Protein AF-C7Z3P5-F1 (afdb_monomer_lite)

Radius of gyration: 41.32 Å; chains: 1; bounding box: 102×136×123 Å

Structure (mmCIF, N/CA/C/O backbone):
data_AF-C7Z3P5-F1
#
_entry.id   AF-C7Z3P5-F1
#
loop_
_atom_site.group_PDB
_atom_site.id
_atom_site.type_symbol
_atom_site.label_atom_id
_atom_site.label_alt_id
_atom_site.label_comp_id
_atom_site.label_asym_id
_atom_site.label_entity_id
_atom_site.label_seq_id
_atom_site.pdbx_PDB_ins_code
_atom_site.Cartn_x
_atom_site.Cartn_y
_atom_site.Cartn_z
_atom_site.occupancy
_atom_site.B_iso_or_equiv
_atom_site.auth_seq_id
_atom_site.auth_comp_id
_atom_site.auth_asym_id
_atom_site.auth_atom_id
_atom_site.pdbx_PDB_model_num
ATOM 1 N N . MET A 1 1 ? 5.234 -66.278 -68.100 1.00 36.53 1 MET A N 1
ATOM 2 C CA . MET A 1 1 ? 6.095 -67.043 -69.025 1.00 36.53 1 MET A CA 1
ATOM 3 C C . MET A 1 1 ? 5.669 -68.500 -68.961 1.00 36.53 1 MET A C 1
ATOM 5 O O . MET A 1 1 ? 5.487 -69.002 -67.857 1.00 36.53 1 MET A O 1
ATOM 9 N N . PRO A 1 2 ? 5.518 -69.160 -70.110 1.00 49.56 2 PRO A N 1
ATOM 10 C CA . PRO A 1 2 ? 6.441 -70.234 -70.416 1.00 49.56 2 PRO A CA 1
ATOM 11 C C . PRO A 1 2 ? 7.263 -69.787 -71.618 1.00 49.56 2 PRO A C 1
ATOM 13 O O . PRO A 1 2 ? 6.689 -69.443 -72.639 1.00 49.56 2 PRO A O 1
ATOM 16 N N . ASP A 1 3 ? 8.581 -69.734 -71.473 1.00 37.62 3 ASP A N 1
ATOM 17 C CA . ASP A 1 3 ? 9.457 -70.272 -72.505 1.00 37.62 3 ASP A CA 1
ATOM 18 C C . ASP A 1 3 ? 10.919 -70.263 -72.057 1.00 37.62 3 ASP A C 1
ATOM 20 O O . ASP A 1 3 ? 11.417 -69.286 -71.504 1.00 37.62 3 ASP A O 1
ATOM 24 N N . GLN A 1 4 ? 11.553 -71.395 -72.357 1.00 40.31 4 GLN A N 1
ATOM 25 C CA . GLN A 1 4 ? 12.930 -71.539 -72.823 1.00 40.31 4 GLN A CA 1
ATOM 26 C C . GLN A 1 4 ? 14.051 -71.164 -71.847 1.00 40.31 4 GLN A C 1
ATOM 28 O O . GLN A 1 4 ? 14.392 -70.015 -71.600 1.00 40.31 4 GLN A O 1
ATOM 33 N N . THR A 1 5 ? 14.595 -72.172 -71.163 1.00 48.25 5 THR A N 1
ATOM 34 C CA . THR A 1 5 ? 15.767 -72.957 -71.613 1.00 48.25 5 THR A CA 1
ATOM 35 C C . THR A 1 5 ? 17.024 -72.116 -71.791 1.00 48.25 5 THR A C 1
ATOM 37 O O . THR A 1 5 ? 17.324 -71.638 -72.878 1.00 48.25 5 THR A O 1
ATOM 40 N N . ALA A 1 6 ? 17.831 -72.076 -70.736 1.00 41.91 6 ALA A N 1
ATOM 41 C CA . ALA A 1 6 ? 19.279 -72.108 -70.867 1.00 41.91 6 ALA A CA 1
ATOM 42 C C . ALA A 1 6 ? 19.846 -72.792 -69.619 1.00 41.91 6 ALA A C 1
ATOM 44 O O . ALA A 1 6 ? 19.859 -72.221 -68.531 1.00 41.91 6 ALA A O 1
ATOM 45 N N . GLN A 1 7 ? 20.273 -74.045 -69.782 1.00 51.00 7 GLN A N 1
ATOM 46 C CA . GLN A 1 7 ? 21.234 -74.671 -68.882 1.00 51.00 7 GLN A CA 1
ATOM 47 C C . GLN A 1 7 ? 22.533 -73.855 -68.934 1.00 51.00 7 GLN A C 1
ATOM 49 O O . GLN A 1 7 ? 23.102 -73.723 -70.020 1.00 51.00 7 GLN A O 1
ATOM 54 N N . PRO A 1 8 ? 23.060 -73.354 -67.807 1.00 46.94 8 PRO A N 1
ATOM 55 C CA . PRO A 1 8 ? 24.456 -72.991 -67.733 1.00 46.94 8 PRO A CA 1
ATOM 56 C C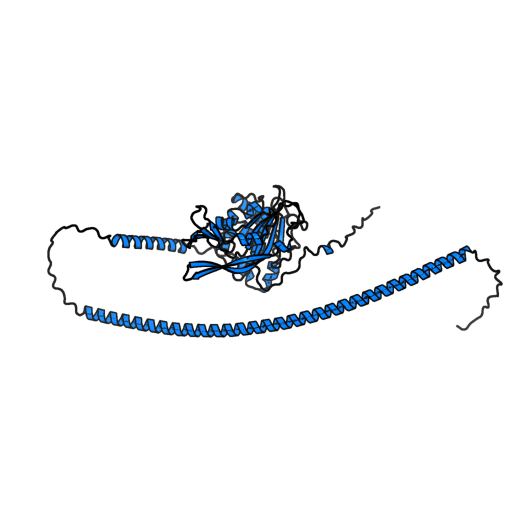 . PRO A 1 8 ? 25.268 -74.246 -67.426 1.00 46.94 8 PRO A C 1
ATOM 58 O O . PRO A 1 8 ? 24.990 -75.002 -66.493 1.00 46.94 8 PRO A O 1
ATOM 61 N N . HIS A 1 9 ? 26.282 -74.442 -68.255 1.00 44.12 9 HIS A N 1
ATOM 62 C CA . HIS A 1 9 ? 27.370 -75.377 -68.068 1.00 44.12 9 HIS A CA 1
ATOM 63 C C . HIS A 1 9 ? 27.876 -75.393 -66.622 1.00 44.12 9 HIS A C 1
ATOM 65 O O . HIS A 1 9 ? 28.111 -74.351 -66.010 1.00 44.12 9 HIS A O 1
ATOM 71 N N . ALA A 1 10 ? 28.102 -76.603 -66.115 1.00 49.47 10 ALA A N 1
ATOM 72 C CA . ALA A 1 10 ? 28.934 -76.849 -64.954 1.00 49.47 10 ALA A CA 1
ATOM 73 C C . ALA A 1 10 ? 30.364 -76.389 -65.268 1.00 49.47 10 ALA A C 1
ATOM 75 O O . ALA A 1 10 ? 31.196 -77.152 -65.757 1.00 49.47 10 ALA A O 1
ATOM 76 N N . THR A 1 11 ? 30.651 -75.117 -65.013 1.00 43.69 11 THR A N 1
ATOM 77 C CA . THR A 1 11 ? 32.021 -74.634 -64.915 1.00 43.69 11 THR A CA 1
ATOM 78 C C . THR A 1 11 ? 32.557 -75.157 -63.594 1.00 43.69 11 THR A C 1
ATOM 80 O O . THR A 1 11 ? 32.181 -74.683 -62.524 1.00 43.69 11 THR A O 1
ATOM 83 N N . THR A 1 12 ? 33.419 -76.167 -63.667 1.00 49.97 12 THR A N 1
ATOM 84 C CA . THR A 1 12 ? 34.322 -76.564 -62.589 1.00 49.97 12 THR A CA 1
ATOM 85 C C . THR A 1 12 ? 35.213 -75.366 -62.254 1.00 49.97 12 THR A C 1
ATOM 87 O O . THR A 1 12 ? 36.315 -75.209 -62.780 1.00 49.97 12 THR A O 1
ATOM 90 N N . THR A 1 13 ? 34.711 -74.464 -61.414 1.00 43.91 13 THR A N 1
ATOM 91 C CA . THR A 1 13 ? 35.501 -73.415 -60.788 1.00 43.91 13 THR A CA 1
ATOM 92 C C . THR A 1 13 ? 36.448 -74.096 -59.816 1.00 43.91 13 THR A C 1
ATOM 94 O O . THR A 1 13 ? 36.053 -74.667 -58.801 1.00 43.91 13 THR A O 1
ATOM 97 N N . ARG A 1 14 ? 37.736 -74.060 -60.168 1.00 42.91 14 ARG A N 1
ATOM 98 C CA . ARG A 1 14 ? 38.835 -74.249 -59.220 1.00 42.91 14 ARG A CA 1
ATOM 99 C C . ARG A 1 14 ? 38.496 -73.506 -57.921 1.00 42.91 14 ARG A C 1
ATOM 101 O O . ARG A 1 14 ? 38.030 -72.369 -58.022 1.00 42.91 14 ARG A O 1
ATOM 108 N N . PRO A 1 15 ? 38.758 -74.089 -56.738 1.00 44.47 15 PRO A N 1
ATOM 109 C CA . PRO A 1 15 ? 38.641 -73.357 -55.490 1.00 44.47 15 PRO A CA 1
ATOM 110 C C . PRO A 1 15 ? 39.587 -72.161 -55.584 1.00 44.47 15 PRO A C 1
ATOM 112 O O . PRO A 1 15 ? 40.807 -72.305 -55.508 1.00 44.47 15 PRO A O 1
ATOM 115 N N . VAL A 1 16 ? 39.025 -70.976 -55.829 1.00 50.12 16 VAL A N 1
ATOM 116 C CA . VAL A 1 16 ? 39.719 -69.730 -55.543 1.00 50.12 16 VAL A CA 1
ATOM 117 C C . VAL A 1 16 ? 39.979 -69.827 -54.055 1.00 50.12 16 VAL A C 1
ATOM 119 O O . VAL A 1 16 ? 39.038 -69.870 -53.265 1.00 50.12 16 VAL A O 1
ATOM 122 N N . VAL A 1 17 ? 41.250 -69.985 -53.698 1.00 51.94 17 VAL A N 1
ATOM 123 C CA . VAL A 1 17 ? 41.718 -69.876 -52.323 1.00 51.94 17 VAL A CA 1
ATOM 124 C C . VAL A 1 17 ? 41.289 -68.483 -51.881 1.00 51.94 17 VAL A C 1
ATOM 126 O O . VAL A 1 17 ? 41.920 -67.487 -52.232 1.00 51.94 17 VAL A O 1
ATOM 129 N N . LEU A 1 18 ? 40.121 -68.421 -51.238 1.00 53.81 18 LEU A N 1
ATOM 130 C CA . LEU A 1 18 ? 39.545 -67.207 -50.693 1.00 53.81 18 LEU A CA 1
ATOM 131 C C . LEU A 1 18 ? 40.601 -66.633 -49.770 1.00 53.81 18 LEU A C 1
ATOM 133 O O . LEU A 1 18 ? 41.026 -67.270 -48.805 1.00 53.81 18 LEU A O 1
ATOM 137 N N . ASN A 1 19 ? 41.078 -65.458 -50.158 1.00 60.53 19 ASN A N 1
ATOM 138 C CA . ASN A 1 19 ? 42.123 -64.738 -49.470 1.00 60.53 19 ASN A CA 1
ATOM 139 C C . ASN A 1 19 ? 41.681 -64.621 -47.996 1.00 60.53 19 ASN A C 1
ATOM 141 O O . ASN A 1 19 ? 40.600 -64.071 -47.767 1.00 60.53 19 ASN A O 1
ATOM 145 N N . PRO A 1 20 ? 42.430 -65.142 -47.007 1.00 74.19 20 PRO A N 1
ATOM 146 C CA . PRO A 1 20 ? 42.006 -65.202 -45.600 1.00 74.19 20 PRO A CA 1
ATOM 147 C C . PRO A 1 20 ? 41.480 -63.863 -45.061 1.00 74.19 20 PRO A C 1
ATOM 149 O O . PRO A 1 20 ? 40.580 -63.819 -44.225 1.00 74.19 20 PRO A O 1
ATOM 152 N N . LEU A 1 21 ? 41.989 -62.765 -45.625 1.00 74.62 21 LEU A N 1
ATOM 153 C CA . LEU A 1 21 ? 41.562 -61.396 -45.367 1.00 74.62 21 LEU A CA 1
ATOM 154 C C . LEU A 1 21 ? 40.075 -61.129 -45.682 1.00 74.62 21 LEU A C 1
ATOM 156 O O . LEU A 1 21 ? 39.407 -60.425 -44.933 1.00 74.62 21 LEU A O 1
ATOM 160 N N . THR A 1 22 ? 39.543 -61.685 -46.776 1.00 77.75 22 THR A N 1
ATOM 161 C CA . THR A 1 22 ? 38.141 -61.479 -47.200 1.00 77.75 22 THR A CA 1
ATOM 162 C C . THR A 1 22 ? 37.147 -62.179 -46.279 1.00 77.75 22 THR A C 1
ATOM 164 O O . THR A 1 22 ? 36.088 -61.621 -45.979 1.00 77.75 22 THR A O 1
ATOM 167 N N . ASN A 1 23 ? 37.515 -63.352 -45.759 1.00 79.19 23 ASN A N 1
ATOM 168 C CA . ASN A 1 23 ? 36.716 -64.053 -44.760 1.00 79.19 23 ASN A CA 1
ATOM 169 C C . ASN A 1 23 ? 36.724 -63.277 -43.438 1.00 79.19 23 ASN A C 1
ATOM 171 O O . ASN A 1 23 ? 35.653 -62.951 -42.940 1.00 79.19 23 ASN A O 1
ATOM 175 N N . ALA A 1 24 ? 37.901 -62.875 -42.940 1.00 82.00 24 ALA A N 1
ATOM 176 C CA . ALA A 1 24 ? 38.015 -62.087 -41.709 1.00 82.00 24 ALA A CA 1
ATOM 177 C C . ALA A 1 24 ? 37.232 -60.761 -41.779 1.00 82.00 24 ALA A C 1
ATOM 179 O O . ALA A 1 24 ? 36.505 -60.415 -40.849 1.00 82.00 24 ALA A O 1
ATOM 180 N N . PHE A 1 25 ? 37.309 -60.043 -42.905 1.00 83.88 25 PHE A N 1
ATOM 181 C CA . PHE A 1 25 ? 36.533 -58.818 -43.110 1.00 83.88 25 PHE A CA 1
ATOM 182 C C . PHE A 1 25 ? 35.019 -59.081 -43.104 1.00 83.88 25 PHE A C 1
ATOM 184 O O . PHE A 1 25 ? 34.266 -58.340 -42.477 1.00 83.88 25 PHE A O 1
ATOM 191 N N . SER A 1 26 ? 34.569 -60.168 -43.738 1.00 86.06 26 SER A N 1
ATOM 192 C CA . SER A 1 26 ? 33.151 -60.554 -43.750 1.00 86.06 26 SER A CA 1
ATOM 193 C C . SER A 1 26 ? 32.631 -60.918 -42.355 1.00 86.06 26 SER A C 1
ATOM 195 O O . SER A 1 26 ? 31.483 -60.612 -42.029 1.00 86.06 26 SER A O 1
ATOM 197 N N . GLU A 1 27 ? 33.458 -61.538 -41.507 1.00 90.69 27 GLU A N 1
ATOM 198 C CA . GLU A 1 27 ? 33.097 -61.815 -40.112 1.00 90.69 27 GLU A CA 1
ATOM 199 C C . GLU A 1 27 ? 32.975 -60.538 -39.278 1.00 90.69 27 GLU A C 1
ATOM 201 O O . GLU A 1 27 ? 32.011 -60.405 -38.526 1.00 90.69 27 GLU A O 1
ATOM 206 N N . ILE A 1 28 ? 33.885 -59.575 -39.463 1.00 91.75 28 ILE A N 1
ATOM 207 C CA . ILE A 1 28 ? 33.820 -58.270 -38.788 1.00 91.75 28 ILE A CA 1
ATOM 208 C C . ILE A 1 28 ? 32.561 -57.509 -39.213 1.00 91.75 28 ILE A C 1
ATOM 210 O O . ILE A 1 28 ? 31.812 -57.044 -38.356 1.00 91.75 28 ILE A O 1
ATOM 214 N N . VAL A 1 29 ? 32.284 -57.415 -40.519 1.00 92.12 29 VAL A N 1
ATOM 215 C CA . VAL A 1 29 ? 31.091 -56.720 -41.035 1.00 92.12 29 VAL A CA 1
ATOM 216 C C . VAL A 1 29 ? 29.809 -57.360 -40.502 1.00 92.12 29 VAL A C 1
ATOM 218 O O . VAL A 1 29 ? 28.890 -56.648 -40.099 1.00 92.12 29 VAL A O 1
ATOM 221 N N . ARG A 1 30 ? 29.750 -58.694 -40.448 1.00 92.69 30 ARG A N 1
ATOM 222 C CA . ARG A 1 30 ? 28.616 -59.424 -39.871 1.00 92.69 30 ARG A CA 1
ATOM 223 C C . ARG A 1 30 ? 28.465 -59.146 -38.376 1.00 92.69 30 ARG A C 1
ATOM 225 O O . ARG A 1 30 ? 27.361 -58.828 -37.953 1.00 92.69 30 ARG A O 1
ATOM 232 N N . GLY A 1 31 ? 29.558 -59.182 -37.612 1.00 94.25 31 GLY A N 1
ATOM 233 C CA . GLY A 1 31 ? 29.548 -58.858 -36.184 1.00 94.25 31 GLY A CA 1
ATOM 234 C C . GLY A 1 31 ? 29.048 -57.438 -35.911 1.00 94.25 31 GLY A C 1
ATOM 235 O O . GLY A 1 31 ? 28.160 -57.249 -35.086 1.00 94.25 31 GLY A O 1
ATOM 236 N N . VAL A 1 32 ? 29.535 -56.453 -36.672 1.00 91.62 32 VAL A N 1
ATOM 237 C CA . VAL A 1 32 ? 29.075 -55.057 -36.583 1.00 91.62 32 VAL A CA 1
ATOM 238 C C . VAL A 1 32 ? 27.592 -54.939 -36.946 1.00 91.62 32 VAL A C 1
ATOM 240 O O . VAL A 1 32 ? 26.834 -54.286 -36.231 1.00 91.62 32 VAL A O 1
ATOM 243 N N . ALA A 1 33 ? 27.144 -55.596 -38.020 1.00 92.94 33 ALA A N 1
ATOM 244 C CA . ALA A 1 33 ? 25.739 -55.587 -38.422 1.00 92.94 33 ALA A CA 1
ATOM 245 C C . ALA A 1 33 ? 24.820 -56.234 -37.371 1.00 92.94 33 ALA A C 1
ATOM 247 O O . ALA A 1 33 ? 23.714 -55.740 -37.144 1.00 92.94 33 ALA A O 1
ATOM 248 N N . ASP A 1 34 ? 25.267 -57.311 -36.725 1.00 94.25 34 ASP A N 1
ATOM 249 C CA . ASP A 1 34 ? 24.535 -57.966 -35.642 1.00 94.25 34 ASP A CA 1
ATOM 250 C C . ASP A 1 34 ? 24.478 -57.058 -34.400 1.00 94.25 34 ASP A C 1
ATOM 252 O O . ASP A 1 34 ? 23.397 -56.871 -33.844 1.00 94.25 34 ASP A O 1
ATOM 256 N N . SER A 1 35 ? 25.579 -56.383 -34.034 1.00 92.50 35 SER A N 1
ATOM 257 C CA . SER A 1 35 ? 25.585 -55.379 -32.956 1.00 92.50 35 SER A CA 1
ATOM 258 C C . SER A 1 35 ? 24.625 -54.216 -33.224 1.00 92.50 35 SER A C 1
ATOM 260 O O . SER A 1 35 ? 23.888 -53.817 -32.324 1.00 92.50 35 SER A O 1
ATOM 262 N N . PHE A 1 36 ? 24.572 -53.696 -34.456 1.00 92.94 36 PHE A N 1
ATOM 263 C CA . PHE A 1 36 ? 23.612 -52.649 -34.822 1.00 92.94 36 PHE A CA 1
ATOM 264 C C . PHE A 1 36 ? 22.160 -53.138 -34.779 1.00 92.94 36 PHE A C 1
ATOM 266 O O . PHE A 1 36 ? 21.277 -52.368 -34.400 1.00 92.94 36 PHE A O 1
ATOM 273 N N . ARG A 1 37 ? 21.890 -54.401 -35.142 1.00 93.31 37 ARG A N 1
ATOM 274 C CA . ARG A 1 37 ? 20.542 -54.979 -35.016 1.00 93.31 37 ARG A CA 1
ATOM 275 C C . ARG A 1 37 ? 20.116 -55.099 -33.555 1.00 93.31 37 ARG A C 1
ATOM 277 O O . ARG A 1 37 ? 18.993 -54.707 -33.249 1.00 93.31 37 ARG A O 1
ATOM 284 N N . THR A 1 38 ? 21.002 -55.560 -32.672 1.00 93.25 38 THR A N 1
ATOM 285 C CA . THR A 1 38 ? 20.730 -55.618 -31.227 1.00 93.25 38 THR A CA 1
ATOM 286 C C . THR A 1 38 ? 20.493 -54.223 -30.658 1.00 93.25 38 THR A C 1
ATOM 288 O O . THR A 1 38 ? 19.448 -53.986 -30.066 1.00 93.25 38 THR A O 1
ATOM 291 N N . LEU A 1 39 ? 21.382 -53.262 -30.938 1.00 92.50 39 LEU A N 1
ATOM 292 C CA . LEU A 1 39 ? 21.227 -51.884 -30.462 1.00 92.50 39 LEU A CA 1
ATOM 293 C C . LEU A 1 39 ? 19.912 -51.253 -30.940 1.00 92.50 39 LEU A C 1
ATOM 295 O O . LEU A 1 39 ? 19.228 -50.584 -30.170 1.00 92.50 39 LEU A O 1
ATOM 299 N N . ARG A 1 40 ? 19.531 -51.478 -32.203 1.00 94.25 40 ARG A N 1
ATOM 300 C CA . ARG A 1 40 ? 18.248 -51.003 -32.732 1.00 94.25 40 ARG A CA 1
ATOM 301 C C . ARG A 1 40 ? 17.065 -51.638 -31.999 1.00 94.25 40 ARG A C 1
ATOM 303 O O . ARG A 1 40 ? 16.106 -50.927 -31.723 1.00 94.25 40 ARG A O 1
ATOM 310 N N . SER A 1 41 ? 17.128 -52.936 -31.698 1.00 94.50 41 SER A N 1
ATOM 311 C CA . SER A 1 41 ? 16.090 -53.640 -30.934 1.00 94.50 41 SER A CA 1
ATOM 312 C C . SER A 1 41 ? 15.948 -53.064 -29.524 1.00 94.50 41 SER A C 1
ATOM 314 O O . SER A 1 41 ? 14.839 -52.721 -29.125 1.00 94.50 41 SER A O 1
ATOM 316 N N . ASP A 1 42 ? 17.064 -52.869 -28.819 1.00 92.88 42 ASP A N 1
ATOM 317 C CA . ASP A 1 42 ? 17.080 -52.324 -27.455 1.00 92.88 42 ASP A CA 1
ATOM 318 C C . ASP A 1 42 ? 16.542 -50.886 -27.412 1.00 92.88 42 ASP A C 1
ATOM 320 O O . ASP A 1 42 ? 15.794 -50.511 -26.507 1.00 92.88 42 ASP A O 1
ATOM 324 N N . ILE A 1 43 ? 16.900 -50.063 -28.406 1.00 91.62 43 ILE A N 1
ATOM 325 C CA . ILE A 1 43 ? 16.374 -48.699 -28.542 1.00 91.62 43 ILE A CA 1
ATOM 326 C C . ILE A 1 43 ? 14.862 -48.739 -28.789 1.00 91.62 43 ILE A C 1
ATOM 328 O O . ILE A 1 43 ? 14.125 -48.006 -28.132 1.00 91.62 43 ILE A O 1
ATOM 332 N N . GLN A 1 44 ? 14.391 -49.598 -29.697 1.00 93.56 44 GLN A N 1
ATOM 333 C CA . GLN A 1 44 ? 12.967 -49.737 -30.008 1.00 93.56 44 GLN A CA 1
ATOM 334 C C . GLN A 1 44 ? 12.159 -50.158 -28.768 1.00 93.56 44 GLN A C 1
ATOM 336 O O . GLN A 1 44 ? 11.111 -49.577 -28.499 1.00 93.56 44 GLN A O 1
ATOM 341 N N . GLU A 1 45 ? 12.669 -51.111 -27.983 1.00 95.75 45 GLU A N 1
ATOM 342 C CA . GLU A 1 45 ? 12.038 -51.571 -26.740 1.00 95.75 45 GLU A CA 1
ATOM 343 C C . GLU A 1 45 ? 11.961 -50.453 -25.690 1.00 95.75 45 GLU A C 1
ATOM 345 O O . GLU A 1 45 ? 10.905 -50.231 -25.093 1.00 95.75 45 GLU A O 1
ATOM 350 N N . ARG A 1 46 ? 13.045 -49.683 -25.512 1.00 93.56 46 ARG A N 1
ATOM 351 C CA . ARG A 1 46 ? 13.055 -48.524 -24.604 1.00 93.56 46 ARG A CA 1
ATOM 352 C C . ARG A 1 46 ? 12.070 -47.441 -25.033 1.00 93.56 46 ARG A C 1
ATOM 354 O O . ARG A 1 46 ? 11.411 -46.867 -24.170 1.00 93.56 46 ARG A O 1
ATOM 361 N N . PHE A 1 47 ? 11.947 -47.172 -26.334 1.00 92.38 47 PHE A N 1
ATOM 362 C CA . PHE A 1 47 ? 10.949 -46.230 -26.843 1.00 92.38 47 PHE A CA 1
ATOM 363 C C . PHE A 1 47 ? 9.525 -46.708 -26.547 1.00 92.38 47 PHE A C 1
ATOM 365 O O . PHE A 1 47 ? 8.747 -45.939 -25.991 1.00 92.38 47 PHE A O 1
ATOM 372 N N . SER A 1 48 ? 9.205 -47.979 -26.808 1.00 93.12 48 SER A N 1
ATOM 373 C CA . SER A 1 48 ? 7.881 -48.532 -26.487 1.00 93.12 48 SER A CA 1
ATOM 374 C C . SER A 1 48 ? 7.573 -48.512 -24.984 1.00 93.12 48 SER A C 1
ATOM 376 O O . SER A 1 48 ? 6.435 -48.253 -24.592 1.00 93.12 48 SER A O 1
ATOM 378 N N . HIS A 1 49 ? 8.575 -48.734 -24.127 1.00 94.12 49 HIS A N 1
ATOM 379 C CA . HIS A 1 49 ? 8.417 -48.602 -22.677 1.00 94.12 49 HIS A CA 1
ATOM 380 C C . HIS A 1 49 ? 8.111 -47.154 -22.262 1.00 94.12 49 HIS A C 1
ATOM 382 O O . HIS A 1 49 ? 7.176 -46.919 -21.498 1.00 94.12 49 HIS A O 1
ATOM 388 N N . LEU A 1 50 ? 8.860 -46.177 -22.786 1.00 90.31 50 LEU A N 1
ATOM 389 C CA . LEU A 1 50 ? 8.646 -44.755 -22.491 1.00 90.31 50 LEU A CA 1
ATOM 390 C C . LEU A 1 50 ? 7.287 -44.248 -22.995 1.00 90.31 50 LEU A C 1
ATOM 392 O O . LEU A 1 50 ? 6.632 -43.486 -22.287 1.00 90.31 50 LEU A O 1
ATOM 396 N N . GLU A 1 51 ? 6.837 -44.689 -24.173 1.00 93.44 51 GLU A N 1
ATOM 397 C CA . GLU A 1 51 ? 5.491 -44.387 -24.682 1.00 93.44 51 GLU A CA 1
ATOM 398 C C . GLU A 1 51 ? 4.407 -44.937 -23.742 1.00 93.44 51 GLU A C 1
ATOM 400 O O . GLU A 1 51 ? 3.487 -44.208 -23.368 1.00 93.44 51 GLU A O 1
ATOM 405 N N . SER A 1 52 ? 4.558 -46.179 -23.266 1.00 95.12 52 SER A N 1
ATOM 406 C CA . SER A 1 52 ? 3.625 -46.772 -22.299 1.00 95.12 52 SER A CA 1
ATOM 407 C C . SER A 1 52 ? 3.611 -46.037 -20.952 1.00 95.12 52 SER A C 1
ATOM 409 O O . SER A 1 52 ? 2.545 -45.892 -20.348 1.00 95.12 52 SER A O 1
ATOM 411 N N . GLU A 1 53 ? 4.764 -45.585 -20.449 1.00 93.69 53 GLU A N 1
ATOM 412 C CA . GLU A 1 53 ? 4.835 -44.794 -19.212 1.00 93.69 53 GLU A CA 1
ATOM 413 C C . GLU A 1 53 ? 4.193 -43.411 -19.372 1.00 93.69 53 GLU A C 1
ATOM 415 O O . GLU A 1 53 ? 3.520 -42.928 -18.455 1.00 93.69 53 GLU A O 1
ATOM 420 N N . LEU A 1 54 ? 4.391 -42.769 -20.526 1.00 89.38 54 LEU A N 1
ATOM 421 C CA . LEU A 1 54 ? 3.791 -41.474 -20.834 1.00 89.38 54 LEU A CA 1
ATOM 422 C C . LEU A 1 54 ? 2.263 -41.579 -20.915 1.00 89.38 54 LEU A C 1
ATOM 424 O O . LEU A 1 54 ? 1.563 -40.753 -20.324 1.00 89.38 54 LEU A O 1
ATOM 428 N N . ASP A 1 55 ? 1.747 -42.617 -21.572 1.00 93.19 55 ASP A N 1
ATOM 429 C CA . ASP A 1 55 ? 0.311 -42.891 -21.651 1.00 93.19 55 ASP A CA 1
ATOM 430 C C . ASP A 1 55 ? -0.308 -43.127 -20.270 1.00 93.19 55 ASP A C 1
ATOM 432 O O . ASP A 1 55 ? -1.374 -42.583 -19.961 1.00 93.19 55 ASP A O 1
ATOM 436 N N . GLU A 1 56 ? 0.362 -43.886 -19.401 1.00 94.50 56 GLU A N 1
ATOM 437 C CA . GLU A 1 56 ? -0.133 -44.117 -18.044 1.00 94.50 56 GLU A CA 1
ATOM 438 C C . GLU A 1 56 ? -0.105 -42.831 -17.202 1.00 94.50 56 GLU A C 1
ATOM 440 O O . GLU A 1 56 ? -1.089 -42.516 -16.525 1.00 94.50 56 GLU A O 1
ATOM 445 N N . LYS A 1 57 ? 0.953 -42.015 -17.305 1.00 84.81 57 LYS A N 1
ATOM 446 C CA . LYS A 1 57 ? 0.997 -40.688 -16.662 1.00 84.81 57 LYS A CA 1
ATOM 447 C C . LYS A 1 57 ? -0.125 -39.773 -17.157 1.00 84.81 57 LYS A C 1
ATOM 449 O O . LYS A 1 57 ? -0.753 -39.093 -16.341 1.00 84.81 57 LYS A O 1
ATOM 454 N N . ASN A 1 58 ? -0.424 -39.782 -18.455 1.00 85.69 58 ASN A N 1
ATOM 455 C CA . ASN A 1 58 ? -1.526 -39.005 -19.029 1.00 85.69 58 ASN A CA 1
ATOM 456 C C . ASN A 1 58 ? -2.888 -39.466 -18.485 1.00 85.69 58 ASN A C 1
ATOM 458 O O . ASN A 1 58 ? -3.699 -38.628 -18.082 1.00 85.69 58 ASN A O 1
ATOM 462 N N . ARG A 1 59 ? -3.115 -40.780 -18.359 1.00 93.31 59 ARG A N 1
ATOM 463 C CA . ARG A 1 59 ? -4.330 -41.332 -17.729 1.00 93.31 59 ARG A CA 1
ATOM 464 C C . ARG A 1 59 ? -4.449 -40.948 -16.257 1.00 93.31 59 ARG A C 1
ATOM 466 O O . ARG A 1 59 ? -5.543 -40.610 -15.802 1.00 93.31 59 ARG A O 1
ATOM 473 N N . MET A 1 60 ? -3.350 -40.979 -15.499 1.00 86.81 60 MET A N 1
ATOM 474 C CA . MET A 1 60 ? -3.350 -40.530 -14.101 1.00 86.81 60 MET A CA 1
ATOM 475 C C . MET A 1 60 ? -3.684 -39.039 -13.991 1.00 86.81 60 MET A C 1
ATOM 477 O O . MET A 1 60 ? -4.495 -38.661 -13.143 1.00 86.81 60 MET A O 1
ATOM 481 N N . ARG A 1 61 ? -3.128 -38.204 -14.878 1.00 78.62 61 ARG A N 1
ATOM 482 C CA . ARG A 1 61 ? -3.421 -36.765 -14.939 1.00 78.62 61 ARG A CA 1
ATOM 483 C C . ARG A 1 61 ? -4.893 -36.498 -15.248 1.00 78.62 61 ARG A C 1
ATOM 485 O O . ARG A 1 61 ? -5.505 -35.661 -14.591 1.00 78.62 61 ARG A O 1
ATOM 492 N N . GLU A 1 62 ? -5.480 -37.245 -16.181 1.00 87.94 62 GLU A N 1
ATOM 493 C CA . GLU A 1 62 ? -6.904 -37.137 -16.515 1.00 87.94 62 GLU A CA 1
ATOM 494 C C . GLU A 1 62 ? -7.802 -37.539 -15.331 1.00 87.94 62 GLU A C 1
ATOM 496 O O . GLU A 1 62 ? -8.770 -36.845 -15.017 1.00 87.94 62 GLU A O 1
ATOM 501 N N . ARG A 1 63 ? -7.464 -38.627 -14.620 1.00 90.38 63 ARG A N 1
ATOM 502 C CA . ARG A 1 63 ? -8.190 -39.046 -13.406 1.00 90.38 63 ARG A CA 1
ATOM 503 C C . ARG A 1 63 ? -8.088 -38.002 -12.295 1.00 90.38 63 ARG A C 1
ATOM 505 O O . ARG A 1 63 ? -9.106 -37.673 -11.692 1.00 90.38 63 ARG A O 1
ATOM 512 N N . ALA A 1 64 ? -6.894 -37.463 -12.049 1.00 79.00 64 ALA A N 1
ATOM 513 C CA . ALA A 1 64 ? -6.683 -36.407 -11.061 1.00 79.00 64 ALA A CA 1
ATOM 514 C C . ALA A 1 64 ? -7.475 -35.137 -11.417 1.00 79.00 64 ALA A C 1
ATOM 516 O O . ALA A 1 64 ? -8.128 -34.561 -10.548 1.00 79.00 64 ALA A O 1
ATOM 517 N N . GLY A 1 65 ? -7.494 -34.758 -12.700 1.00 77.00 65 GLY A N 1
ATOM 518 C CA . GLY A 1 65 ? -8.304 -33.651 -13.208 1.00 77.00 65 GLY A CA 1
ATOM 519 C C . GLY A 1 65 ? -9.801 -33.852 -12.957 1.00 77.00 65 GLY A C 1
ATOM 520 O O . GLY A 1 65 ? -10.456 -32.947 -12.447 1.00 77.00 65 GLY A O 1
ATOM 521 N N . LYS A 1 66 ? -10.335 -35.053 -13.222 1.00 86.12 66 LYS A N 1
ATOM 522 C CA . LYS A 1 66 ? -11.747 -35.389 -12.945 1.00 86.12 66 LYS A CA 1
ATOM 523 C C . LYS A 1 66 ? -12.085 -35.334 -11.453 1.00 86.12 66 LYS A C 1
ATOM 525 O O . LYS A 1 66 ? -13.130 -34.805 -11.092 1.00 86.12 66 LYS A O 1
ATOM 530 N N . ILE A 1 67 ? -11.205 -35.837 -10.584 1.00 86.44 67 ILE A N 1
ATOM 531 C CA . ILE A 1 67 ? -11.404 -35.775 -9.125 1.00 86.44 67 ILE A CA 1
ATOM 532 C C . ILE A 1 67 ? -11.427 -34.318 -8.647 1.00 86.44 67 ILE A C 1
ATOM 534 O O . ILE A 1 67 ? -12.315 -33.936 -7.888 1.00 86.44 67 ILE A O 1
ATOM 538 N N . HIS A 1 68 ? -10.483 -33.497 -9.114 1.00 72.44 68 HIS A N 1
ATOM 539 C CA . HIS A 1 68 ? -10.418 -32.086 -8.741 1.00 72.44 68 HIS A CA 1
ATOM 540 C C . HIS A 1 68 ? -11.635 -31.299 -9.252 1.00 72.44 68 HIS A C 1
ATOM 542 O O . HIS A 1 68 ? -12.150 -30.441 -8.537 1.00 72.44 68 HIS A O 1
ATOM 548 N N . LEU A 1 69 ? -12.115 -31.597 -10.465 1.00 80.12 69 LEU A N 1
ATOM 549 C CA . LEU A 1 69 ? -13.316 -30.974 -11.023 1.00 80.12 69 LEU A CA 1
ATOM 550 C C . LEU A 1 69 ? -14.562 -31.317 -10.194 1.00 80.12 69 LEU A C 1
ATOM 552 O O . LEU A 1 69 ? -15.281 -30.408 -9.793 1.00 80.12 69 LEU A O 1
ATOM 556 N N . ASN A 1 70 ? -14.765 -32.592 -9.849 1.00 84.00 70 ASN A N 1
ATOM 557 C CA . ASN A 1 70 ? -15.895 -33.012 -9.014 1.00 84.00 70 ASN A CA 1
ATOM 558 C C . ASN A 1 70 ? -15.869 -32.343 -7.628 1.00 84.00 70 ASN A C 1
ATOM 560 O O . ASN A 1 70 ? -16.901 -31.893 -7.137 1.00 84.00 70 ASN A O 1
ATOM 564 N N . LEU A 1 71 ? -14.686 -32.226 -7.010 1.00 84.00 71 LEU A N 1
ATOM 565 C CA . LEU A 1 71 ? -14.533 -31.551 -5.718 1.00 84.00 71 LEU A CA 1
ATOM 566 C C . LEU A 1 71 ? -14.851 -30.049 -5.813 1.00 84.00 71 LEU A C 1
ATOM 568 O O . LEU A 1 71 ? -15.446 -29.481 -4.897 1.00 84.00 71 LEU A O 1
ATOM 572 N N . LEU A 1 72 ? -14.460 -29.395 -6.912 1.00 72.56 72 LEU A N 1
ATOM 573 C CA . LEU A 1 72 ? -14.825 -28.001 -7.170 1.00 72.56 72 LEU A CA 1
ATOM 574 C C . LEU A 1 72 ? -16.340 -27.845 -7.341 1.00 72.56 72 LEU A C 1
ATOM 576 O O . LEU A 1 72 ? -16.912 -26.939 -6.740 1.00 72.56 72 LEU A O 1
ATOM 580 N N . GLU A 1 73 ? -16.996 -28.732 -8.092 1.00 83.69 73 GLU A N 1
ATOM 581 C CA . GLU A 1 73 ? -18.454 -28.711 -8.268 1.00 83.69 73 GLU A CA 1
ATOM 582 C C . GLU A 1 73 ? -19.207 -28.884 -6.939 1.00 83.69 73 GLU A C 1
ATOM 584 O O . GLU A 1 73 ? -20.186 -28.178 -6.689 1.00 83.69 73 GLU A O 1
ATOM 589 N N . GLU A 1 74 ? -18.750 -29.779 -6.057 1.00 90.69 74 GLU A N 1
ATOM 590 C CA . GLU A 1 74 ? -19.334 -29.939 -4.717 1.00 90.69 74 GLU A CA 1
ATOM 591 C C . GLU A 1 74 ? -19.161 -28.681 -3.858 1.00 90.69 74 GLU A C 1
ATOM 593 O O . GLU A 1 74 ? -20.117 -28.234 -3.220 1.00 90.69 74 GLU A O 1
ATOM 598 N N . ARG A 1 75 ? -17.977 -28.056 -3.887 1.00 79.75 75 ARG A N 1
ATOM 599 C CA . ARG A 1 75 ? -17.724 -26.808 -3.149 1.00 79.75 75 ARG A CA 1
ATOM 600 C C . ARG A 1 75 ? -18.553 -25.638 -3.671 1.00 79.75 75 ARG A C 1
ATOM 602 O O . ARG A 1 75 ? -19.015 -24.835 -2.865 1.00 79.75 75 ARG A O 1
ATOM 609 N N . VAL A 1 76 ? -18.756 -25.533 -4.985 1.00 77.94 76 VAL A N 1
ATOM 610 C CA . VAL A 1 76 ? -19.629 -24.504 -5.574 1.00 77.94 76 VAL A CA 1
ATOM 611 C C . VAL A 1 76 ? -21.063 -24.684 -5.074 1.00 77.94 76 VAL A C 1
ATOM 613 O O . VAL A 1 76 ? -21.636 -23.725 -4.563 1.00 77.94 76 VAL A O 1
ATOM 616 N N . LYS A 1 77 ? -21.600 -25.912 -5.093 1.00 87.75 77 LYS A N 1
ATOM 617 C CA . LYS A 1 77 ? -22.941 -26.211 -4.552 1.00 87.75 77 LYS A CA 1
ATOM 618 C C . LYS A 1 77 ? -23.068 -25.872 -3.064 1.00 87.75 77 LYS A C 1
ATOM 620 O O . LYS A 1 77 ? -24.100 -25.357 -2.636 1.00 87.75 77 LYS A O 1
ATOM 625 N N . GLU A 1 78 ? -22.033 -26.141 -2.266 1.00 89.69 78 GLU A N 1
ATOM 626 C CA . GLU A 1 78 ? -22.011 -25.770 -0.845 1.00 89.69 78 GLU A CA 1
ATOM 627 C C . GLU A 1 78 ? -22.056 -24.244 -0.660 1.00 89.69 78 GLU A C 1
ATOM 629 O O . GLU A 1 78 ? -22.837 -23.737 0.148 1.00 89.69 78 GLU A O 1
ATOM 634 N N . VAL A 1 79 ? -21.245 -23.500 -1.419 1.00 77.94 79 VAL A N 1
ATOM 635 C CA . VAL A 1 79 ? -21.207 -22.031 -1.358 1.00 77.94 79 VAL A CA 1
ATOM 636 C C . VAL A 1 79 ? -22.539 -21.425 -1.802 1.00 77.94 79 VAL A C 1
ATOM 638 O O . VAL A 1 79 ? -23.042 -20.535 -1.118 1.00 77.94 79 VAL A O 1
ATOM 641 N N . GLU A 1 80 ? -23.148 -21.933 -2.875 1.00 83.81 80 GLU A N 1
ATOM 642 C CA . GLU A 1 80 ? -24.483 -21.516 -3.328 1.00 83.81 80 GLU A CA 1
ATOM 643 C C . GLU A 1 80 ? -25.546 -21.740 -2.244 1.00 83.81 80 GLU A C 1
ATOM 645 O O . GLU A 1 80 ? -26.334 -20.838 -1.950 1.00 83.81 80 GLU A O 1
ATOM 650 N N . ALA A 1 81 ? -25.542 -22.905 -1.586 1.00 89.50 81 ALA A N 1
ATOM 651 C CA . ALA A 1 81 ? -26.465 -23.192 -0.489 1.00 89.50 81 ALA A CA 1
ATOM 652 C C . ALA A 1 81 ? -26.268 -22.236 0.702 1.00 89.50 81 ALA A C 1
ATOM 654 O O . ALA A 1 81 ? -27.242 -21.747 1.278 1.00 89.50 81 ALA A O 1
ATOM 655 N N . ARG A 1 82 ? -25.014 -21.922 1.059 1.00 84.00 82 ARG A N 1
ATOM 656 C CA . ARG A 1 82 ? -24.701 -20.961 2.133 1.00 84.00 82 ARG A CA 1
ATOM 657 C C . ARG A 1 82 ? -25.138 -19.543 1.772 1.00 84.00 82 ARG A C 1
ATOM 659 O O . ARG A 1 82 ? -25.691 -18.859 2.632 1.00 84.00 82 ARG A O 1
ATOM 666 N N . LEU A 1 83 ? -24.937 -19.121 0.524 1.00 77.75 83 LEU A N 1
ATOM 667 C CA . LEU A 1 83 ? -25.365 -17.808 0.041 1.00 77.75 83 LEU A CA 1
ATOM 668 C C . LEU A 1 83 ? -26.893 -17.671 0.078 1.00 77.75 83 LEU A C 1
ATOM 670 O O . LEU A 1 83 ? -27.397 -16.661 0.564 1.00 77.75 83 LEU A O 1
ATOM 674 N N . ASN A 1 84 ? -27.626 -18.701 -0.352 1.00 87.62 84 ASN A N 1
ATOM 675 C CA . ASN A 1 84 ? -29.089 -18.714 -0.284 1.00 87.62 84 ASN A CA 1
ATOM 676 C C . ASN A 1 84 ? -29.596 -18.581 1.159 1.00 87.62 84 ASN A C 1
ATOM 678 O O . ASN A 1 84 ? -30.448 -17.735 1.424 1.00 87.62 84 ASN A O 1
ATOM 682 N N . ASN A 1 85 ? -29.011 -19.322 2.106 1.00 89.56 85 ASN A N 1
ATOM 683 C CA . ASN A 1 85 ? -29.361 -19.197 3.526 1.00 89.56 85 ASN A CA 1
ATOM 684 C C . ASN A 1 85 ? -29.089 -17.781 4.068 1.00 89.56 85 ASN A C 1
ATOM 686 O O . ASN A 1 85 ? -29.915 -17.226 4.787 1.00 89.56 85 ASN A O 1
ATOM 690 N N . MET A 1 86 ? -27.960 -17.164 3.694 1.00 80.19 86 MET A N 1
ATOM 691 C CA . MET A 1 86 ? -27.644 -15.788 4.095 1.00 80.19 86 MET A CA 1
ATOM 692 C C . MET A 1 86 ? -28.640 -14.766 3.533 1.00 80.19 86 MET A C 1
ATOM 694 O O . MET A 1 86 ? -29.011 -13.834 4.244 1.00 80.19 86 MET A O 1
ATOM 698 N N . MET A 1 87 ? -29.080 -14.931 2.282 1.00 84.62 87 MET A N 1
ATOM 699 C CA . MET A 1 87 ? -30.092 -14.053 1.684 1.00 84.62 87 MET A CA 1
ATOM 700 C C . MET A 1 87 ? -31.451 -14.195 2.378 1.00 84.62 87 MET A C 1
ATOM 702 O O . MET A 1 87 ? -32.123 -13.189 2.608 1.00 84.62 87 MET A O 1
ATOM 706 N N . GLU A 1 88 ? -31.851 -15.414 2.750 1.00 93.00 88 GLU A N 1
ATOM 707 C CA . GLU A 1 88 ? -33.079 -15.639 3.520 1.00 93.00 88 GLU A CA 1
ATOM 708 C C . GLU A 1 88 ? -33.016 -14.982 4.906 1.00 93.00 88 GLU A C 1
ATOM 710 O O . GLU A 1 88 ? -33.962 -14.296 5.307 1.00 93.00 88 GLU A O 1
ATOM 715 N N . ASP A 1 89 ? -31.898 -15.136 5.620 1.00 90.00 89 ASP A N 1
ATOM 716 C CA . ASP A 1 89 ? -31.687 -14.510 6.929 1.00 90.00 89 ASP A CA 1
ATOM 717 C C . ASP A 1 89 ? -31.653 -12.978 6.831 1.00 90.00 89 ASP A C 1
ATOM 719 O O . ASP A 1 89 ? -32.248 -12.286 7.664 1.00 90.00 89 ASP A O 1
ATOM 723 N N . GLN A 1 90 ? -31.022 -12.430 5.787 1.00 88.94 90 GLN A N 1
ATOM 724 C CA . GLN A 1 90 ? -31.052 -10.994 5.513 1.00 88.94 90 GLN A CA 1
ATOM 725 C C . GLN A 1 90 ? -32.484 -10.511 5.257 1.00 88.94 90 GLN A C 1
ATOM 727 O O . GLN A 1 90 ? -32.898 -9.514 5.848 1.00 88.94 90 GLN A O 1
ATOM 732 N N . GLY A 1 91 ? -33.265 -11.237 4.452 1.00 91.06 91 GLY A N 1
ATOM 733 C CA . GLY A 1 91 ? -34.667 -10.908 4.190 1.00 91.06 91 GLY A CA 1
ATOM 734 C C . GLY A 1 91 ? -35.527 -10.905 5.460 1.00 91.06 91 GLY A C 1
ATOM 735 O O . GLY A 1 91 ? -36.355 -10.009 5.644 1.00 91.06 91 GLY A O 1
ATOM 736 N N . ARG A 1 92 ? -35.299 -11.852 6.382 1.00 93.94 92 ARG A N 1
ATOM 737 C CA . ARG A 1 92 ? -35.969 -11.869 7.698 1.00 93.94 92 ARG A CA 1
ATOM 738 C C . ARG A 1 92 ? -35.587 -10.655 8.542 1.00 93.94 92 ARG A C 1
ATOM 740 O O . ARG A 1 92 ? -36.473 -9.978 9.060 1.00 93.94 92 ARG A O 1
ATOM 747 N N . ARG A 1 93 ? -34.293 -10.334 8.622 1.00 90.12 93 ARG A N 1
ATOM 748 C CA . ARG A 1 93 ? -33.796 -9.180 9.386 1.00 90.12 93 ARG A CA 1
ATOM 749 C C . ARG A 1 93 ? -34.301 -7.851 8.824 1.00 90.12 93 ARG A C 1
ATOM 751 O O . ARG A 1 93 ? -34.649 -6.949 9.584 1.00 90.12 93 ARG A O 1
ATOM 758 N N . GLU A 1 94 ? -34.378 -7.723 7.502 1.00 88.88 94 GLU A N 1
ATOM 759 C CA . GLU A 1 94 ? -34.975 -6.555 6.854 1.00 88.88 94 GLU A CA 1
ATOM 760 C C . GLU A 1 94 ? -36.464 -6.429 7.195 1.00 88.88 94 GLU A C 1
ATOM 762 O O . GLU A 1 94 ? -36.918 -5.325 7.503 1.00 88.88 94 GLU A O 1
ATOM 767 N N . ALA A 1 95 ? -37.220 -7.530 7.206 1.00 93.19 95 ALA A N 1
ATOM 768 C CA . ALA A 1 95 ? -38.629 -7.519 7.599 1.00 93.19 95 ALA A CA 1
ATOM 769 C C . ALA A 1 95 ? -38.829 -7.112 9.074 1.00 93.19 95 ALA A C 1
ATOM 771 O O . ALA A 1 95 ? -39.729 -6.320 9.372 1.00 93.19 95 ALA A O 1
ATOM 772 N N . GLU A 1 96 ? -37.972 -7.590 9.981 1.00 93.12 96 GLU A N 1
ATOM 773 C CA . GLU A 1 96 ? -37.968 -7.198 11.399 1.00 93.12 96 GLU A CA 1
ATOM 774 C C . GLU A 1 96 ? -37.706 -5.695 11.571 1.00 93.12 96 GLU A C 1
ATOM 776 O O . GLU A 1 96 ? -38.505 -5.002 12.206 1.00 93.12 96 GLU A O 1
ATOM 781 N N . LEU A 1 97 ? -36.663 -5.161 10.923 1.00 88.88 97 LEU A N 1
ATOM 782 C CA . LEU A 1 97 ? -36.341 -3.728 10.958 1.00 88.88 97 LEU A CA 1
ATOM 783 C C . LEU A 1 97 ? -37.471 -2.867 10.377 1.00 88.88 97 LEU A C 1
ATOM 785 O O . LEU A 1 97 ? -37.785 -1.803 10.913 1.00 88.88 97 LEU A O 1
ATOM 789 N N . HIS A 1 98 ? -38.127 -3.316 9.303 1.00 87.62 98 HIS A N 1
ATOM 790 C CA . HIS A 1 98 ? -39.290 -2.613 8.754 1.00 87.62 98 HIS A CA 1
ATOM 791 C C . HIS A 1 98 ? -40.467 -2.585 9.739 1.00 87.62 98 HIS A C 1
ATOM 793 O O . HIS A 1 98 ? -41.167 -1.568 9.822 1.00 87.62 98 HIS A O 1
ATOM 799 N N . SER A 1 99 ? -40.687 -3.669 10.490 1.00 93.88 99 SER A N 1
ATOM 800 C CA . SER A 1 99 ? -41.698 -3.707 11.552 1.00 93.88 99 SER A CA 1
ATOM 801 C C . SER A 1 99 ? -41.351 -2.736 12.682 1.00 93.88 99 SER A C 1
ATOM 803 O O . SER A 1 99 ? -42.199 -1.936 13.078 1.00 93.88 99 SER A O 1
ATOM 805 N N . GLU A 1 100 ? -40.097 -2.727 13.135 1.00 92.94 100 GLU A N 1
ATOM 806 C CA . GLU A 1 100 ? -39.617 -1.832 14.194 1.00 92.94 100 GLU A CA 1
ATOM 807 C C . GLU A 1 100 ? -39.735 -0.352 13.792 1.00 92.94 100 GLU A C 1
ATOM 809 O O . GLU A 1 100 ? -40.293 0.460 14.534 1.00 92.94 100 GLU A O 1
ATOM 814 N N . ILE A 1 101 ? -39.324 0.005 12.569 1.00 89.81 101 ILE A N 1
ATOM 815 C CA . ILE A 1 101 ? -39.482 1.365 12.025 1.00 89.81 101 ILE A CA 1
ATOM 816 C C . ILE A 1 101 ? -40.959 1.780 12.001 1.00 89.81 101 ILE A C 1
ATOM 818 O O . ILE A 1 101 ? -41.291 2.938 12.278 1.00 89.81 101 ILE A O 1
ATOM 822 N N . LYS A 1 102 ? -41.866 0.861 11.653 1.00 95.56 102 LYS A N 1
ATOM 823 C CA . LYS A 1 102 ? -43.309 1.134 11.622 1.00 95.56 102 LYS A CA 1
ATOM 824 C C . LYS A 1 102 ? -43.858 1.407 13.022 1.00 95.56 102 LYS A C 1
ATOM 826 O O . LYS A 1 102 ? -44.675 2.319 13.173 1.00 95.56 102 LYS A O 1
ATOM 831 N N . ASP A 1 103 ? -43.403 0.670 14.027 1.00 94.00 103 ASP A N 1
ATOM 832 C CA . ASP A 1 103 ? -43.825 0.866 15.414 1.00 94.00 103 ASP A CA 1
ATOM 833 C C . ASP A 1 103 ? -43.241 2.150 16.019 1.00 94.00 103 ASP A C 1
ATOM 835 O O . ASP A 1 103 ? -43.988 2.932 16.613 1.00 94.00 103 ASP A O 1
ATOM 839 N N . LEU A 1 104 ? -41.970 2.465 15.750 1.00 91.19 104 LEU A N 1
ATOM 840 C CA . LEU A 1 104 ? -41.361 3.745 16.135 1.00 91.19 104 LEU A CA 1
ATOM 841 C C . LEU A 1 104 ? -42.080 4.945 15.500 1.00 91.19 104 LEU A C 1
ATOM 843 O O . LEU A 1 104 ? -42.301 5.961 16.161 1.00 91.19 104 LEU A O 1
ATOM 847 N N . LYS A 1 105 ? -42.517 4.839 14.237 1.00 90.00 105 LYS A N 1
ATOM 848 C CA . LYS A 1 105 ? -43.336 5.882 13.589 1.00 90.00 105 LYS A CA 1
ATOM 849 C C . LYS A 1 105 ? -44.676 6.091 14.295 1.00 90.00 105 LYS A C 1
ATOM 851 O O . LYS A 1 105 ? -45.090 7.236 14.465 1.00 90.00 105 LYS A O 1
ATOM 856 N N . ARG A 1 106 ? -45.341 5.016 14.733 1.00 96.00 106 ARG A N 1
ATOM 857 C CA . ARG A 1 106 ? -46.597 5.105 15.502 1.00 96.00 106 ARG A CA 1
ATOM 858 C C . ARG A 1 106 ? -46.379 5.765 16.863 1.00 96.00 106 ARG A C 1
ATOM 860 O O . ARG A 1 106 ? -47.170 6.622 17.246 1.00 96.00 106 ARG A O 1
ATOM 867 N N . GLN A 1 107 ? -45.303 5.406 17.564 1.00 94.00 107 GLN A N 1
ATOM 868 C CA . GLN A 1 107 ? -44.947 6.024 18.845 1.00 94.00 107 GLN A CA 1
ATOM 869 C C . GLN A 1 107 ? -44.655 7.519 18.691 1.00 94.00 107 GLN A C 1
ATOM 871 O O . GLN A 1 107 ? -45.219 8.327 19.426 1.00 94.00 107 GLN A O 1
ATOM 876 N N . ASN A 1 108 ? -43.851 7.904 17.695 1.00 87.88 108 ASN A N 1
ATOM 877 C CA . ASN A 1 108 ? -43.568 9.312 17.410 1.00 87.88 108 ASN A CA 1
ATOM 878 C C . ASN A 1 108 ? -44.837 10.108 17.085 1.00 87.88 108 ASN A C 1
ATOM 880 O O . ASN A 1 108 ? -44.992 11.223 17.578 1.00 87.88 108 ASN A O 1
ATOM 884 N N . GLN A 1 109 ? -45.766 9.534 16.313 1.00 94.56 109 GLN A N 1
ATOM 885 C CA . GLN A 1 109 ? -47.053 10.179 16.050 1.00 94.56 109 GLN A CA 1
ATOM 886 C C . GLN A 1 109 ? -47.852 10.384 17.346 1.00 94.56 109 GLN A C 1
ATOM 888 O O . GLN A 1 109 ? -48.319 11.489 17.602 1.00 94.56 109 GLN A O 1
ATOM 893 N N . SER A 1 110 ? -47.930 9.364 18.207 1.00 95.56 110 SER A N 1
ATOM 894 C CA . SER A 1 110 ? -48.611 9.468 19.504 1.00 95.56 110 SER A CA 1
ATOM 895 C C . SER A 1 110 ? -48.004 10.551 20.401 1.00 95.56 110 SER A C 1
ATOM 897 O O . SER A 1 110 ? -48.742 11.269 21.075 1.00 95.56 110 SER A O 1
ATOM 899 N N . ILE A 1 111 ? -46.674 10.677 20.431 1.00 94.19 111 ILE A N 1
ATOM 900 C CA . ILE A 1 111 ? -45.983 11.735 21.184 1.00 94.19 111 ILE A CA 1
ATOM 901 C C . ILE A 1 111 ? -46.325 13.107 20.594 1.00 94.19 111 ILE A C 1
ATOM 903 O O . ILE A 1 111 ? -46.586 14.056 21.335 1.00 94.19 111 ILE A O 1
ATOM 907 N N . HIS A 1 112 ? -46.359 13.222 19.264 1.00 89.25 112 HIS A N 1
ATOM 908 C CA . HIS A 1 112 ? -46.692 14.475 18.597 1.00 89.25 112 HIS A CA 1
ATOM 909 C C . HIS A 1 112 ? -48.135 14.922 18.888 1.00 89.25 112 HIS A C 1
ATOM 911 O O . HIS A 1 112 ? -48.370 16.115 19.120 1.00 89.25 112 HIS A O 1
ATOM 917 N N . ASP A 1 113 ? -49.077 13.979 18.938 1.00 95.25 113 ASP A N 1
ATOM 918 C CA . ASP A 1 113 ? -50.479 14.231 19.280 1.00 95.25 113 ASP A CA 1
ATOM 919 C C . ASP A 1 113 ? -50.615 14.698 20.743 1.00 95.25 113 ASP A C 1
ATOM 921 O O . ASP A 1 113 ? -51.284 15.697 21.020 1.00 95.25 113 ASP A O 1
ATOM 925 N N . GLN A 1 114 ? -49.909 14.047 21.677 1.00 94.81 114 GLN A N 1
ATOM 926 C CA . GLN A 1 114 ? -49.861 14.453 23.091 1.00 94.81 114 GLN A CA 1
ATOM 927 C C . GLN A 1 114 ? -49.269 15.854 23.274 1.00 94.81 114 GLN A C 1
ATOM 929 O O . GLN A 1 114 ? -49.820 16.673 24.012 1.00 94.81 114 GLN A O 1
ATOM 934 N N . LEU A 1 115 ? -48.169 16.158 22.581 1.00 91.50 115 LEU A N 1
ATOM 935 C CA . LEU A 1 115 ? -47.542 17.476 22.636 1.00 91.50 115 LEU A CA 1
ATOM 936 C C . LEU A 1 115 ? -48.488 18.558 22.103 1.00 91.50 115 LEU A C 1
ATOM 938 O O . LEU A 1 115 ? -48.609 19.626 22.701 1.00 91.50 115 LEU A O 1
ATOM 942 N N . SER A 1 116 ? -49.190 18.267 21.007 1.00 93.50 116 SER A N 1
ATOM 943 C CA . SER A 1 116 ? -50.168 19.182 20.414 1.00 93.50 116 SER A CA 1
ATOM 944 C C . SER A 1 116 ? -51.334 19.459 21.367 1.00 93.50 116 SER A C 1
ATOM 946 O O . SER A 1 116 ? -51.741 20.613 21.511 1.00 93.50 116 SER A O 1
ATOM 948 N N . HIS A 1 117 ? -51.816 18.435 22.080 1.00 96.19 117 HIS A N 1
ATOM 949 C CA . HIS A 1 117 ? -52.827 18.591 23.128 1.00 96.19 117 HIS A CA 1
ATOM 950 C C . HIS A 1 117 ? -52.339 19.494 24.272 1.00 96.19 117 HIS A C 1
ATOM 952 O O . HIS A 1 117 ? -53.038 20.433 24.649 1.00 96.19 117 HIS A O 1
ATOM 958 N N . LEU A 1 118 ? -51.128 19.266 24.794 1.00 94.62 118 LEU A N 1
ATOM 959 C CA . LEU A 1 118 ? -50.549 20.084 25.871 1.00 94.62 118 LEU A CA 1
ATOM 960 C C . LEU A 1 118 ? -50.341 21.545 25.453 1.00 94.62 118 LEU A C 1
ATOM 962 O O . LEU A 1 118 ? -50.561 22.460 26.248 1.00 94.62 118 LEU A O 1
ATOM 966 N N . ILE A 1 119 ? -49.939 21.784 24.202 1.00 92.44 119 ILE A N 1
ATOM 967 C CA . ILE A 1 119 ? -49.826 23.140 23.651 1.00 92.44 119 ILE A CA 1
ATOM 968 C C . ILE A 1 119 ? -51.204 23.811 23.614 1.00 92.44 119 ILE A C 1
ATOM 970 O O . ILE A 1 119 ? -51.326 24.957 24.045 1.00 92.44 119 ILE A O 1
ATOM 974 N N . ALA A 1 120 ? -52.240 23.110 23.145 1.00 95.00 120 ALA A N 1
ATOM 975 C CA . ALA A 1 120 ? -53.603 23.636 23.112 1.00 95.00 120 ALA A CA 1
ATOM 976 C C . ALA A 1 120 ? -54.142 23.945 24.522 1.00 95.00 120 ALA A C 1
ATOM 978 O O . ALA A 1 120 ? -54.716 25.013 24.743 1.00 95.00 120 ALA A O 1
ATOM 979 N N . GLU A 1 121 ? -53.899 23.059 25.489 1.00 97.06 121 GLU A N 1
ATOM 980 C CA . GLU A 1 121 ? -54.272 23.249 26.895 1.00 97.06 121 GLU A CA 1
ATOM 981 C C . GLU A 1 121 ? -53.575 24.474 27.501 1.00 97.06 121 GLU A C 1
ATOM 983 O O . GLU A 1 121 ? -54.227 25.339 28.093 1.00 97.06 121 GLU A O 1
ATOM 988 N N . ARG A 1 122 ? -52.262 24.618 27.275 1.00 96.06 122 ARG A N 1
ATOM 989 C CA . ARG A 1 122 ? -51.505 25.800 27.702 1.00 96.06 122 ARG A CA 1
ATOM 990 C C . ARG A 1 122 ? -52.080 27.086 27.105 1.00 96.06 122 ARG A C 1
ATOM 992 O O . ARG A 1 122 ? -52.261 28.059 27.834 1.00 96.06 122 ARG A O 1
ATOM 999 N N . MET A 1 123 ? -52.381 27.098 25.806 1.00 95.19 123 MET A N 1
ATOM 1000 C CA . MET A 1 123 ? -52.974 28.262 25.134 1.00 95.19 123 MET A CA 1
ATOM 1001 C C . MET A 1 123 ? -54.347 28.622 25.728 1.00 95.19 123 MET A C 1
ATOM 1003 O O . MET A 1 123 ? -54.649 29.803 25.914 1.00 95.19 123 MET A O 1
ATOM 1007 N N . ALA A 1 124 ? -55.168 27.629 26.087 1.00 94.44 124 ALA A N 1
ATOM 1008 C CA . ALA A 1 124 ? -56.452 27.858 26.750 1.00 94.44 124 ALA A CA 1
ATOM 1009 C C . ALA A 1 124 ? -56.279 28.484 28.147 1.00 94.44 124 ALA A C 1
ATOM 1011 O O . ALA A 1 124 ? -56.966 29.456 28.479 1.00 94.44 124 ALA A O 1
ATOM 1012 N N . ILE A 1 125 ? -55.315 27.991 28.936 1.00 93.19 125 ILE A N 1
ATOM 1013 C CA . ILE A 1 125 ? -54.968 28.554 30.250 1.00 93.19 125 ILE A CA 1
ATOM 1014 C C . ILE A 1 125 ? -54.500 30.005 30.102 1.00 93.19 125 ILE A C 1
ATOM 1016 O O . ILE A 1 125 ? -55.022 30.885 30.791 1.00 93.19 125 ILE A O 1
ATOM 1020 N N . GLU A 1 126 ? -53.579 30.289 29.180 1.00 91.69 126 GLU A N 1
ATOM 1021 C CA . GLU A 1 126 ? -53.079 31.650 28.932 1.00 91.69 126 GLU A CA 1
ATOM 1022 C C . GLU A 1 126 ? -54.211 32.608 28.529 1.00 91.69 126 GLU A C 1
ATOM 1024 O O . GLU A 1 126 ? -54.299 33.721 29.054 1.00 91.69 126 GLU A O 1
ATOM 1029 N N . THR A 1 127 ? -55.139 32.147 27.685 1.00 91.88 127 THR A N 1
ATOM 1030 C CA . THR A 1 127 ? -56.303 32.938 27.255 1.00 91.88 127 THR A CA 1
ATOM 1031 C C . THR A 1 127 ? -57.264 33.224 28.415 1.00 91.88 127 THR A C 1
ATOM 1033 O O . THR A 1 127 ? -57.724 34.357 28.567 1.00 91.88 127 THR A O 1
ATOM 1036 N N . SER A 1 128 ? -57.535 32.236 29.276 1.00 88.12 128 SER A N 1
ATOM 1037 C CA . SER A 1 128 ? -58.390 32.420 30.462 1.00 88.12 128 SER A CA 1
ATOM 1038 C C . SER A 1 128 ? -57.756 33.343 31.510 1.00 88.12 128 SER A C 1
ATOM 1040 O O . SER A 1 128 ? -58.435 34.184 32.099 1.00 88.12 128 SER A O 1
ATOM 1042 N N . THR A 1 129 ? -56.434 33.262 31.684 1.00 87.62 129 THR A N 1
ATOM 1043 C CA . THR A 1 129 ? -55.691 34.087 32.648 1.00 87.62 129 THR A CA 1
ATOM 1044 C C . THR A 1 129 ? -55.663 35.552 32.208 1.00 87.62 129 THR A C 1
ATOM 1046 O O . THR A 1 129 ? -55.852 36.450 33.029 1.00 87.62 129 THR A O 1
ATOM 1049 N N . ALA A 1 130 ? -55.512 35.811 30.904 1.00 79.06 130 ALA A N 1
ATOM 1050 C CA . ALA A 1 130 ? -55.555 37.161 30.338 1.00 79.06 130 ALA A CA 1
ATOM 1051 C C . ALA A 1 130 ? -56.909 37.870 30.554 1.00 79.06 130 ALA A C 1
ATOM 1053 O O . ALA A 1 130 ? -56.950 39.097 30.639 1.00 79.06 130 ALA A O 1
ATOM 1054 N N . GLN A 1 131 ? -58.006 37.121 30.703 1.00 75.19 131 GLN A N 1
ATOM 1055 C CA . GLN A 1 131 ? -59.340 37.668 30.985 1.00 75.19 131 GLN A CA 1
ATOM 1056 C C . GLN A 1 131 ? -59.582 37.989 32.473 1.00 75.19 131 GLN A C 1
ATOM 1058 O O . GLN A 1 131 ? -60.595 38.605 32.802 1.00 75.19 131 GLN A O 1
ATOM 1063 N N . HIS A 1 132 ? -58.683 37.596 33.383 1.00 66.50 132 HIS A N 1
ATOM 1064 C CA . HIS A 1 132 ? -58.864 37.745 34.836 1.00 66.50 132 HIS A CA 1
ATOM 1065 C C . HIS A 1 132 ? -57.878 38.692 35.524 1.00 66.50 132 HIS A C 1
ATOM 1067 O O . HIS A 1 132 ? -57.945 38.848 36.742 1.00 66.50 132 HIS A O 1
ATOM 1073 N N . VAL A 1 133 ? -57.005 39.381 34.784 1.00 55.00 133 VAL A N 1
ATOM 1074 C CA . VAL A 1 133 ? -56.128 40.405 35.372 1.00 55.00 133 VAL A CA 1
ATOM 1075 C C . VAL A 1 133 ? -56.941 41.686 35.631 1.00 55.00 133 VAL A C 1
ATOM 1077 O O . VAL A 1 133 ? -57.340 42.353 34.672 1.00 55.00 133 VAL A O 1
ATOM 1080 N N . PRO A 1 134 ? -57.192 42.084 36.897 1.00 55.44 134 PRO A N 1
ATOM 1081 C CA . PRO A 1 134 ? -57.871 43.336 37.196 1.00 55.44 134 PRO A CA 1
ATOM 1082 C C . PRO A 1 134 ? -56.965 44.489 36.776 1.00 55.44 134 PRO A C 1
ATOM 1084 O O . PRO A 1 134 ? -55.791 44.537 37.143 1.00 55.44 134 PRO A O 1
ATOM 1087 N N . ARG A 1 135 ? -57.518 45.419 35.996 1.00 45.28 135 ARG A N 1
ATOM 1088 C CA . ARG A 1 135 ? -56.831 46.611 35.488 1.00 45.28 135 ARG A CA 1
ATOM 1089 C C . ARG A 1 135 ? -56.175 47.366 36.661 1.00 45.28 135 ARG A C 1
ATOM 1091 O O . ARG A 1 135 ? -56.908 47.901 37.493 1.00 45.28 135 ARG A O 1
ATOM 1098 N N . PRO A 1 136 ? -54.833 47.424 36.762 1.00 46.78 136 PRO A N 1
ATOM 1099 C CA . PRO A 1 136 ? -54.192 48.091 37.883 1.00 46.78 136 PRO A CA 1
ATOM 1100 C C . PRO A 1 136 ? -54.387 49.604 37.759 1.00 46.78 136 PRO A C 1
ATOM 1102 O O . PRO A 1 136 ? -54.035 50.222 36.751 1.00 46.78 136 PRO A O 1
ATOM 1105 N N . THR A 1 137 ? -54.966 50.204 38.796 1.00 48.62 137 THR A N 1
ATOM 1106 C CA . THR A 1 137 ? -55.036 51.652 38.988 1.00 48.62 137 THR A CA 1
ATOM 1107 C C . THR A 1 137 ? -53.617 52.177 39.191 1.00 48.62 137 THR A C 1
ATOM 1109 O O . THR A 1 137 ? -53.010 51.999 40.244 1.00 48.62 137 THR A O 1
ATOM 1112 N N . PHE A 1 138 ? -53.070 52.800 38.148 1.00 41.25 138 PHE A N 1
ATOM 1113 C CA . PHE A 1 138 ? -51.776 53.475 38.174 1.00 41.25 138 PHE A CA 1
ATOM 1114 C C . PHE A 1 138 ? -51.778 54.591 39.233 1.00 41.25 138 PHE A C 1
ATOM 1116 O O . PHE A 1 138 ? -52.456 55.604 39.069 1.00 41.25 138 PHE A O 1
ATOM 1123 N N . GLN A 1 139 ? -50.983 54.431 40.293 1.00 43.81 139 GLN A N 1
ATOM 1124 C CA . GLN A 1 139 ? -50.502 55.550 41.104 1.00 43.81 139 GLN A CA 1
ATOM 1125 C C . GLN A 1 139 ? -49.027 55.813 40.767 1.00 43.81 139 GLN A C 1
ATOM 1127 O O . GLN A 1 139 ? -48.209 54.897 40.881 1.00 43.81 139 GLN A O 1
ATOM 1132 N N . PRO A 1 140 ? -48.654 57.043 40.373 1.00 45.69 140 PRO A N 1
ATOM 1133 C CA . PRO A 1 140 ? -47.267 57.401 40.130 1.00 45.69 140 PRO A CA 1
ATOM 1134 C C . PRO A 1 140 ? -46.598 57.684 41.476 1.00 45.69 140 PRO A C 1
ATOM 1136 O O . PRO A 1 140 ? -46.978 58.625 42.174 1.00 45.69 140 PRO A O 1
ATOM 1139 N N . ARG A 1 141 ? -45.600 56.880 41.864 1.00 37.41 141 ARG A N 1
ATOM 1140 C CA . ARG A 1 141 ? -44.783 57.179 43.045 1.00 37.41 141 ARG A CA 1
ATOM 1141 C C . ARG A 1 141 ? -43.374 57.569 42.635 1.00 37.41 141 ARG A C 1
ATOM 1143 O O . ARG A 1 141 ? -42.667 56.827 41.962 1.00 37.41 141 ARG A O 1
ATOM 1150 N N . ALA A 1 142 ? -43.046 58.785 43.048 1.00 43.94 142 ALA A N 1
ATOM 1151 C CA . ALA A 1 142 ? -41.807 59.490 42.826 1.00 43.94 142 ALA A CA 1
ATOM 1152 C C . ALA A 1 142 ? -40.585 58.801 43.451 1.00 43.94 142 ALA A C 1
ATOM 1154 O O . ALA A 1 142 ? -40.674 58.110 44.467 1.00 43.94 142 ALA A O 1
ATOM 1155 N N . SER A 1 143 ? -39.463 59.093 42.801 1.00 50.25 143 SER A N 1
ATOM 1156 C CA . SER A 1 143 ? -38.061 59.046 43.201 1.00 50.25 143 SER A CA 1
ATOM 1157 C C . SER A 1 143 ? -37.775 58.863 44.692 1.00 50.25 143 SER A C 1
ATOM 1159 O O . SER A 1 143 ? -38.221 59.661 45.520 1.00 50.25 143 SER A O 1
ATOM 1161 N N . ARG A 1 144 ? -36.897 57.908 45.019 1.00 38.00 144 ARG A N 1
ATOM 1162 C CA . ARG A 1 144 ? -36.013 58.036 46.181 1.00 38.00 144 ARG A CA 1
ATOM 1163 C C . ARG A 1 144 ? -34.747 57.198 46.018 1.00 38.00 144 ARG A C 1
ATOM 1165 O O . ARG A 1 144 ? -34.807 55.973 45.974 1.00 38.00 144 ARG A O 1
ATOM 1172 N N . ASP A 1 145 ? -33.626 57.907 45.960 1.00 45.84 145 ASP A N 1
ATOM 1173 C CA . ASP A 1 145 ? -32.272 57.403 46.153 1.00 45.84 145 ASP A CA 1
ATOM 1174 C C . ASP A 1 145 ? -32.113 56.741 47.525 1.00 45.84 145 ASP A C 1
ATOM 1176 O O . ASP A 1 145 ? -32.563 57.297 48.530 1.00 45.84 145 ASP A O 1
ATOM 1180 N N . GLN A 1 146 ? -31.394 55.617 47.581 1.00 39.62 146 GLN A N 1
ATOM 1181 C CA . GLN A 1 146 ? -30.478 55.323 48.685 1.00 39.62 146 GLN A CA 1
ATOM 1182 C C . GLN A 1 146 ? -29.505 54.197 48.320 1.00 39.62 146 GLN A C 1
ATOM 1184 O O . GLN A 1 146 ? -29.889 53.100 47.924 1.00 39.62 146 GLN A O 1
ATOM 1189 N N . ALA A 1 147 ? -28.224 54.524 48.462 1.00 44.22 147 ALA A N 1
ATOM 1190 C CA . ALA A 1 147 ? -27.078 53.656 48.280 1.00 44.22 147 ALA A CA 1
ATOM 1191 C C . ALA A 1 147 ? -26.812 52.806 49.533 1.00 44.22 147 ALA A C 1
ATOM 1193 O O . ALA A 1 147 ? -26.833 53.335 50.639 1.00 44.22 147 ALA A O 1
ATOM 1194 N N . HIS A 1 148 ? -26.455 51.534 49.338 1.00 39.34 148 HIS A N 1
ATOM 1195 C CA . HIS A 1 148 ? -25.590 50.753 50.230 1.00 39.34 148 HIS A CA 1
ATOM 1196 C C . HIS A 1 148 ? -24.859 49.670 49.408 1.00 39.34 148 HIS A C 1
ATOM 1198 O O . HIS A 1 148 ? -25.486 49.049 48.548 1.00 39.34 148 HIS A O 1
ATOM 1204 N N . PRO A 1 149 ? -23.554 49.427 49.637 1.00 51.72 149 PRO A N 1
ATOM 1205 C CA . PRO A 1 149 ? -22.799 48.404 48.923 1.00 51.72 149 PRO A CA 1
ATOM 1206 C C . PRO A 1 149 ? -22.946 47.040 49.615 1.00 51.72 149 PRO A C 1
ATOM 1208 O O . PRO A 1 149 ? -22.817 46.929 50.832 1.00 51.72 149 PRO A O 1
ATOM 1211 N N . SER A 1 150 ? -23.192 45.996 48.824 1.00 40.69 150 SER A N 1
ATOM 1212 C CA . SER A 1 150 ? -23.187 44.588 49.245 1.00 40.69 150 SER A CA 1
ATOM 1213 C C . SER A 1 150 ? -22.175 43.822 48.381 1.00 40.69 150 SER A C 1
ATOM 1215 O O . SER A 1 150 ? -21.952 44.219 47.232 1.00 40.69 150 SER A O 1
ATOM 1217 N N . PRO A 1 151 ? -21.503 42.786 48.912 1.00 46.22 151 PRO A N 1
ATOM 1218 C CA . PRO A 1 151 ? -20.314 42.221 48.292 1.00 46.22 151 PRO A CA 1
ATOM 1219 C C . PRO A 1 151 ? -20.658 41.455 47.014 1.00 46.22 151 PRO A C 1
ATOM 1221 O O . PRO A 1 151 ? -21.694 40.801 46.900 1.00 46.22 151 PRO A O 1
ATOM 1224 N N . ALA A 1 152 ? -19.758 41.584 46.043 1.00 47.78 152 ALA A N 1
ATOM 1225 C CA . ALA A 1 152 ? -19.883 41.096 44.683 1.00 47.78 152 ALA A CA 1
ATOM 1226 C C . ALA A 1 152 ? -20.172 39.587 44.614 1.00 47.78 152 ALA A C 1
ATOM 1228 O O . ALA A 1 152 ? -19.284 38.756 44.792 1.00 47.78 152 ALA A O 1
ATOM 1229 N N . ALA A 1 153 ? -21.411 39.245 44.266 1.00 53.00 153 ALA A N 1
ATOM 1230 C CA . ALA A 1 153 ? -21.702 37.992 43.588 1.00 53.00 153 ALA A CA 1
ATOM 1231 C C . ALA A 1 153 ? -21.193 38.099 42.135 1.00 53.00 153 ALA A C 1
ATOM 1233 O O . ALA A 1 153 ? -21.421 39.133 41.493 1.00 53.00 153 ALA A O 1
ATOM 1234 N N . PRO A 1 154 ? -20.511 37.076 41.591 1.00 49.69 154 PRO A N 1
ATOM 1235 C CA . PRO A 1 154 ? -20.060 37.093 40.206 1.00 49.69 154 PRO A CA 1
ATOM 1236 C C . PRO A 1 154 ? -21.274 37.249 39.288 1.00 49.69 154 PRO A C 1
ATOM 1238 O O . PRO A 1 154 ? -22.231 36.475 39.328 1.00 49.69 154 PRO A O 1
ATOM 1241 N N . SER A 1 155 ? -21.261 38.318 38.498 1.00 54.16 155 SER A N 1
ATOM 1242 C CA . SER A 1 155 ? -22.395 38.720 37.684 1.00 54.16 155 SER A CA 1
ATOM 1243 C C . SER A 1 155 ? -22.677 37.670 36.603 1.00 54.16 155 SER A C 1
ATOM 1245 O O . SER A 1 155 ? -21.816 37.297 35.806 1.00 54.16 155 SER A O 1
ATOM 1247 N N . ASN A 1 156 ? -23.938 37.239 36.516 1.00 55.81 156 ASN A N 1
ATOM 1248 C CA . ASN A 1 156 ? -24.461 36.401 35.427 1.00 55.81 156 ASN A CA 1
ATOM 1249 C C . ASN A 1 156 ? -24.210 36.998 34.022 1.00 55.81 156 ASN A C 1
ATOM 1251 O O . ASN A 1 156 ? -24.339 36.306 33.014 1.00 55.81 156 ASN A O 1
ATOM 1255 N N . LEU A 1 157 ? -23.822 38.274 33.948 1.00 55.78 157 LEU A N 1
ATOM 1256 C CA . LEU A 1 157 ? -23.393 38.966 32.736 1.00 55.78 157 LEU A CA 1
ATOM 1257 C C . LEU A 1 157 ? -22.059 38.446 32.184 1.00 55.78 157 LEU A C 1
ATOM 1259 O O . LEU A 1 157 ? -21.935 38.330 30.967 1.00 55.78 157 LEU A O 1
ATOM 1263 N N . SER A 1 158 ? -21.103 38.063 33.033 1.00 55.47 158 SER A N 1
ATOM 1264 C CA . SER A 1 158 ? -19.833 37.481 32.572 1.00 55.47 158 SER A CA 1
ATOM 1265 C C . SER A 1 158 ? -20.036 36.076 32.005 1.00 55.47 158 SER A C 1
ATOM 1267 O O . SER A 1 158 ? -19.468 35.741 30.970 1.00 55.47 158 SER A O 1
ATOM 1269 N N . ARG A 1 159 ? -20.941 35.286 32.603 1.00 56.75 159 ARG A N 1
ATOM 1270 C CA . ARG A 1 159 ? -21.310 33.958 32.085 1.00 56.75 159 ARG A CA 1
ATOM 1271 C C . ARG A 1 159 ? -22.089 34.050 30.770 1.00 56.75 159 ARG A C 1
ATOM 1273 O O . ARG A 1 159 ? -21.846 33.269 29.862 1.00 56.75 159 ARG A O 1
ATOM 1280 N N . ARG A 1 160 ? -22.981 35.038 30.630 1.00 63.09 160 ARG A N 1
ATOM 1281 C CA . ARG A 1 160 ? -23.706 35.283 29.371 1.00 63.09 160 ARG A CA 1
ATOM 1282 C C . ARG A 1 160 ? -22.807 35.819 28.254 1.00 63.09 160 ARG A C 1
ATOM 1284 O O . ARG A 1 160 ? -23.048 35.478 27.104 1.00 63.09 160 ARG A O 1
ATOM 1291 N N . ARG A 1 161 ? -21.769 36.604 28.572 1.00 66.69 161 ARG A N 1
ATOM 1292 C CA . ARG A 1 161 ? -20.764 37.040 27.586 1.00 66.69 161 ARG A CA 1
ATOM 1293 C C . ARG A 1 161 ? -19.848 35.904 27.137 1.00 66.69 161 ARG A C 1
ATOM 1295 O O . ARG A 1 161 ? -19.598 35.810 25.945 1.00 66.69 161 ARG A O 1
ATOM 1302 N N . ALA A 1 162 ? -19.435 35.021 28.049 1.00 63.97 162 ALA A N 1
ATOM 1303 C CA . ALA A 1 162 ? -18.645 33.841 27.695 1.00 63.97 162 ALA A CA 1
ATOM 1304 C C . ALA A 1 162 ? -19.421 32.895 26.758 1.00 63.97 162 ALA A C 1
ATOM 1306 O O . ALA A 1 162 ? -18.908 32.516 25.714 1.00 63.97 162 ALA A O 1
ATOM 1307 N N . VAL A 1 163 ? -20.698 32.621 27.059 1.00 69.69 163 VAL A N 1
ATOM 1308 C CA . VAL A 1 163 ? -21.551 31.775 26.201 1.00 69.69 163 VAL A CA 1
ATOM 1309 C C . VAL A 1 163 ? -21.863 32.443 24.855 1.00 69.69 163 VAL A C 1
ATOM 1311 O O . VAL A 1 163 ? -22.005 31.752 23.854 1.00 69.69 163 VAL A O 1
ATOM 1314 N N . ALA A 1 164 ? -21.964 33.775 24.797 1.00 68.69 164 ALA A N 1
ATOM 1315 C CA . ALA A 1 164 ? -22.145 34.486 23.530 1.00 68.69 164 ALA A CA 1
ATOM 1316 C C . ALA A 1 164 ? -20.875 34.449 22.659 1.00 68.69 164 ALA A C 1
ATOM 1318 O O . ALA A 1 164 ? -20.977 34.170 21.472 1.00 68.69 164 ALA A O 1
ATOM 1319 N N . GLN A 1 165 ? -19.688 34.637 23.249 1.00 67.25 165 GLN A N 1
ATOM 1320 C CA . GLN A 1 165 ? -18.414 34.549 22.521 1.00 67.25 165 GLN A CA 1
ATOM 1321 C C . GLN A 1 165 ? -18.117 33.133 22.017 1.00 67.25 165 GLN A C 1
ATOM 1323 O O . GLN A 1 165 ? -17.637 32.976 20.901 1.00 67.25 165 GLN 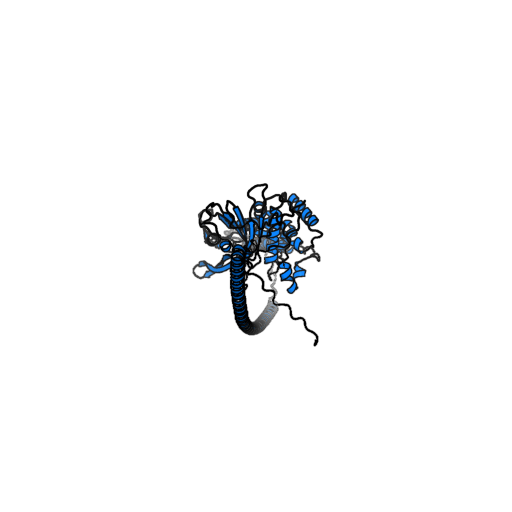A O 1
ATOM 1328 N N . GLU A 1 166 ? -18.442 32.104 22.799 1.00 67.00 166 GLU A N 1
ATOM 1329 C CA . GLU A 1 166 ? -18.287 30.704 22.385 1.00 67.00 166 GLU A CA 1
ATOM 1330 C C . GLU A 1 166 ? -19.246 30.345 21.236 1.00 67.00 166 GLU A C 1
ATOM 1332 O O . GLU A 1 166 ? -18.892 29.613 20.312 1.00 67.00 166 GLU A O 1
ATOM 1337 N N . ARG A 1 167 ? -20.447 30.937 21.235 1.00 67.62 167 ARG A N 1
ATOM 1338 C CA . ARG A 1 167 ? -21.449 30.740 20.183 1.00 67.62 167 ARG A CA 1
ATOM 1339 C C . ARG A 1 167 ? -21.105 31.478 18.888 1.00 67.62 167 ARG A C 1
ATOM 1341 O O . ARG A 1 167 ? -21.358 30.926 17.822 1.00 67.62 167 ARG A O 1
ATOM 1348 N N . ASP A 1 168 ? -20.509 32.665 18.978 1.00 64.81 168 ASP A N 1
ATOM 1349 C CA . ASP A 1 168 ? -20.020 33.408 17.811 1.00 64.81 168 ASP A CA 1
ATOM 1350 C C . ASP A 1 168 ? -18.792 32.718 17.193 1.00 64.81 168 ASP A C 1
ATOM 1352 O O . ASP A 1 168 ? -18.703 32.612 15.971 1.00 64.81 168 ASP A O 1
ATOM 1356 N N . HIS A 1 169 ? -17.906 32.134 18.011 1.00 65.50 169 HIS A N 1
ATOM 1357 C CA . HIS A 1 169 ? -16.734 31.414 17.503 1.00 65.50 169 HIS A CA 1
ATOM 1358 C C . HIS A 1 169 ? -17.113 30.122 16.754 1.00 65.50 169 HIS A C 1
ATOM 1360 O O . HIS A 1 169 ? -16.602 29.875 15.663 1.00 65.50 169 HIS A O 1
ATOM 1366 N N . LEU A 1 170 ? -18.082 29.359 17.281 1.00 61.78 170 LEU A N 1
ATOM 1367 C CA . LEU A 1 170 ? -18.658 28.181 16.613 1.00 61.78 170 LEU A CA 1
ATOM 1368 C C . LEU A 1 170 ? -19.449 28.537 15.343 1.00 61.78 170 LEU A C 1
ATOM 1370 O O . LEU A 1 170 ? -19.597 27.702 14.446 1.00 61.78 170 LEU A O 1
ATOM 1374 N N . HIS A 1 171 ? -19.993 29.754 15.255 1.00 63.88 171 HIS A N 1
ATOM 1375 C CA . HIS A 1 171 ? -20.727 30.192 14.071 1.00 63.88 171 HIS A CA 1
ATOM 1376 C C . HIS A 1 171 ? -19.787 30.592 12.926 1.00 63.88 171 HIS A C 1
ATOM 1378 O O . HIS A 1 171 ? -20.100 30.286 11.771 1.00 63.88 171 HIS A O 1
ATOM 1384 N N . ASP A 1 172 ? -18.640 31.201 13.238 1.00 54.12 172 ASP A N 1
ATOM 1385 C CA . ASP A 1 172 ? -17.590 31.522 12.262 1.00 54.12 172 ASP A CA 1
ATOM 1386 C C . ASP A 1 172 ? -16.880 30.265 11.734 1.00 54.12 172 ASP A C 1
ATOM 1388 O O . ASP A 1 172 ? -16.591 30.187 10.540 1.00 54.12 172 ASP A O 1
ATOM 1392 N N . GLU A 1 173 ? -16.683 29.242 12.571 1.00 54.75 173 GLU A N 1
ATOM 1393 C CA . GLU A 1 173 ? -16.098 27.958 12.152 1.00 54.75 173 GLU A CA 1
ATOM 1394 C C . GLU A 1 173 ? -17.046 27.166 11.227 1.00 54.75 173 GLU A C 1
ATOM 1396 O O . GLU A 1 173 ? -16.634 26.593 10.222 1.00 54.75 173 GLU A O 1
ATOM 1401 N N . ARG A 1 174 ? -18.363 27.238 11.464 1.00 54.19 174 ARG A N 1
ATOM 1402 C CA . ARG A 1 174 ? -19.362 26.661 10.543 1.00 54.19 174 ARG A CA 1
ATOM 1403 C C . ARG A 1 174 ? -19.529 27.451 9.245 1.00 54.19 174 ARG A C 1
ATOM 1405 O O . ARG A 1 174 ? -19.908 26.879 8.224 1.00 54.19 174 ARG A O 1
ATOM 1412 N N . LEU A 1 175 ? -19.283 28.761 9.261 1.00 49.66 175 LEU A N 1
ATOM 1413 C CA . LEU A 1 175 ? -19.342 29.604 8.062 1.00 49.66 175 LEU A CA 1
ATOM 1414 C C . LEU A 1 175 ? -18.081 29.482 7.194 1.00 49.66 175 LEU A C 1
ATOM 1416 O O . LEU A 1 175 ? -18.176 29.708 5.984 1.00 49.66 175 LEU A O 1
ATOM 1420 N N . SER A 1 176 ? -16.934 29.104 7.769 1.00 51.28 176 SER A N 1
ATOM 1421 C CA . SER A 1 176 ? -15.725 28.768 7.008 1.00 51.28 176 SER A CA 1
ATOM 1422 C C . SER A 1 176 ? -15.822 27.383 6.352 1.00 51.28 176 SER A C 1
ATOM 1424 O O . SER A 1 176 ? -15.392 27.239 5.209 1.00 51.28 176 SER A O 1
ATOM 1426 N N . GLU A 1 177 ? -16.494 26.413 6.983 1.00 47.47 177 GLU A N 1
ATOM 1427 C CA . GLU A 1 177 ? -16.824 25.116 6.364 1.00 47.47 177 GLU A CA 1
ATOM 1428 C C . GLU A 1 177 ? -17.909 25.229 5.272 1.00 47.47 177 GLU A C 1
ATOM 1430 O O . GLU A 1 177 ? -17.840 24.552 4.247 1.00 47.47 177 GLU A O 1
ATOM 1435 N N . ALA A 1 178 ? -18.887 26.129 5.428 1.00 46.53 178 ALA A N 1
ATOM 1436 C CA . ALA A 1 178 ? -19.991 26.294 4.473 1.00 46.53 178 ALA A CA 1
ATOM 1437 C C . ALA A 1 178 ? -19.652 27.130 3.216 1.00 46.53 178 ALA A C 1
ATOM 1439 O O . ALA A 1 178 ? -20.493 27.260 2.324 1.00 46.53 178 ALA A O 1
ATOM 1440 N N . LYS A 1 179 ? -18.443 27.704 3.122 1.00 37.50 179 LYS A N 1
ATOM 1441 C CA . LYS A 1 179 ? -17.976 28.519 1.980 1.00 37.50 179 LYS A CA 1
ATOM 1442 C C . LYS A 1 179 ? -17.001 27.792 1.044 1.00 37.50 179 LYS A C 1
ATOM 1444 O O . LYS A 1 179 ? -16.262 28.445 0.310 1.00 37.50 179 LYS A O 1
ATOM 1449 N N . MET A 1 180 ? -17.018 26.460 1.003 1.00 41.09 180 MET A N 1
ATOM 1450 C CA . MET A 1 180 ? -16.443 25.753 -0.144 1.00 41.09 180 MET A CA 1
ATOM 1451 C C . MET A 1 180 ? -17.356 25.945 -1.359 1.00 41.09 180 MET A C 1
ATOM 1453 O O . MET A 1 180 ? -18.461 25.406 -1.422 1.00 41.09 180 MET A O 1
ATOM 1457 N N . GLU A 1 181 ? -16.904 26.761 -2.312 1.00 38.84 181 GLU A N 1
ATOM 1458 C CA . GLU A 1 181 ? -17.548 26.901 -3.617 1.00 38.84 181 GLU A CA 1
ATOM 1459 C C . GLU A 1 181 ? -17.743 25.526 -4.284 1.00 38.84 181 GLU A C 1
ATOM 1461 O O . GLU A 1 181 ? -16.914 24.628 -4.104 1.00 38.84 181 GLU A O 1
ATOM 1466 N N . PRO A 1 182 ? -18.813 25.337 -5.081 1.00 39.50 182 PRO A N 1
ATOM 1467 C CA . PRO A 1 182 ? -19.008 24.106 -5.831 1.00 39.50 182 PRO A CA 1
ATOM 1468 C C . PRO A 1 182 ? -17.795 23.874 -6.736 1.00 39.50 182 PRO A C 1
ATOM 1470 O O . PRO A 1 182 ? -17.535 24.648 -7.658 1.00 39.50 182 PRO A O 1
ATOM 1473 N N . GLY A 1 183 ? -17.050 22.806 -6.437 1.00 41.28 183 GLY A N 1
ATOM 1474 C CA . GLY A 1 183 ? -15.808 22.465 -7.118 1.00 41.28 183 GLY A CA 1
ATOM 1475 C C . GLY A 1 183 ? -15.953 22.412 -8.647 1.00 41.28 183 GLY A C 1
ATOM 1476 O O . GLY A 1 183 ? -17.050 22.191 -9.177 1.00 41.28 183 GLY A O 1
ATOM 1477 N N . PRO A 1 184 ? -14.848 22.617 -9.385 1.00 40.34 184 PRO A N 1
ATOM 1478 C CA . PRO A 1 184 ? -14.865 22.724 -10.837 1.00 40.34 184 PRO A CA 1
ATOM 1479 C C . PRO A 1 184 ? -15.555 21.515 -11.479 1.00 40.34 184 PRO A C 1
ATOM 1481 O O . PRO A 1 184 ? -15.264 20.362 -11.156 1.00 40.34 184 PRO A O 1
ATOM 1484 N N . ARG A 1 185 ? -16.473 21.783 -12.420 1.00 39.75 185 ARG A N 1
ATOM 1485 C CA . ARG A 1 185 ? -17.178 20.753 -13.201 1.00 39.75 185 ARG A CA 1
ATOM 1486 C C . ARG A 1 185 ? -16.166 19.768 -13.805 1.00 39.75 185 ARG A C 1
ATOM 1488 O O . ARG A 1 185 ? -15.401 20.125 -14.699 1.00 39.75 185 ARG A O 1
ATOM 1495 N N . MET A 1 186 ? -16.193 18.523 -13.325 1.00 40.03 186 MET A N 1
ATOM 1496 C CA . MET A 1 186 ? -15.309 17.439 -13.766 1.00 40.03 186 MET A CA 1
ATOM 1497 C C . MET A 1 186 ? -15.478 17.142 -15.267 1.00 40.03 186 MET A C 1
ATOM 1499 O O . MET A 1 186 ? -16.577 16.816 -15.729 1.00 40.03 186 MET A O 1
ATOM 1503 N N . LYS A 1 187 ? -14.376 17.246 -16.026 1.00 41.69 187 LYS A N 1
ATOM 1504 C CA . LYS A 1 187 ? -14.296 16.998 -17.479 1.00 41.69 187 LYS A CA 1
ATOM 1505 C C . LYS A 1 187 ? -14.612 15.529 -17.824 1.00 41.69 187 LYS A C 1
ATOM 1507 O O . LYS A 1 187 ? -14.402 14.629 -17.017 1.00 41.69 187 LYS A O 1
ATOM 1512 N N . SER A 1 188 ? -15.091 15.268 -19.044 1.00 40.56 188 SER A N 1
ATOM 1513 C CA . SER A 1 188 ? -15.570 13.955 -19.524 1.00 40.56 188 SER A CA 1
ATOM 1514 C C . SER A 1 188 ? -14.501 12.863 -19.719 1.00 40.56 188 SER A C 1
ATOM 1516 O O . SER A 1 188 ? -14.816 11.812 -20.264 1.00 40.56 188 SER A O 1
ATOM 1518 N N . GLY A 1 189 ? -13.259 13.090 -19.282 1.00 52.31 189 GLY A N 1
ATOM 1519 C CA . GLY A 1 189 ? -12.157 12.114 -19.311 1.00 52.31 189 GLY A CA 1
ATOM 1520 C C . GLY A 1 189 ? -11.904 11.427 -17.966 1.00 52.31 189 GLY A C 1
ATOM 1521 O O . GLY A 1 189 ? -10.853 10.830 -17.763 1.00 52.31 189 GLY A O 1
ATOM 1522 N N . ASP A 1 190 ? -12.833 11.558 -17.023 1.00 60.41 190 ASP A N 1
ATOM 1523 C CA . ASP A 1 190 ? -12.677 11.014 -15.685 1.00 60.41 190 ASP A CA 1
ATOM 1524 C C . ASP A 1 190 ? -12.859 9.492 -15.671 1.00 60.41 190 ASP A C 1
ATOM 1526 O O . ASP A 1 190 ? -13.974 8.973 -15.765 1.00 60.41 190 ASP A O 1
ATOM 1530 N N . MET A 1 191 ? -11.741 8.791 -15.514 1.00 57.41 191 MET A N 1
ATOM 1531 C CA . MET A 1 191 ? -11.654 7.354 -15.270 1.00 57.41 191 MET A CA 1
ATOM 1532 C C . MET A 1 191 ? -12.697 6.809 -14.295 1.00 57.41 191 MET A C 1
ATOM 1534 O O . MET A 1 191 ? -13.263 5.745 -14.529 1.00 57.41 191 MET A O 1
ATOM 1538 N N . ARG A 1 192 ? -13.030 7.569 -13.245 1.00 64.19 192 ARG A N 1
ATOM 1539 C CA . ARG A 1 192 ? -14.013 7.177 -12.222 1.00 64.19 192 ARG A CA 1
ATOM 1540 C C . ARG A 1 192 ? -15.405 6.905 -12.798 1.00 64.19 192 ARG A C 1
ATOM 1542 O O . ARG A 1 192 ? -16.208 6.227 -12.162 1.00 64.19 192 ARG A O 1
ATOM 1549 N N . LYS A 1 193 ? -15.707 7.440 -13.987 1.00 62.75 193 LYS A N 1
ATOM 1550 C CA . LYS A 1 193 ? -16.955 7.180 -14.716 1.00 62.75 193 LYS A CA 1
ATOM 1551 C C . LYS A 1 193 ? -16.879 5.947 -15.618 1.00 62.75 193 LYS A C 1
ATOM 1553 O O . LYS A 1 193 ? -17.926 5.357 -15.857 1.00 62.75 193 LYS A O 1
ATOM 1558 N N . ARG A 1 194 ? -15.690 5.567 -16.108 1.00 57.38 194 ARG A N 1
ATOM 1559 C CA . ARG A 1 194 ? -15.497 4.381 -16.966 1.00 57.38 194 ARG A CA 1
ATOM 1560 C C . ARG A 1 194 ? -15.632 3.078 -16.172 1.00 57.38 194 ARG A C 1
ATOM 1562 O O . ARG A 1 194 ? -16.306 2.170 -16.629 1.00 57.38 194 ARG A O 1
ATOM 1569 N N . PHE A 1 195 ? -15.123 3.038 -14.942 1.00 56.34 195 PHE A N 1
ATOM 1570 C CA . PHE A 1 195 ? -15.137 1.844 -14.079 1.00 56.34 195 PHE A CA 1
ATOM 1571 C C . PHE A 1 195 ? -16.471 1.526 -13.384 1.00 56.34 195 PHE A C 1
ATOM 1573 O O . PHE A 1 195 ? -16.491 0.807 -12.392 1.00 56.34 195 PHE A O 1
ATOM 1580 N N . ARG A 1 196 ? -17.598 2.088 -13.837 1.00 56.84 196 ARG A N 1
ATOM 1581 C CA . ARG A 1 196 ? -18.921 1.707 -13.307 1.00 56.84 196 ARG A CA 1
ATOM 1582 C C . ARG A 1 196 ? -19.481 0.423 -13.934 1.00 56.84 196 ARG A C 1
ATOM 1584 O O . ARG A 1 196 ? -20.530 -0.018 -13.485 1.00 56.84 196 ARG A O 1
ATOM 1591 N N . ASN A 1 197 ? -18.810 -0.141 -14.941 1.00 51.69 197 ASN A N 1
ATOM 1592 C CA . ASN A 1 197 ? -19.205 -1.381 -15.608 1.00 51.69 197 ASN A CA 1
ATOM 1593 C C . ASN A 1 197 ? -18.171 -2.475 -15.280 1.00 51.69 197 ASN A C 1
ATOM 1595 O O . ASN A 1 197 ? -16.989 -2.293 -15.564 1.00 51.69 197 ASN A O 1
ATOM 1599 N N . ASP A 1 198 ? -18.614 -3.570 -14.659 1.00 48.69 198 ASP A N 1
ATOM 1600 C CA . ASP A 1 198 ? -17.762 -4.483 -13.879 1.00 48.69 198 ASP A CA 1
ATOM 1601 C C . ASP A 1 198 ? -16.851 -5.429 -14.700 1.00 48.69 198 ASP A C 1
ATOM 1603 O O . ASP A 1 198 ? -15.841 -5.890 -14.172 1.00 48.69 198 ASP A O 1
ATOM 1607 N N . ASP A 1 199 ? -17.113 -5.666 -15.993 1.00 45.53 199 ASP A N 1
ATOM 1608 C CA . ASP A 1 199 ? -16.396 -6.701 -16.772 1.00 45.53 199 ASP A CA 1
ATOM 1609 C C . ASP A 1 199 ? -15.079 -6.232 -17.440 1.00 45.53 199 ASP A C 1
ATOM 1611 O O . ASP A 1 199 ? -14.206 -7.046 -17.731 1.00 45.53 199 ASP A O 1
ATOM 1615 N N . GLU A 1 200 ? -14.871 -4.926 -17.650 1.00 49.16 200 GLU A N 1
ATOM 1616 C CA . GLU A 1 200 ? -13.619 -4.375 -18.227 1.00 49.16 200 GLU A CA 1
ATOM 1617 C C . GLU A 1 200 ? -12.542 -4.080 -17.159 1.00 49.16 200 GLU A C 1
ATOM 1619 O O . GLU A 1 200 ? -11.418 -3.678 -17.473 1.00 49.16 200 GLU A O 1
ATOM 1624 N N . CYS A 1 201 ? -12.873 -4.274 -15.879 1.00 51.69 201 CYS A N 1
ATOM 1625 C CA . CYS A 1 201 ? -12.005 -3.955 -14.745 1.00 51.69 201 CYS A CA 1
ATOM 1626 C C . CYS A 1 201 ? -10.768 -4.862 -14.671 1.00 51.69 201 CYS A C 1
ATOM 1628 O O . CYS A 1 201 ? -9.673 -4.379 -14.380 1.00 51.69 201 CYS A O 1
ATOM 1630 N N . GLU A 1 202 ? -10.906 -6.164 -14.938 1.00 46.81 202 GLU A N 1
ATOM 1631 C CA . GLU A 1 202 ? -9.803 -7.117 -14.754 1.00 46.81 202 GLU A CA 1
ATOM 1632 C C . GLU A 1 202 ? -8.700 -6.994 -15.810 1.00 46.81 202 GLU A C 1
ATOM 1634 O O . GLU A 1 202 ? -7.525 -7.088 -15.454 1.00 46.81 202 GLU A O 1
ATOM 1639 N N . SER A 1 203 ? -9.031 -6.734 -17.080 1.00 45.28 203 SER A N 1
ATOM 1640 C CA . SER A 1 203 ? -8.016 -6.511 -18.123 1.00 45.28 203 SER A CA 1
ATOM 1641 C C . SER A 1 203 ? -7.298 -5.173 -17.928 1.00 45.28 203 SER A C 1
ATOM 1643 O O . SER A 1 203 ? -6.091 -5.074 -18.123 1.00 45.28 203 SER A O 1
ATOM 1645 N N . PHE A 1 204 ? -8.008 -4.149 -17.450 1.00 51.00 204 PHE A N 1
ATOM 1646 C CA . PHE A 1 204 ? -7.439 -2.823 -17.207 1.00 51.00 204 PHE A CA 1
ATOM 1647 C C . PHE A 1 204 ? -6.501 -2.784 -15.987 1.00 51.00 204 PHE A C 1
ATOM 1649 O O . PHE A 1 204 ? -5.506 -2.061 -15.975 1.00 51.00 204 PHE A O 1
ATOM 1656 N N . LEU A 1 205 ? -6.782 -3.595 -14.961 1.00 51.31 205 LEU A N 1
ATOM 1657 C CA . LEU A 1 205 ? -5.885 -3.803 -13.818 1.00 51.31 205 LEU A CA 1
ATOM 1658 C C . LEU A 1 205 ? -4.586 -4.535 -14.194 1.00 51.31 205 LEU A C 1
ATOM 1660 O O . LEU A 1 205 ? -3.584 -4.385 -13.485 1.00 51.31 205 LEU A O 1
ATOM 1664 N N . GLN A 1 206 ? -4.615 -5.331 -15.268 1.00 48.16 206 GLN A N 1
ATOM 1665 C CA . GLN A 1 206 ? -3.465 -6.071 -15.798 1.00 48.16 206 GLN A CA 1
ATOM 1666 C C . GLN A 1 206 ? -2.563 -5.195 -16.682 1.00 48.16 206 GLN A C 1
ATOM 1668 O O . GLN A 1 206 ? -1.351 -5.392 -16.671 1.00 48.16 206 GLN A O 1
ATOM 1673 N N . ASP A 1 207 ? -3.129 -4.174 -17.330 1.00 50.28 207 ASP A N 1
ATOM 1674 C CA . ASP A 1 207 ? -2.464 -3.299 -18.303 1.00 50.28 207 ASP A CA 1
ATOM 1675 C C . ASP A 1 207 ? -2.072 -1.926 -17.734 1.00 50.28 207 ASP A C 1
ATOM 1677 O O . ASP A 1 207 ? -2.082 -0.926 -18.454 1.00 50.28 207 ASP A O 1
ATOM 1681 N N . ALA A 1 208 ? -1.695 -1.830 -16.453 1.00 52.91 208 ALA A N 1
ATOM 1682 C CA . ALA A 1 208 ? -1.004 -0.637 -15.954 1.00 52.91 208 ALA A CA 1
ATOM 1683 C C . ALA A 1 208 ? 0.387 -0.567 -16.608 1.00 52.91 208 ALA A C 1
ATOM 1685 O O . ALA A 1 208 ? 1.402 -0.882 -15.990 1.00 52.91 208 ALA A O 1
ATOM 1686 N N . ARG A 1 209 ? 0.410 -0.220 -17.898 1.00 59.41 209 ARG A N 1
ATOM 1687 C CA . ARG A 1 209 ? 1.608 -0.037 -18.697 1.00 59.41 209 ARG A CA 1
ATOM 1688 C C . ARG A 1 209 ? 2.428 1.033 -17.985 1.00 59.41 209 ARG A C 1
ATOM 1690 O O . ARG A 1 209 ? 1.892 2.111 -17.703 1.00 59.41 209 ARG A O 1
ATOM 1697 N N . PRO A 1 210 ? 3.699 0.769 -17.670 1.00 56.81 210 PRO A N 1
ATOM 1698 C CA . PRO A 1 210 ? 4.584 1.841 -17.265 1.00 56.81 210 PRO A CA 1
ATOM 1699 C C . PRO A 1 210 ? 4.611 2.888 -18.371 1.00 56.81 210 PRO A C 1
ATOM 1701 O O . PRO A 1 210 ? 4.340 2.590 -19.537 1.00 56.81 210 PRO A O 1
ATOM 1704 N N . ALA A 1 211 ? 4.938 4.124 -18.002 1.00 54.59 211 ALA A N 1
ATOM 1705 C CA . ALA A 1 211 ? 5.087 5.191 -18.970 1.00 54.59 211 ALA A CA 1
ATOM 1706 C C . ALA A 1 211 ? 6.115 4.716 -20.001 1.00 54.59 211 ALA A C 1
ATOM 1708 O O . ALA A 1 211 ? 7.289 4.557 -19.664 1.00 54.59 211 ALA A O 1
ATOM 1709 N N . LEU A 1 212 ? 5.672 4.452 -21.233 1.00 54.94 212 LEU A N 1
ATOM 1710 C CA . LEU A 1 212 ? 6.546 4.136 -22.357 1.00 54.94 212 LEU A CA 1
ATOM 1711 C C . LEU A 1 212 ? 7.391 5.381 -22.631 1.00 54.94 212 LEU A C 1
ATOM 1713 O O . LEU A 1 212 ? 7.025 6.250 -23.419 1.00 54.94 212 LEU A O 1
ATOM 1717 N N . SER A 1 213 ? 8.497 5.515 -21.911 1.00 53.62 213 SER A N 1
ATOM 1718 C CA . SER A 1 213 ? 9.473 6.569 -22.113 1.00 53.62 213 SER A CA 1
ATOM 1719 C C . SER A 1 213 ? 10.751 5.951 -22.644 1.00 53.62 213 SER A C 1
ATOM 1721 O O . SER A 1 213 ? 11.188 4.895 -22.189 1.00 53.62 213 SER A O 1
ATOM 1723 N N . SER A 1 214 ? 11.366 6.644 -23.603 1.00 51.53 214 SER A N 1
ATOM 1724 C CA . SER A 1 214 ? 12.756 6.438 -23.985 1.00 51.53 214 SER A CA 1
ATOM 1725 C C . SER A 1 214 ? 13.618 6.544 -22.728 1.00 51.53 214 SER A C 1
ATOM 1727 O O . SER A 1 214 ? 13.875 7.646 -22.231 1.00 51.53 214 SER A O 1
ATOM 1729 N N . ALA A 1 215 ? 13.987 5.380 -22.207 1.00 55.59 215 ALA A N 1
ATOM 1730 C CA . ALA A 1 215 ? 14.705 5.156 -20.972 1.00 55.59 215 ALA A CA 1
ATOM 1731 C C . ALA A 1 215 ? 15.930 6.060 -20.831 1.00 55.59 215 ALA A C 1
ATOM 1733 O O . ALA A 1 215 ? 17.029 5.746 -21.282 1.00 55.59 215 ALA A O 1
ATOM 1734 N N . THR A 1 216 ? 15.736 7.214 -20.205 1.00 67.44 216 THR A N 1
ATOM 1735 C CA . THR A 1 216 ? 16.829 8.096 -19.827 1.00 67.44 216 THR A CA 1
ATOM 1736 C C . THR A 1 216 ? 17.138 7.768 -18.376 1.00 67.44 216 THR A C 1
ATOM 1738 O O . THR A 1 216 ? 16.366 8.145 -17.493 1.00 67.44 216 THR A O 1
ATOM 1741 N N . PRO A 1 217 ? 18.258 7.077 -18.092 1.00 69.19 217 PRO A N 1
ATOM 1742 C CA . PRO A 1 217 ? 18.501 6.500 -16.768 1.00 69.19 217 PRO A CA 1
ATOM 1743 C C . PRO A 1 217 ? 18.576 7.536 -15.632 1.00 69.19 217 PRO A C 1
ATOM 1745 O O . PRO A 1 217 ? 18.468 7.215 -14.453 1.00 69.19 217 PRO A O 1
ATOM 1748 N N . ARG A 1 218 ? 18.720 8.813 -15.999 1.00 77.69 218 ARG A N 1
ATOM 1749 C CA . ARG A 1 218 ? 18.738 9.979 -15.113 1.00 77.69 218 ARG A CA 1
ATOM 1750 C C . ARG A 1 218 ? 17.425 10.212 -14.349 1.00 77.69 218 ARG A C 1
ATOM 1752 O O . ARG A 1 218 ? 17.468 10.833 -13.290 1.00 77.69 218 ARG A O 1
ATOM 1759 N N . TYR A 1 219 ? 16.288 9.748 -14.871 1.00 84.44 219 TYR A N 1
ATOM 1760 C CA . TYR A 1 219 ? 14.956 9.988 -14.294 1.00 84.44 219 TYR A CA 1
ATOM 1761 C C . TYR A 1 219 ? 14.361 8.753 -13.597 1.00 84.44 219 TYR A C 1
ATOM 1763 O O . TYR A 1 219 ? 13.188 8.765 -13.224 1.00 84.44 219 TYR A O 1
ATOM 1771 N N . SER A 1 220 ? 15.179 7.719 -13.354 1.00 88.88 220 SER A N 1
ATOM 1772 C CA . SER A 1 220 ? 14.743 6.432 -12.790 1.00 88.88 220 SER A CA 1
ATOM 1773 C C . SER A 1 220 ? 13.939 6.566 -11.494 1.00 88.88 220 SER A C 1
ATOM 1775 O O . SER A 1 220 ? 13.025 5.787 -11.253 1.00 88.88 220 SER A O 1
ATOM 1777 N N . GLY A 1 221 ? 14.253 7.560 -10.653 1.00 93.25 221 GLY A N 1
ATOM 1778 C CA . GLY A 1 221 ? 13.553 7.783 -9.388 1.00 93.25 221 GLY A CA 1
ATOM 1779 C C . GLY A 1 221 ? 12.094 8.208 -9.570 1.00 93.25 221 GLY A C 1
ATOM 1780 O O . GLY A 1 221 ? 11.210 7.672 -8.896 1.00 93.25 221 GLY A O 1
ATOM 1781 N N . VAL A 1 222 ? 11.834 9.133 -10.502 1.00 93.25 222 VAL A N 1
ATOM 1782 C CA . VAL A 1 222 ? 10.472 9.567 -10.858 1.00 93.25 222 VAL A CA 1
ATOM 1783 C C . VAL A 1 222 ? 9.721 8.418 -11.524 1.00 93.25 222 VAL A C 1
ATOM 1785 O O . VAL A 1 222 ? 8.581 8.155 -11.154 1.00 93.25 222 VAL A O 1
ATOM 1788 N N . ASP A 1 223 ? 10.371 7.692 -12.435 1.00 89.69 223 ASP A N 1
ATOM 1789 C CA . ASP A 1 223 ? 9.767 6.561 -13.149 1.00 89.69 223 ASP A CA 1
ATOM 1790 C C . ASP A 1 223 ? 9.364 5.422 -12.199 1.00 89.69 223 ASP A C 1
ATOM 1792 O O . ASP A 1 223 ? 8.231 4.933 -12.252 1.00 89.69 223 ASP A O 1
ATOM 1796 N N . CYS A 1 224 ? 10.235 5.067 -11.247 1.00 92.56 224 CYS A N 1
ATOM 1797 C CA . CYS A 1 224 ? 9.906 4.116 -10.186 1.00 92.56 224 CYS A CA 1
ATOM 1798 C C . CYS A 1 224 ? 8.722 4.607 -9.343 1.00 92.56 224 CYS A C 1
ATOM 1800 O O . CYS A 1 224 ? 7.806 3.836 -9.062 1.00 92.56 224 CYS A O 1
ATOM 1802 N N . LEU A 1 225 ? 8.694 5.888 -8.955 1.00 95.31 225 LEU A N 1
ATOM 1803 C CA . LEU A 1 225 ? 7.605 6.425 -8.136 1.00 95.31 225 LEU A CA 1
ATOM 1804 C C . LEU A 1 225 ? 6.268 6.461 -8.879 1.00 95.31 225 LEU A C 1
ATOM 1806 O O . LEU A 1 225 ? 5.255 6.064 -8.304 1.00 95.31 225 LEU A O 1
ATOM 1810 N N . LEU A 1 226 ? 6.256 6.870 -10.147 1.00 92.06 226 LEU A N 1
ATOM 1811 C CA . LEU A 1 226 ? 5.061 6.824 -10.990 1.00 92.06 226 LEU A CA 1
ATOM 1812 C C . LEU A 1 226 ? 4.535 5.396 -11.124 1.00 92.06 226 LEU A C 1
ATOM 1814 O O . LEU A 1 226 ? 3.330 5.175 -10.998 1.00 92.06 226 LEU A O 1
ATOM 1818 N N . THR A 1 227 ? 5.431 4.430 -11.316 1.00 89.12 227 THR A N 1
ATOM 1819 C CA . THR A 1 227 ? 5.071 3.013 -11.428 1.00 89.12 227 THR A CA 1
ATOM 1820 C C . THR A 1 227 ? 4.485 2.487 -10.112 1.00 89.12 227 THR A C 1
ATOM 1822 O O . THR A 1 227 ? 3.413 1.881 -10.124 1.00 89.12 227 THR A O 1
ATOM 1825 N N . VAL A 1 228 ? 5.092 2.802 -8.958 1.00 93.19 228 VAL A N 1
ATOM 1826 C CA . VAL A 1 228 ? 4.538 2.464 -7.629 1.00 93.19 228 VAL A CA 1
ATOM 1827 C C . VAL A 1 228 ? 3.157 3.084 -7.420 1.00 93.19 228 VAL A C 1
ATOM 1829 O O . VAL A 1 228 ? 2.225 2.383 -7.028 1.00 93.19 228 VAL A O 1
ATOM 1832 N N . VAL A 1 229 ? 2.999 4.389 -7.659 1.00 93.62 229 VAL A N 1
ATOM 1833 C CA . VAL A 1 229 ? 1.723 5.089 -7.430 1.00 93.62 229 VAL A CA 1
ATOM 1834 C C . VAL A 1 229 ? 0.638 4.537 -8.352 1.00 93.62 229 VAL A C 1
ATOM 1836 O O . VAL A 1 229 ? -0.463 4.250 -7.886 1.00 93.62 229 VAL A O 1
ATOM 1839 N N . SER A 1 230 ? 0.959 4.293 -9.623 1.00 88.38 230 SER A N 1
ATOM 1840 C CA . SER A 1 230 ? 0.038 3.661 -10.574 1.00 88.38 230 SER A CA 1
ATOM 1841 C C . SER A 1 230 ? -0.351 2.255 -10.111 1.00 88.38 230 SER A C 1
ATOM 1843 O O . SER A 1 230 ? -1.527 1.893 -10.134 1.00 88.38 230 SER A O 1
ATOM 1845 N N . ARG A 1 231 ? 0.602 1.475 -9.586 1.00 88.06 231 ARG A N 1
ATOM 1846 C CA . ARG A 1 231 ? 0.326 0.150 -9.018 1.00 88.06 231 ARG A CA 1
ATOM 1847 C C . ARG A 1 231 ? -0.602 0.223 -7.805 1.00 88.06 231 ARG A C 1
ATOM 1849 O O . ARG A 1 231 ? -1.532 -0.575 -7.700 1.00 88.06 231 ARG A O 1
ATOM 1856 N N . ILE A 1 232 ? -0.398 1.199 -6.922 1.00 90.69 232 ILE A N 1
ATOM 1857 C CA . ILE A 1 232 ? -1.281 1.462 -5.778 1.00 90.69 232 ILE A CA 1
ATOM 1858 C C . ILE A 1 232 ? -2.678 1.874 -6.256 1.00 90.69 232 ILE A C 1
ATOM 1860 O O . ILE A 1 232 ? -3.673 1.412 -5.702 1.00 90.69 232 ILE A O 1
ATOM 1864 N N . TYR A 1 233 ? -2.779 2.708 -7.292 1.00 88.38 233 TYR A N 1
ATOM 1865 C CA . TYR A 1 233 ? -4.065 3.113 -7.863 1.00 88.38 233 TYR A CA 1
ATOM 1866 C C . TYR A 1 233 ? -4.809 1.929 -8.461 1.00 88.38 233 TYR A C 1
ATOM 1868 O O . TYR A 1 233 ? -5.972 1.731 -8.128 1.00 88.38 233 TYR A O 1
ATOM 1876 N N . SER A 1 234 ? -4.133 1.097 -9.249 1.00 81.88 234 SER A N 1
ATOM 1877 C CA . SER A 1 234 ? -4.677 -0.173 -9.735 1.00 81.88 234 SER A CA 1
ATOM 1878 C C . SER A 1 234 ? -5.188 -1.022 -8.559 1.00 81.88 234 SER A C 1
ATOM 1880 O O . SER A 1 234 ? -6.343 -1.435 -8.540 1.00 81.88 234 SER A O 1
ATOM 1882 N N . HIS A 1 235 ? -4.392 -1.175 -7.498 1.00 82.69 235 HIS A N 1
ATOM 1883 C CA . HIS A 1 235 ? -4.788 -1.972 -6.337 1.00 82.69 235 HIS A CA 1
ATOM 1884 C C . HIS A 1 235 ? -5.987 -1.400 -5.551 1.00 82.69 235 HIS A C 1
ATOM 1886 O O . HIS A 1 235 ? -6.809 -2.168 -5.055 1.00 82.69 235 HIS A O 1
ATOM 1892 N N . LEU A 1 236 ? -6.107 -0.072 -5.420 1.00 84.62 236 LEU A N 1
ATOM 1893 C CA . LEU A 1 236 ? -7.060 0.554 -4.493 1.00 84.62 236 LEU A CA 1
ATOM 1894 C C . LEU A 1 236 ? -8.239 1.280 -5.140 1.00 84.62 236 LEU A C 1
ATOM 1896 O O . LEU A 1 236 ? -9.298 1.373 -4.512 1.00 84.62 236 LEU A O 1
ATOM 1900 N N . MET A 1 237 ? -8.088 1.843 -6.343 1.00 76.06 237 MET A N 1
ATOM 1901 C CA . MET A 1 237 ? -9.096 2.732 -6.941 1.00 76.06 237 MET A CA 1
ATOM 1902 C C . MET A 1 237 ? -10.421 2.029 -7.218 1.00 76.06 237 MET A C 1
ATOM 1904 O O . MET A 1 237 ? -11.461 2.675 -7.101 1.00 76.06 237 MET A O 1
ATOM 1908 N N . LEU A 1 238 ? -10.383 0.741 -7.564 1.00 65.06 238 LEU A N 1
ATOM 1909 C CA . LEU A 1 238 ? -11.556 -0.001 -8.039 1.00 65.06 238 LEU A CA 1
ATOM 1910 C C . LEU A 1 238 ? -12.340 -0.690 -6.919 1.00 65.06 238 LEU A C 1
ATOM 1912 O O . LEU A 1 238 ? -13.417 -1.227 -7.160 1.00 65.06 238 LEU A O 1
ATOM 1916 N N . SER A 1 239 ? -11.853 -0.641 -5.677 1.00 68.06 239 SER A N 1
ATOM 1917 C CA . SER A 1 239 ? -12.624 -1.175 -4.556 1.00 68.06 239 SER A CA 1
ATOM 1918 C C . SER A 1 239 ? -13.920 -0.362 -4.340 1.00 68.06 239 SER A C 1
ATOM 1920 O O . SER A 1 239 ? -13.977 0.829 -4.668 1.00 68.06 239 SER A O 1
ATOM 1922 N N . PRO A 1 240 ? -14.982 -0.944 -3.747 1.00 64.88 240 PRO A N 1
ATOM 1923 C CA . PRO A 1 240 ? -16.222 -0.219 -3.448 1.00 64.88 240 PRO A CA 1
ATOM 1924 C C . PRO A 1 240 ? -15.997 1.079 -2.655 1.00 64.88 240 PRO A C 1
ATOM 1926 O O . PRO A 1 240 ? -16.704 2.063 -2.883 1.00 64.88 240 PRO A O 1
ATOM 1929 N N . ASN A 1 241 ? -14.952 1.098 -1.821 1.00 71.12 241 ASN A N 1
ATOM 1930 C CA . ASN A 1 241 ? -14.483 2.234 -1.024 1.00 71.12 241 ASN A CA 1
ATOM 1931 C C . ASN A 1 241 ? -13.190 2.866 -1.581 1.00 71.12 241 ASN A C 1
ATOM 1933 O O . ASN A 1 241 ? -12.420 3.467 -0.830 1.00 71.12 241 ASN A O 1
ATOM 1937 N N . GLY A 1 242 ? -12.937 2.696 -2.878 1.00 80.06 242 GLY A N 1
ATOM 1938 C CA . GLY A 1 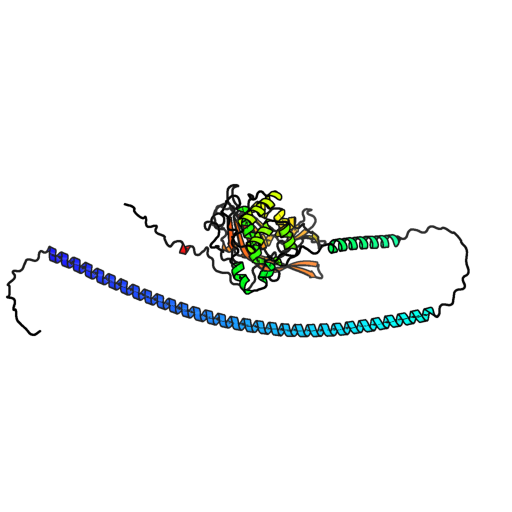242 ? -11.666 3.006 -3.514 1.00 80.06 242 GLY A CA 1
ATOM 1939 C C . GLY A 1 242 ? -11.318 4.486 -3.549 1.00 80.06 242 GLY A C 1
ATOM 1940 O O . GLY A 1 242 ? -12.182 5.362 -3.454 1.00 80.06 242 GLY A O 1
ATOM 1941 N N . LEU A 1 243 ? -10.021 4.756 -3.718 1.00 80.44 243 LEU A N 1
ATOM 1942 C CA . LEU A 1 243 ? -9.439 6.102 -3.642 1.00 80.44 243 LEU A CA 1
ATOM 1943 C C . LEU A 1 243 ? -10.122 7.114 -4.568 1.00 80.44 243 LEU A C 1
ATOM 1945 O O . LEU A 1 243 ? -10.288 8.271 -4.196 1.00 80.44 243 LEU A O 1
ATOM 1949 N N . GLY A 1 244 ? -10.599 6.679 -5.739 1.00 77.62 244 GLY A N 1
ATOM 1950 C CA . GLY A 1 244 ? -11.265 7.565 -6.696 1.00 77.62 244 GLY A CA 1
ATOM 1951 C C . GLY A 1 244 ? -12.533 8.238 -6.157 1.00 77.62 244 GLY A C 1
ATOM 1952 O O . GLY A 1 244 ? -12.908 9.305 -6.640 1.00 77.62 244 GLY A O 1
ATOM 1953 N N . LYS A 1 245 ? -13.190 7.653 -5.149 1.00 81.75 245 LYS A N 1
ATOM 1954 C CA . LYS A 1 245 ? -14.405 8.215 -4.534 1.00 81.75 245 LYS A CA 1
ATOM 1955 C C . LYS A 1 245 ? -14.106 9.161 -3.367 1.00 81.75 245 LYS A C 1
ATOM 1957 O O . LYS A 1 245 ? -15.036 9.742 -2.818 1.00 81.75 245 LYS A O 1
ATOM 1962 N N . LYS A 1 246 ? -12.840 9.297 -2.963 1.00 85.81 246 LYS A N 1
ATOM 1963 C CA . LYS A 1 246 ? -12.436 10.107 -1.812 1.00 85.81 246 LYS A CA 1
ATOM 1964 C C . LYS A 1 246 ? -12.239 11.562 -2.224 1.00 85.81 246 LYS A C 1
ATOM 1966 O O . LYS A 1 246 ? -11.561 11.852 -3.206 1.00 85.81 246 LYS A O 1
ATOM 1971 N N . GLU A 1 247 ? -12.804 12.484 -1.450 1.00 87.31 247 GLU A N 1
ATOM 1972 C CA . GLU A 1 247 ? -12.727 13.925 -1.729 1.00 87.31 247 GLU A CA 1
ATOM 1973 C C . GLU A 1 247 ? -11.288 14.450 -1.682 1.00 87.31 247 GLU A C 1
ATOM 1975 O O . GLU A 1 247 ? -10.889 15.250 -2.530 1.00 87.31 247 GLU A O 1
ATOM 1980 N N . TRP A 1 248 ? -10.479 13.939 -0.746 1.00 91.19 248 TRP A N 1
ATOM 1981 C CA . TRP A 1 248 ? -9.079 14.344 -0.602 1.00 91.19 248 TRP A CA 1
ATOM 1982 C C . TRP A 1 248 ? -8.241 14.024 -1.840 1.00 91.19 248 TRP A C 1
ATOM 1984 O O . TRP A 1 248 ? -7.261 14.716 -2.102 1.00 91.19 248 TRP A O 1
ATOM 1994 N N . PHE A 1 249 ? -8.624 13.004 -2.613 1.00 90.69 249 PHE A N 1
ATOM 1995 C CA . PHE A 1 249 ? -7.839 12.514 -3.739 1.00 90.69 249 PHE A CA 1
ATOM 1996 C C . PHE A 1 249 ? -7.720 13.559 -4.849 1.00 90.69 249 PHE A C 1
ATOM 1998 O O . PHE A 1 249 ? -6.623 13.838 -5.317 1.00 90.69 249 PHE A O 1
ATOM 2005 N N . ALA A 1 250 ? -8.831 14.213 -5.204 1.00 89.75 250 ALA A N 1
ATOM 2006 C CA . ALA A 1 250 ? -8.826 15.265 -6.221 1.00 89.75 250 ALA A CA 1
ATOM 2007 C C . ALA A 1 250 ? -7.996 16.487 -5.786 1.00 89.75 250 ALA A C 1
ATOM 2009 O O . ALA A 1 250 ? -7.300 17.088 -6.604 1.00 89.75 250 ALA A O 1
ATOM 2010 N N . ALA A 1 251 ? -8.043 16.837 -4.495 1.00 93.06 251 ALA A N 1
ATOM 2011 C CA . ALA A 1 251 ? -7.213 17.903 -3.941 1.00 93.06 251 ALA A CA 1
ATOM 2012 C C . ALA A 1 251 ? -5.720 17.527 -3.988 1.00 93.06 251 ALA A C 1
ATOM 2014 O O . ALA A 1 251 ? -4.900 18.327 -4.435 1.00 93.06 251 ALA A O 1
ATOM 2015 N N . ALA A 1 252 ? -5.379 16.290 -3.613 1.00 94.25 252 ALA A N 1
ATOM 2016 C CA . ALA A 1 252 ? -4.015 15.776 -3.666 1.00 94.25 252 ALA A CA 1
ATOM 2017 C C . ALA A 1 252 ? -3.449 15.747 -5.095 1.00 94.25 252 ALA A C 1
ATOM 2019 O O . ALA A 1 252 ? -2.312 16.164 -5.294 1.00 94.25 252 ALA A O 1
ATOM 2020 N N . GLU A 1 253 ? -4.233 15.317 -6.091 1.00 92.81 253 GLU A N 1
ATOM 2021 C CA . GLU A 1 253 ? -3.845 15.382 -7.508 1.00 92.81 253 GLU A CA 1
ATOM 2022 C C . GLU A 1 253 ? -3.544 16.824 -7.934 1.00 92.81 253 GLU A C 1
ATOM 2024 O O . GLU A 1 253 ? -2.497 17.086 -8.524 1.00 92.81 253 GLU A O 1
ATOM 2029 N N . SER A 1 254 ? -4.422 17.772 -7.586 1.00 92.44 254 SER A N 1
ATOM 2030 C CA . SER A 1 254 ? -4.247 19.181 -7.966 1.00 92.44 254 SER A CA 1
ATOM 2031 C C . SER A 1 254 ? -3.001 19.837 -7.362 1.00 92.44 254 SER A C 1
ATOM 2033 O O . SER A 1 254 ? -2.455 20.766 -7.952 1.00 92.44 254 SER A O 1
ATOM 2035 N N . GLU A 1 255 ? -2.550 19.349 -6.204 1.00 95.06 255 GLU A N 1
ATOM 2036 C CA . GLU A 1 255 ? -1.359 19.842 -5.511 1.00 95.06 255 GLU A CA 1
ATOM 2037 C C . GLU A 1 255 ? -0.079 19.117 -5.956 1.00 95.06 255 GLU A C 1
ATOM 2039 O O . GLU A 1 255 ? 0.991 19.723 -6.000 1.00 95.06 255 GLU A O 1
ATOM 2044 N N . ASN A 1 256 ? -0.165 17.823 -6.281 1.00 96.38 256 ASN A N 1
ATOM 2045 C CA . ASN A 1 256 ? 0.990 16.981 -6.568 1.00 96.38 256 ASN A CA 1
ATOM 2046 C C . ASN A 1 256 ? 0.986 16.489 -8.029 1.00 96.38 256 ASN A C 1
ATOM 2048 O O . ASN A 1 256 ? 0.241 15.560 -8.370 1.00 96.38 256 ASN A O 1
ATOM 2052 N N . PRO A 1 257 ? 1.869 17.032 -8.891 1.00 95.06 257 PRO A N 1
ATOM 2053 C CA . PRO A 1 257 ? 1.900 16.665 -10.303 1.00 95.06 257 PRO A CA 1
ATOM 2054 C C . PRO A 1 257 ? 2.266 15.189 -10.534 1.00 95.06 257 PRO A C 1
ATOM 2056 O O . PRO A 1 257 ? 1.849 14.627 -11.545 1.00 95.06 257 PRO A O 1
ATOM 2059 N N . ILE A 1 258 ? 2.958 14.527 -9.593 1.00 94.75 258 ILE A N 1
ATOM 2060 C CA . ILE A 1 258 ? 3.261 13.084 -9.661 1.00 94.75 258 ILE A CA 1
ATOM 2061 C C . ILE A 1 258 ? 1.965 12.269 -9.618 1.00 94.75 258 ILE A C 1
ATOM 2063 O O . ILE A 1 258 ? 1.787 11.353 -10.418 1.00 94.75 258 ILE A O 1
ATOM 2067 N N . LEU A 1 259 ? 1.046 12.620 -8.711 1.00 93.88 259 LEU A N 1
ATOM 2068 C CA . LEU A 1 259 ? -0.239 11.930 -8.562 1.00 93.88 259 LEU A CA 1
ATOM 2069 C C . LEU A 1 259 ? -1.133 12.165 -9.780 1.00 93.88 259 LEU A C 1
ATOM 2071 O O . LEU A 1 259 ? -1.707 11.216 -10.313 1.00 93.88 259 LEU A O 1
ATOM 2075 N N . THR A 1 260 ? -1.184 13.412 -10.264 1.00 91.25 260 THR A N 1
ATOM 2076 C CA . THR A 1 260 ? -1.897 13.748 -11.505 1.00 91.25 260 THR A CA 1
ATOM 2077 C C . THR A 1 260 ? -1.379 12.915 -12.675 1.00 91.25 260 THR A C 1
ATOM 2079 O O . THR A 1 260 ? -2.172 12.280 -13.366 1.00 91.25 260 THR A O 1
ATOM 2082 N N . HIS A 1 261 ? -0.057 12.854 -12.869 1.00 89.81 261 HIS A N 1
ATOM 2083 C CA . HIS A 1 261 ? 0.540 12.098 -13.969 1.00 89.81 261 HIS A CA 1
ATOM 2084 C C . HIS A 1 261 ? 0.274 10.591 -13.850 1.00 89.81 261 HIS A C 1
ATOM 2086 O O . HIS A 1 261 ? -0.128 9.962 -14.827 1.00 89.81 261 HIS A O 1
ATOM 2092 N N . ALA A 1 262 ? 0.438 10.017 -12.653 1.00 88.81 262 ALA A N 1
ATOM 2093 C CA . ALA A 1 262 ? 0.148 8.605 -12.404 1.00 88.81 262 ALA A CA 1
ATOM 2094 C C . ALA A 1 262 ? -1.321 8.253 -12.707 1.00 88.81 262 ALA A C 1
ATOM 2096 O O . ALA A 1 262 ? -1.607 7.178 -13.226 1.00 88.81 262 ALA A O 1
ATOM 2097 N N . CYS A 1 263 ? -2.262 9.163 -12.441 1.00 84.81 263 CYS A N 1
ATOM 2098 C CA . CYS A 1 263 ? -3.669 8.976 -12.798 1.00 84.81 263 CYS A CA 1
ATOM 2099 C C . CYS A 1 263 ? -3.936 9.170 -14.302 1.00 84.81 263 CYS A C 1
ATOM 2101 O O . CYS A 1 263 ? -4.717 8.427 -14.903 1.00 84.81 263 CYS A O 1
ATOM 2103 N N . ASP A 1 264 ? -3.291 10.156 -14.928 1.00 82.81 264 ASP A N 1
ATOM 2104 C CA . ASP A 1 264 ? -3.459 10.480 -16.349 1.00 82.81 264 ASP A CA 1
ATOM 2105 C C . ASP A 1 264 ? -2.956 9.375 -17.284 1.00 82.81 264 ASP A C 1
ATOM 2107 O O . ASP A 1 264 ? -3.512 9.214 -18.373 1.00 82.81 264 ASP A O 1
ATOM 2111 N N . MET A 1 265 ? -1.979 8.574 -16.848 1.00 74.25 265 MET A N 1
ATOM 2112 C CA . MET A 1 265 ? -1.492 7.392 -17.575 1.00 74.25 265 MET A CA 1
ATOM 2113 C C . MET A 1 265 ? -2.601 6.404 -17.926 1.00 74.25 265 MET A C 1
ATOM 2115 O O . MET A 1 265 ? -2.581 5.772 -18.975 1.00 74.25 265 MET A O 1
ATOM 2119 N N . PHE A 1 266 ? -3.618 6.312 -17.081 1.00 72.00 266 PHE A N 1
ATOM 2120 C CA . PHE A 1 266 ? -4.764 5.461 -17.345 1.00 72.00 266 PHE A CA 1
ATOM 2121 C C . PHE A 1 266 ? -5.839 6.150 -18.217 1.00 72.00 266 PHE A C 1
ATOM 2123 O O . PHE A 1 266 ? -6.773 5.513 -18.707 1.00 72.00 266 PHE A O 1
ATOM 2130 N N . ARG A 1 267 ? -5.758 7.476 -18.404 1.00 72.38 267 ARG A N 1
ATOM 2131 C CA . ARG A 1 267 ? -6.736 8.268 -19.175 1.00 72.38 267 ARG A CA 1
ATOM 2132 C C . ARG A 1 267 ? -6.384 8.367 -20.656 1.00 72.38 267 ARG A C 1
ATOM 2134 O O . ARG A 1 267 ? -7.292 8.559 -21.469 1.00 72.38 267 ARG A O 1
ATOM 2141 N N . GLN A 1 268 ? -5.101 8.307 -21.008 1.00 64.75 268 GLN A N 1
ATOM 2142 C CA . GLN A 1 268 ? -4.615 8.647 -22.347 1.00 64.75 268 GLN A CA 1
ATOM 2143 C C . GLN A 1 268 ? -3.835 7.484 -22.969 1.00 64.75 268 GLN A C 1
ATOM 2145 O O . GLN A 1 268 ? -3.001 6.880 -22.313 1.00 64.75 268 GLN A O 1
ATOM 2150 N N . GLY A 1 269 ? -4.112 7.175 -24.241 1.00 61.50 269 GLY A N 1
ATOM 2151 C CA . GLY A 1 269 ? -3.318 6.211 -25.011 1.00 61.50 269 GLY A CA 1
ATOM 2152 C C . GLY A 1 269 ? -1.938 6.759 -25.398 1.00 61.50 269 GLY A C 1
ATOM 2153 O O . GLY A 1 269 ? -1.680 7.959 -25.272 1.00 61.50 269 GLY A O 1
ATOM 2154 N N . ASP A 1 270 ? -1.084 5.882 -25.931 1.00 61.75 270 ASP A N 1
ATOM 2155 C CA . ASP A 1 270 ? 0.362 6.080 -26.150 1.00 61.75 270 ASP A CA 1
ATOM 2156 C C . ASP A 1 270 ? 0.752 7.383 -26.891 1.00 61.75 270 ASP A C 1
ATOM 2158 O O . ASP A 1 270 ? 1.839 7.923 -26.694 1.00 61.75 270 ASP A O 1
ATOM 2162 N N . GLN A 1 271 ? -0.148 7.956 -27.700 1.00 58.88 271 GLN A N 1
ATOM 2163 C CA . GLN A 1 271 ? 0.123 9.102 -28.579 1.00 58.88 271 GLN A CA 1
ATOM 2164 C C . GLN A 1 271 ? 0.456 10.434 -27.860 1.00 58.88 271 GLN A C 1
ATOM 2166 O O . GLN A 1 271 ? 0.852 11.384 -28.533 1.00 58.88 271 GLN A O 1
ATOM 2171 N N . LYS A 1 272 ? 0.278 10.548 -26.533 1.00 71.31 272 LYS A N 1
ATOM 2172 C CA . LYS A 1 272 ? 0.509 11.797 -25.763 1.00 71.31 272 LYS A CA 1
ATOM 2173 C C . LYS A 1 272 ? 1.461 11.666 -24.570 1.00 71.31 272 LYS A C 1
ATOM 2175 O O . LYS A 1 272 ? 1.643 12.635 -23.836 1.00 71.31 272 LYS A O 1
ATOM 2180 N N . ALA A 1 273 ? 2.088 10.508 -24.370 1.00 73.00 273 ALA A N 1
ATOM 2181 C CA . ALA A 1 273 ? 2.890 10.245 -23.171 1.00 73.00 273 ALA A CA 1
ATOM 2182 C C . ALA A 1 273 ? 4.038 11.257 -22.970 1.00 73.00 273 ALA A C 1
ATOM 2184 O O . ALA A 1 273 ? 4.260 11.732 -21.856 1.00 73.00 273 ALA A O 1
ATOM 2185 N N . ASN A 1 274 ? 4.720 11.652 -24.052 1.00 75.94 274 ASN A N 1
ATOM 2186 C CA . ASN A 1 274 ? 5.847 12.587 -23.982 1.00 75.94 274 ASN A CA 1
ATOM 2187 C C . ASN A 1 274 ? 5.436 14.004 -23.556 1.00 75.94 274 ASN A C 1
ATOM 2189 O O . ASN A 1 274 ? 6.094 14.579 -22.692 1.00 75.94 274 ASN A O 1
ATOM 2193 N N . ASP A 1 275 ? 4.344 14.551 -24.096 1.00 81.88 275 ASP A N 1
ATOM 2194 C CA . ASP A 1 275 ? 3.882 15.903 -23.744 1.00 81.88 275 ASP A CA 1
ATOM 2195 C C . ASP A 1 275 ? 3.466 15.976 -22.268 1.00 81.88 275 ASP A C 1
ATOM 2197 O O . ASP A 1 275 ? 3.822 16.911 -21.551 1.00 81.88 275 ASP A O 1
ATOM 2201 N N . ILE A 1 276 ? 2.760 14.947 -21.786 1.00 82.00 276 ILE A N 1
ATOM 2202 C CA . ILE A 1 276 ? 2.332 14.845 -20.382 1.00 82.00 276 ILE A CA 1
ATOM 2203 C C . ILE A 1 276 ? 3.556 14.693 -19.464 1.00 82.00 276 ILE A C 1
ATOM 2205 O O . ILE A 1 276 ? 3.583 15.247 -18.364 1.00 82.00 276 ILE A O 1
ATOM 2209 N N . ARG A 1 277 ? 4.591 13.968 -19.905 1.00 83.88 277 ARG A N 1
ATOM 2210 C CA . ARG A 1 277 ? 5.847 13.811 -19.158 1.00 83.88 277 ARG A CA 1
ATOM 2211 C C . ARG A 1 277 ? 6.632 15.120 -19.084 1.00 83.88 277 ARG A C 1
ATOM 2213 O O . ARG A 1 277 ? 7.122 15.469 -18.014 1.00 83.88 277 ARG A O 1
ATOM 2220 N N . MET A 1 278 ? 6.729 15.864 -20.183 1.00 86.25 278 MET A N 1
ATOM 2221 C CA . MET A 1 278 ? 7.366 17.184 -20.176 1.00 86.25 278 MET A CA 1
ATOM 2222 C C . MET A 1 278 ? 6.635 18.141 -19.232 1.00 86.25 278 MET A C 1
ATOM 2224 O O . MET A 1 278 ? 7.277 18.773 -18.397 1.00 86.25 278 MET A O 1
ATOM 2228 N N . ALA A 1 279 ? 5.300 18.152 -19.272 1.00 89.56 279 ALA A N 1
ATOM 2229 C CA . ALA A 1 279 ? 4.490 18.936 -18.342 1.00 89.56 279 ALA A CA 1
ATOM 2230 C C . ALA A 1 279 ? 4.711 18.527 -16.871 1.00 89.56 279 ALA A C 1
ATOM 2232 O O . ALA A 1 279 ? 4.775 19.392 -15.997 1.00 89.56 279 ALA A O 1
ATOM 2233 N N . LEU A 1 280 ? 4.879 17.227 -16.587 1.00 91.88 280 LEU A N 1
ATOM 2234 C CA . LEU A 1 280 ? 5.253 16.745 -15.253 1.00 91.88 280 LEU A CA 1
ATOM 2235 C C . LEU A 1 280 ? 6.597 17.335 -14.810 1.00 91.88 280 LEU A C 1
ATOM 2237 O O . LEU A 1 280 ? 6.685 17.869 -13.706 1.00 91.88 280 LEU A O 1
ATOM 2241 N N . PHE A 1 281 ? 7.636 17.262 -15.645 1.00 91.56 281 PHE A N 1
ATOM 2242 C CA . PHE A 1 281 ? 8.952 17.791 -15.279 1.00 91.56 281 PHE A CA 1
ATOM 2243 C C . PHE A 1 281 ? 8.951 19.305 -15.110 1.00 91.56 281 PHE A C 1
ATOM 2245 O O . PHE A 1 281 ? 9.576 19.797 -14.174 1.00 91.56 281 PHE A O 1
ATOM 2252 N N . GLU A 1 282 ? 8.226 20.043 -15.947 1.00 92.69 282 GLU A N 1
ATOM 2253 C CA . GLU A 1 282 ? 8.059 21.490 -15.782 1.00 92.69 282 GLU A CA 1
ATOM 2254 C C . GLU A 1 282 ? 7.383 21.823 -14.443 1.00 92.69 282 GLU A C 1
ATOM 2256 O O . GLU A 1 282 ? 7.865 22.685 -13.702 1.00 92.69 282 GLU A O 1
ATOM 2261 N N . ALA A 1 283 ? 6.322 21.094 -14.080 1.00 93.44 283 ALA A N 1
ATOM 2262 C CA . ALA A 1 283 ? 5.619 21.276 -12.810 1.00 93.44 283 ALA A CA 1
ATOM 2263 C C . ALA A 1 283 ? 6.481 20.899 -11.589 1.00 93.44 283 ALA A C 1
ATOM 2265 O O . ALA A 1 283 ? 6.474 21.606 -10.575 1.00 93.44 283 ALA A O 1
ATOM 2266 N N . LEU A 1 284 ? 7.255 19.812 -11.686 1.00 93.62 284 LEU A N 1
ATOM 2267 C CA . LEU A 1 284 ? 8.215 19.410 -10.655 1.00 93.62 284 LEU A CA 1
ATOM 2268 C C . LEU A 1 284 ? 9.317 20.458 -10.485 1.00 93.62 284 LEU A C 1
ATOM 2270 O O . LEU A 1 284 ? 9.581 20.872 -9.354 1.00 93.62 284 LEU A O 1
ATOM 2274 N N . CYS A 1 285 ? 9.883 20.959 -11.588 1.00 93.56 285 CYS A N 1
ATOM 2275 C CA . CYS A 1 285 ? 10.883 22.027 -11.561 1.00 93.56 285 CYS A CA 1
ATOM 2276 C C . CYS A 1 285 ? 10.332 23.281 -10.875 1.00 93.56 285 CYS A C 1
ATOM 2278 O O . CYS A 1 285 ? 11.005 23.863 -10.024 1.00 93.56 285 CYS A O 1
ATOM 2280 N N . GLY A 1 286 ? 9.086 23.660 -11.186 1.00 91.12 286 GLY A N 1
ATOM 2281 C CA . GLY A 1 286 ? 8.387 24.769 -10.528 1.00 91.12 286 GLY A CA 1
ATOM 2282 C C . GLY A 1 286 ? 8.196 24.578 -9.018 1.00 91.12 286 GLY A C 1
ATOM 2283 O O . GLY A 1 286 ? 8.066 25.559 -8.289 1.00 91.12 286 GLY A O 1
ATOM 2284 N N . SER A 1 287 ? 8.245 23.332 -8.542 1.00 89.62 287 SER A N 1
ATOM 2285 C CA . SER A 1 287 ? 8.150 22.951 -7.126 1.00 89.62 287 SER A CA 1
ATOM 2286 C C . SER A 1 287 ? 9.517 22.716 -6.463 1.00 89.62 287 SER A C 1
ATOM 2288 O O . SER A 1 287 ? 9.573 22.269 -5.318 1.00 89.62 287 SER A O 1
ATOM 2290 N N . GLY A 1 288 ? 10.622 22.995 -7.165 1.00 92.62 288 GLY A N 1
ATOM 2291 C CA . GLY A 1 288 ? 11.986 22.798 -6.663 1.00 92.62 288 GLY A CA 1
ATOM 2292 C C . GLY A 1 288 ? 12.522 21.365 -6.777 1.00 92.62 288 GLY A C 1
ATOM 2293 O O . GLY A 1 288 ? 13.539 21.059 -6.161 1.00 92.62 288 GLY A O 1
ATOM 2294 N N . ILE A 1 289 ? 11.867 20.496 -7.553 1.00 93.50 289 ILE A N 1
ATOM 2295 C CA . ILE A 1 289 ? 12.287 19.113 -7.825 1.00 93.50 289 ILE A CA 1
ATOM 2296 C C . ILE A 1 289 ? 12.818 19.053 -9.264 1.00 93.50 289 ILE A C 1
ATOM 2298 O O . ILE A 1 289 ? 12.086 19.294 -10.218 1.00 93.50 289 ILE A O 1
ATOM 2302 N N . SER A 1 290 ? 14.097 18.734 -9.440 1.00 90.94 290 SER A N 1
ATOM 2303 C CA . SER A 1 290 ? 14.780 18.716 -10.745 1.00 90.94 290 SER A CA 1
ATOM 2304 C C . SER A 1 290 ? 14.338 17.579 -11.678 1.00 90.94 290 SER A C 1
ATOM 2306 O O . SER A 1 290 ? 14.677 17.580 -12.862 1.00 90.94 290 SER A O 1
ATOM 2308 N N . GLY A 1 291 ? 13.647 16.575 -11.137 1.00 86.81 291 GLY A N 1
ATOM 2309 C CA . GLY A 1 291 ? 13.288 15.320 -11.794 1.00 86.81 291 GLY A CA 1
ATOM 2310 C C . GLY A 1 291 ? 14.378 14.248 -11.701 1.00 86.81 291 GLY A C 1
ATOM 2311 O O . GLY A 1 291 ? 14.121 13.088 -12.005 1.00 86.81 291 GLY A O 1
ATOM 2312 N N . THR A 1 292 ? 15.593 14.605 -11.279 1.00 91.75 292 THR A N 1
ATOM 2313 C CA . THR A 1 292 ? 16.753 13.695 -11.236 1.00 91.75 292 THR A CA 1
ATOM 2314 C C . THR A 1 292 ? 16.965 13.040 -9.870 1.00 91.75 292 THR A C 1
ATOM 2316 O O . THR A 1 292 ? 17.888 12.240 -9.691 1.00 91.75 292 THR A O 1
ATOM 2319 N N . GLU A 1 293 ? 16.105 13.368 -8.909 1.00 93.88 293 GLU A N 1
ATOM 2320 C CA . GLU A 1 293 ? 16.116 12.884 -7.534 1.00 93.88 293 GLU A CA 1
ATOM 2321 C C . GLU A 1 293 ? 15.969 11.361 -7.466 1.00 93.88 293 GLU A C 1
ATOM 2323 O O . GLU A 1 293 ? 15.292 10.732 -8.285 1.00 93.88 293 GLU A O 1
ATOM 2328 N N . SER A 1 294 ? 16.613 10.744 -6.472 1.00 95.31 294 SER A N 1
ATOM 2329 C CA . SER A 1 294 ? 16.436 9.316 -6.205 1.00 95.31 294 SER A CA 1
ATOM 2330 C C . SER A 1 294 ? 15.008 9.009 -5.794 1.00 95.31 294 SER A C 1
ATOM 2332 O O . SER A 1 294 ? 14.319 9.845 -5.199 1.00 95.31 294 SER A O 1
ATOM 2334 N N . PHE A 1 295 ? 14.580 7.777 -6.064 1.00 95.94 295 PHE A N 1
ATOM 2335 C CA . PHE A 1 295 ? 13.303 7.287 -5.561 1.00 95.94 295 PHE A CA 1
ATOM 2336 C C . PHE A 1 295 ? 13.191 7.502 -4.046 1.00 95.94 295 PHE A C 1
ATOM 2338 O O . PHE A 1 295 ? 12.172 7.991 -3.564 1.00 95.94 295 PHE A O 1
ATOM 2345 N N . HIS A 1 296 ? 14.262 7.201 -3.302 1.00 96.44 296 HIS A N 1
ATOM 2346 C CA . HIS A 1 296 ? 14.332 7.415 -1.856 1.00 96.44 296 HIS A CA 1
ATOM 2347 C C . HIS A 1 296 ? 13.993 8.863 -1.469 1.00 96.44 296 HIS A C 1
ATOM 2349 O O . HIS A 1 296 ? 13.162 9.088 -0.588 1.00 96.44 296 HIS A O 1
ATOM 2355 N N . HIS A 1 297 ? 14.583 9.848 -2.153 1.00 96.44 297 HIS A N 1
ATOM 2356 C CA . HIS A 1 297 ? 14.333 11.260 -1.872 1.00 96.44 297 HIS A CA 1
ATOM 2357 C C . HIS A 1 297 ? 12.891 11.670 -2.209 1.00 96.44 297 HIS A C 1
ATOM 2359 O O . HIS A 1 297 ? 12.230 12.328 -1.406 1.00 96.44 297 HIS A O 1
ATOM 2365 N N . LEU A 1 298 ? 12.369 11.236 -3.359 1.00 96.94 298 LEU A N 1
ATOM 2366 C CA . LEU A 1 298 ? 11.003 11.556 -3.785 1.00 96.94 298 LEU A CA 1
ATOM 2367 C C . LEU A 1 298 ? 9.946 10.910 -2.878 1.00 96.94 298 LEU A C 1
ATOM 2369 O O . LEU A 1 298 ? 9.003 11.583 -2.455 1.00 96.94 298 LEU A O 1
ATOM 2373 N N . ASN A 1 299 ? 10.120 9.634 -2.521 1.00 97.25 299 ASN A N 1
ATOM 2374 C CA . ASN A 1 299 ? 9.212 8.884 -1.647 1.00 97.25 299 ASN A CA 1
ATOM 2375 C C . ASN A 1 299 ? 9.102 9.506 -0.241 1.00 97.25 299 ASN A C 1
ATOM 2377 O O . ASN A 1 299 ? 8.040 9.425 0.380 1.00 97.25 299 ASN A O 1
ATOM 2381 N N . ARG A 1 300 ? 10.175 10.151 0.239 1.00 97.00 300 ARG A N 1
ATOM 2382 C CA . ARG A 1 300 ? 10.240 10.861 1.531 1.00 97.00 300 ARG A CA 1
ATOM 2383 C C . ARG A 1 300 ? 10.020 12.370 1.418 1.00 97.00 300 ARG A C 1
ATOM 2385 O O . ARG A 1 300 ? 10.165 13.079 2.408 1.00 97.00 300 ARG A O 1
ATOM 2392 N N . SER A 1 301 ? 9.705 12.876 0.228 1.00 97.06 301 SER A N 1
ATOM 2393 C CA . SER A 1 301 ? 9.530 14.312 0.035 1.00 97.06 301 SER A CA 1
ATOM 2394 C C . SER A 1 301 ? 8.334 14.838 0.847 1.00 97.06 301 SER A C 1
ATOM 2396 O O . SER A 1 301 ? 7.306 14.155 0.937 1.00 97.06 301 SER A O 1
ATOM 2398 N N . PRO A 1 302 ? 8.401 16.077 1.373 1.00 96.94 302 PRO A N 1
ATOM 2399 C CA . PRO A 1 302 ? 7.265 16.719 2.037 1.00 96.94 302 PRO A CA 1
ATOM 2400 C C . PRO A 1 302 ? 6.003 16.765 1.166 1.00 96.94 302 PRO A C 1
ATOM 2402 O O . PRO A 1 302 ? 4.889 16.651 1.676 1.00 96.94 302 PRO A O 1
ATOM 2405 N N . LEU A 1 303 ? 6.181 16.894 -0.156 1.00 96.62 303 LEU A N 1
ATOM 2406 C CA . LEU A 1 303 ? 5.095 16.867 -1.131 1.00 96.62 303 LEU A CA 1
ATOM 2407 C C . LEU A 1 303 ? 4.343 15.531 -1.071 1.00 96.62 303 LEU A C 1
ATOM 2409 O O . LEU A 1 303 ? 3.133 15.525 -0.850 1.00 96.62 303 LEU A O 1
ATOM 2413 N N . MET A 1 304 ? 5.047 14.402 -1.202 1.00 97.62 304 MET A N 1
ATOM 2414 C CA . MET A 1 304 ? 4.429 13.074 -1.129 1.00 97.62 304 MET A CA 1
ATOM 2415 C C . MET A 1 304 ? 3.869 12.769 0.264 1.00 97.62 304 MET A C 1
ATOM 2417 O O . MET A 1 304 ? 2.767 12.228 0.372 1.00 97.62 304 MET A O 1
ATOM 2421 N N . ALA A 1 305 ? 4.587 13.150 1.324 1.00 97.69 305 ALA A N 1
ATOM 2422 C CA . ALA A 1 305 ? 4.149 12.953 2.701 1.00 97.69 305 ALA A CA 1
ATOM 2423 C C . ALA A 1 305 ? 2.815 13.660 2.987 1.00 97.69 305 ALA A C 1
ATOM 2425 O O . ALA A 1 305 ? 1.890 13.036 3.494 1.00 97.69 305 ALA A O 1
ATOM 2426 N N . ARG A 1 306 ? 2.667 14.932 2.600 1.00 97.31 306 ARG A N 1
ATOM 2427 C CA . ARG A 1 306 ? 1.436 15.701 2.843 1.00 97.31 306 ARG A CA 1
ATOM 2428 C C . ARG A 1 306 ? 0.278 15.314 1.923 1.00 97.31 306 ARG A C 1
ATOM 2430 O O . ARG A 1 306 ? -0.868 15.303 2.372 1.00 97.31 306 ARG A O 1
ATOM 2437 N N . THR A 1 307 ? 0.557 15.062 0.644 1.00 97.00 307 THR A N 1
ATOM 2438 C CA . THR A 1 307 ? -0.498 14.887 -0.371 1.00 97.00 307 THR A CA 1
ATOM 2439 C C . THR A 1 307 ? -0.973 13.448 -0.499 1.00 97.00 307 THR A C 1
ATOM 2441 O O . THR A 1 307 ? -2.151 13.238 -0.775 1.00 97.00 307 THR A O 1
ATOM 2444 N N . PHE A 1 308 ? -0.110 12.459 -0.250 1.00 96.81 308 PHE A N 1
ATOM 2445 C CA . PHE A 1 308 ? -0.448 11.053 -0.462 1.00 96.81 308 PHE A CA 1
ATOM 2446 C C . PHE A 1 308 ? -0.259 10.199 0.790 1.00 96.81 308 PHE A C 1
ATOM 2448 O O . PHE A 1 308 ? -1.219 9.625 1.288 1.00 96.81 308 PHE A O 1
ATOM 2455 N N . TRP A 1 309 ? 0.947 10.140 1.351 1.00 97.31 309 TRP A N 1
ATOM 2456 C CA . TRP A 1 309 ? 1.238 9.200 2.439 1.00 97.31 309 TRP A CA 1
ATOM 2457 C C . TRP A 1 309 ? 0.579 9.556 3.774 1.00 97.31 309 TRP A C 1
ATOM 2459 O O . TRP A 1 309 ? 0.359 8.673 4.594 1.00 97.31 309 TRP A O 1
ATOM 2469 N N . GLY A 1 310 ? 0.257 10.830 3.977 1.00 96.38 310 GLY A N 1
ATOM 2470 C CA . GLY A 1 310 ? -0.415 11.373 5.157 1.00 96.38 310 GLY A CA 1
ATOM 2471 C C . GLY A 1 310 ? -1.937 11.303 5.126 1.00 96.38 310 GLY A C 1
ATOM 2472 O O . GLY A 1 310 ? -2.597 11.977 5.914 1.00 96.38 310 GLY A O 1
ATOM 2473 N N . GLN A 1 311 ? -2.508 10.576 4.168 1.00 95.69 311 GLN A N 1
ATOM 2474 C CA . GLN A 1 311 ? -3.954 10.409 4.037 1.00 95.69 311 GLN A CA 1
ATOM 2475 C C . GLN A 1 311 ? -4.404 9.251 4.916 1.00 95.69 311 GLN A C 1
ATOM 2477 O O . GLN A 1 311 ? -3.713 8.239 4.986 1.00 95.69 311 GLN A O 1
ATOM 2482 N N . SER A 1 312 ? -5.555 9.368 5.577 1.00 93.50 312 SER A N 1
ATOM 2483 C CA . SER A 1 312 ? -5.974 8.417 6.620 1.00 93.50 312 SER A CA 1
ATOM 2484 C C . SER A 1 312 ? -6.034 6.960 6.149 1.00 93.50 312 SER A C 1
ATOM 2486 O O . SER A 1 312 ? -5.787 6.053 6.934 1.00 93.50 312 SER A O 1
ATOM 2488 N N . GLU A 1 313 ? -6.291 6.712 4.863 1.00 93.19 313 GLU A N 1
ATOM 2489 C CA . GLU A 1 313 ? -6.255 5.368 4.280 1.00 93.19 313 GLU A CA 1
ATOM 2490 C C . GLU A 1 313 ? -4.845 4.781 4.089 1.00 93.19 313 GLU A C 1
ATOM 2492 O O . GLU A 1 313 ? -4.725 3.601 3.767 1.00 93.19 313 GLU A O 1
ATOM 2497 N N . LEU A 1 314 ? -3.787 5.580 4.213 1.00 95.31 314 LEU A N 1
ATOM 2498 C CA . LEU A 1 314 ? -2.390 5.211 3.945 1.00 95.31 314 LEU A CA 1
ATOM 2499 C C . LEU A 1 314 ? -1.469 5.407 5.159 1.00 95.31 314 LEU A C 1
ATOM 2501 O O . LEU A 1 314 ? -0.349 4.896 5.157 1.00 95.31 314 LEU A O 1
ATOM 2505 N N . VAL A 1 315 ? -1.932 6.116 6.189 1.00 96.31 315 VAL A N 1
ATOM 2506 C CA . VAL A 1 315 ? -1.198 6.314 7.443 1.00 96.31 315 VAL A CA 1
ATOM 2507 C C . VAL A 1 315 ? -1.169 5.016 8.239 1.00 96.31 315 VAL A C 1
ATOM 2509 O O . VAL A 1 315 ? -2.164 4.306 8.278 1.00 96.31 315 VAL A O 1
ATOM 2512 N N . LEU A 1 316 ? -0.034 4.712 8.869 1.00 96.44 316 LEU A N 1
ATOM 2513 C CA . LEU A 1 316 ? 0.255 3.464 9.585 1.00 96.44 316 LEU A CA 1
ATOM 2514 C C . LEU A 1 316 ? -0.352 3.386 10.994 1.00 96.44 316 LEU A C 1
ATOM 2516 O O . LEU A 1 316 ? -0.636 2.293 11.494 1.00 96.44 316 LEU A O 1
ATOM 2520 N N . PHE A 1 317 ? -0.503 4.544 11.630 1.00 95.44 317 PHE A N 1
ATOM 2521 C CA . PHE A 1 317 ? -0.947 4.685 13.008 1.00 95.44 317 PHE A CA 1
ATOM 2522 C C . PHE A 1 317 ? -2.296 5.389 13.063 1.00 95.44 317 PHE A C 1
ATOM 2524 O O . PHE A 1 317 ? -2.542 6.333 12.315 1.00 95.44 317 PHE A O 1
ATOM 2531 N N . ASP A 1 318 ? -3.144 4.968 13.990 1.00 92.25 318 ASP A N 1
ATOM 2532 C CA . ASP A 1 318 ? -4.238 5.824 14.432 1.00 92.25 318 ASP A CA 1
ATOM 2533 C C . ASP A 1 318 ? -3.669 7.033 15.207 1.00 92.25 318 ASP A C 1
ATOM 2535 O O . ASP A 1 318 ? -2.480 7.035 15.571 1.00 92.25 318 ASP A O 1
ATOM 2539 N N . PRO A 1 319 ? -4.479 8.079 15.470 1.00 91.50 319 PRO A N 1
ATOM 2540 C CA . PRO A 1 319 ? -4.034 9.210 16.273 1.00 91.50 319 PRO A CA 1
ATOM 2541 C C . PRO A 1 319 ? -3.380 8.760 17.581 1.00 91.50 319 PRO A C 1
ATOM 2543 O O . PRO A 1 319 ? -3.843 7.838 18.236 1.00 91.50 319 PRO A O 1
ATOM 2546 N N . THR A 1 320 ? -2.278 9.395 17.973 1.00 91.44 320 THR A N 1
ATOM 2547 C CA . THR A 1 320 ? -1.556 8.986 19.186 1.00 91.44 320 THR A CA 1
ATOM 2548 C C . THR A 1 320 ? -2.339 9.417 20.424 1.00 91.44 320 THR A C 1
ATOM 2550 O O . THR A 1 320 ? -2.693 10.588 20.529 1.00 91.44 320 THR A O 1
ATOM 2553 N N . TRP A 1 321 ? -2.567 8.522 21.386 1.00 91.06 321 TRP A N 1
ATOM 2554 C CA . TRP A 1 321 ? -3.262 8.872 22.633 1.00 91.06 321 TRP A CA 1
ATOM 2555 C C . TRP A 1 321 ? -2.306 8.942 23.808 1.00 91.06 321 TRP A C 1
ATOM 2557 O O . TRP A 1 321 ? -1.457 8.071 23.976 1.00 91.06 321 TRP A O 1
ATOM 2567 N N . ASN A 1 322 ? -2.478 9.945 24.660 1.00 91.12 322 ASN A N 1
ATOM 2568 C CA . ASN A 1 322 ? -1.854 9.950 25.975 1.00 91.12 322 ASN A CA 1
ATOM 2569 C C . ASN A 1 322 ? -2.571 8.941 26.888 1.00 91.12 322 ASN A C 1
ATOM 2571 O O . ASN A 1 322 ? -3.788 8.992 27.007 1.00 91.12 322 ASN A O 1
ATOM 2575 N N . GLU A 1 323 ? -1.841 8.041 27.542 1.00 87.69 323 GLU A N 1
ATOM 2576 C CA . GLU A 1 323 ? -2.430 6.958 28.345 1.00 87.69 323 GLU A CA 1
ATOM 2577 C C . GLU A 1 323 ? -3.240 7.466 29.548 1.00 87.69 323 GLU A C 1
ATOM 2579 O O . GLU A 1 323 ? -4.282 6.906 29.866 1.00 87.69 323 GLU A O 1
ATOM 2584 N N . GLU A 1 324 ? -2.775 8.517 30.226 1.00 86.75 324 GLU A N 1
ATOM 2585 C CA . GLU A 1 324 ? -3.406 8.992 31.465 1.00 86.75 324 GLU A CA 1
ATOM 2586 C C . GLU A 1 324 ? -4.658 9.828 31.189 1.00 86.75 324 GLU A C 1
ATOM 2588 O O . GLU A 1 324 ? -5.685 9.680 31.850 1.00 86.75 324 GLU A O 1
ATOM 2593 N N . SER A 1 325 ? -4.563 10.737 30.219 1.00 88.19 325 SER A N 1
ATOM 2594 C CA . SER A 1 325 ? -5.631 11.688 29.896 1.00 88.19 325 SER A CA 1
ATOM 2595 C C . SER A 1 325 ? -6.542 11.225 28.763 1.00 88.19 325 SER A C 1
ATOM 2597 O O . SER A 1 325 ? -7.590 11.833 28.551 1.00 88.19 325 SER A O 1
ATOM 2599 N N . PHE A 1 326 ? -6.131 10.204 28.003 1.00 84.88 326 PHE A N 1
ATOM 2600 C CA . PHE A 1 326 ? -6.740 9.797 26.731 1.00 84.88 326 PHE A CA 1
ATOM 2601 C C . PHE A 1 326 ? -6.852 10.935 25.705 1.00 84.88 326 PHE A C 1
ATOM 2603 O O . PHE A 1 326 ? -7.611 10.845 24.740 1.00 84.88 326 PHE A O 1
ATOM 2610 N N . ALA A 1 327 ? -6.073 12.007 25.885 1.00 89.38 327 ALA A N 1
ATOM 2611 C CA . ALA A 1 327 ? -6.027 13.111 24.945 1.00 89.38 327 ALA A CA 1
ATOM 2612 C C . ALA A 1 327 ? -5.381 12.662 23.628 1.00 89.38 327 ALA A C 1
ATOM 2614 O O . ALA A 1 327 ? -4.300 12.067 23.611 1.00 89.38 327 ALA A O 1
ATOM 2615 N N . GLU A 1 328 ? -6.056 12.974 22.525 1.00 91.31 328 GLU A N 1
ATOM 2616 C CA . GLU A 1 328 ? -5.586 12.714 21.170 1.00 91.31 328 GLU A CA 1
ATOM 2617 C C . GLU A 1 328 ? -4.506 13.737 20.784 1.00 91.31 328 GLU A C 1
ATOM 2619 O O . GLU A 1 328 ? -4.732 14.949 20.801 1.00 91.31 328 GLU A O 1
ATOM 2624 N N . THR A 1 329 ? -3.330 13.254 20.396 1.00 90.50 329 THR A N 1
ATOM 2625 C CA . THR A 1 329 ? -2.273 14.058 19.785 1.00 90.50 329 THR A CA 1
ATOM 2626 C C . THR A 1 329 ? -2.401 13.954 18.275 1.00 90.50 329 THR A C 1
ATOM 2628 O O . THR A 1 329 ? -2.056 12.934 17.674 1.00 90.50 329 THR A O 1
ATOM 2631 N N . ARG A 1 330 ? -2.897 15.027 17.658 1.00 87.88 330 ARG A N 1
ATOM 2632 C CA . ARG A 1 330 ? -3.024 15.114 16.203 1.00 87.88 330 ARG A CA 1
ATOM 2633 C C . ARG A 1 330 ? -1.716 15.550 15.574 1.00 87.88 330 ARG A C 1
ATOM 2635 O O . ARG A 1 330 ? -1.182 16.609 15.900 1.00 87.88 330 ARG A O 1
ATOM 2642 N N . LEU A 1 331 ? -1.234 14.735 14.648 1.00 92.94 331 LEU A N 1
ATOM 2643 C CA . LEU A 1 331 ? -0.123 15.081 13.783 1.00 92.94 331 LEU A CA 1
ATOM 2644 C C . LEU A 1 331 ? -0.648 15.805 12.540 1.00 92.94 331 LEU A C 1
ATOM 2646 O O . LEU A 1 331 ? -1.818 15.718 12.166 1.00 92.94 331 LEU A O 1
ATOM 2650 N N . THR A 1 332 ? 0.226 16.574 11.902 1.00 95.69 332 THR A N 1
ATOM 2651 C CA . THR A 1 332 ? -0.058 17.082 10.558 1.00 95.69 332 THR A CA 1
ATOM 2652 C C . THR A 1 332 ? 0.016 15.933 9.552 1.00 95.69 332 THR A C 1
ATOM 2654 O O . THR A 1 332 ? 0.783 14.992 9.746 1.00 95.69 332 THR A O 1
ATOM 2657 N N . ARG A 1 333 ? -0.682 16.047 8.411 1.00 95.31 333 ARG A N 1
ATOM 2658 C CA . ARG A 1 333 ? -0.606 15.036 7.334 1.00 95.31 333 ARG A CA 1
ATOM 2659 C C . ARG A 1 333 ? 0.832 14.718 6.929 1.00 95.31 333 ARG A C 1
ATOM 2661 O O . ARG A 1 333 ? 1.174 13.570 6.696 1.00 95.31 333 ARG A O 1
ATOM 2668 N N . GLN A 1 334 ? 1.691 15.734 6.860 1.00 97.12 334 GLN A N 1
ATOM 2669 C CA . GLN A 1 334 ? 3.098 15.520 6.538 1.00 97.12 334 GLN A CA 1
ATOM 2670 C C . GLN A 1 334 ? 3.786 14.625 7.581 1.00 97.12 334 GLN A C 1
ATOM 2672 O O . GLN A 1 334 ? 4.427 13.649 7.203 1.00 97.12 334 GLN A O 1
ATOM 2677 N N . GLN A 1 335 ? 3.618 14.918 8.872 1.00 96.69 335 GLN A N 1
ATOM 2678 C CA . GLN A 1 335 ? 4.199 14.119 9.956 1.00 96.69 335 GLN A CA 1
ATOM 2679 C C . GLN A 1 335 ? 3.650 12.690 9.971 1.00 96.69 335 GLN A C 1
ATOM 2681 O O . GLN A 1 335 ? 4.424 11.750 10.139 1.00 96.69 335 GLN A O 1
ATOM 2686 N N . ASP A 1 336 ? 2.347 12.509 9.747 1.00 96.06 336 ASP A N 1
ATOM 2687 C CA . ASP A 1 336 ? 1.752 11.177 9.614 1.00 96.06 336 ASP A CA 1
ATOM 2688 C C . ASP A 1 336 ? 2.357 10.413 8.431 1.00 96.06 336 ASP A C 1
ATOM 2690 O O . ASP A 1 336 ? 2.756 9.254 8.569 1.00 96.06 336 ASP A O 1
ATOM 2694 N N . GLY A 1 337 ? 2.498 11.069 7.277 1.00 96.44 337 GLY A N 1
ATOM 2695 C CA . GLY A 1 337 ? 3.107 10.482 6.087 1.00 96.44 337 GLY A CA 1
ATOM 2696 C C . GLY A 1 337 ? 4.584 10.123 6.273 1.00 96.44 337 GLY A C 1
ATOM 2697 O O . GLY A 1 337 ? 5.034 9.099 5.755 1.00 96.44 337 GLY A O 1
ATOM 2698 N N . GLU A 1 338 ? 5.339 10.920 7.026 1.00 96.69 338 GLU A N 1
ATOM 2699 C CA . GLU A 1 338 ? 6.738 10.641 7.379 1.00 96.69 338 GLU A CA 1
ATOM 2700 C C . GLU A 1 338 ? 6.847 9.474 8.370 1.00 96.69 338 GLU A C 1
ATOM 2702 O O . GLU A 1 338 ? 7.629 8.547 8.150 1.00 96.69 338 GLU A O 1
ATOM 2707 N N . LYS A 1 339 ? 6.020 9.478 9.422 1.00 95.81 339 LYS A N 1
ATOM 2708 C CA . LYS A 1 339 ? 5.992 8.440 10.464 1.00 95.81 339 LYS A CA 1
ATOM 2709 C C . LYS A 1 339 ? 5.509 7.087 9.929 1.00 95.81 339 LYS A C 1
ATOM 2711 O O . LYS A 1 339 ? 5.884 6.049 10.460 1.00 95.81 339 LYS A O 1
ATOM 2716 N N . SER A 1 340 ? 4.726 7.083 8.850 1.00 96.88 340 SER A N 1
ATOM 2717 C CA . SER A 1 340 ? 4.156 5.874 8.232 1.00 96.88 340 SER A CA 1
ATOM 2718 C C . SER A 1 340 ? 5.117 5.092 7.326 1.00 96.88 340 SER A C 1
ATOM 2720 O O . SER A 1 340 ? 4.671 4.267 6.528 1.00 96.88 340 SER A O 1
ATOM 2722 N N . LEU A 1 341 ? 6.422 5.359 7.391 1.00 97.56 341 LEU A N 1
ATOM 2723 C CA . LEU A 1 341 ? 7.446 4.550 6.734 1.00 97.56 341 LEU A CA 1
ATOM 2724 C C . LEU A 1 341 ? 8.146 3.667 7.770 1.00 97.56 341 LEU A C 1
ATOM 2726 O O . LEU A 1 341 ? 8.889 4.158 8.618 1.00 97.56 341 LEU A O 1
ATOM 2730 N N . VAL A 1 342 ? 7.939 2.355 7.675 1.00 96.88 342 VAL A N 1
ATOM 2731 C CA . VAL A 1 342 ? 8.594 1.391 8.564 1.00 96.88 342 VAL A CA 1
ATOM 2732 C C . VAL A 1 342 ? 10.044 1.234 8.149 1.00 96.88 342 VAL A C 1
ATOM 2734 O O . VAL A 1 342 ? 10.314 0.887 7.007 1.00 96.88 342 VAL A O 1
ATOM 2737 N N . GLN A 1 343 ? 10.978 1.454 9.067 1.00 95.44 343 GLN A N 1
ATOM 2738 C CA . GLN A 1 343 ? 12.398 1.231 8.810 1.00 95.44 343 GLN A CA 1
ATOM 2739 C C . GLN A 1 343 ? 12.848 -0.075 9.456 1.00 95.44 343 GLN A C 1
ATOM 2741 O O . GLN A 1 343 ? 12.689 -0.258 10.666 1.00 95.44 343 GLN A O 1
ATOM 2746 N N . VAL A 1 344 ? 13.409 -0.959 8.633 1.00 92.81 344 VAL A N 1
ATOM 2747 C CA . VAL A 1 344 ? 13.981 -2.249 9.022 1.00 92.81 344 VAL A CA 1
ATOM 2748 C C . VAL A 1 344 ? 15.462 -2.216 8.662 1.00 92.81 344 VAL A C 1
ATOM 2750 O O . VAL A 1 344 ? 15.836 -2.289 7.488 1.00 92.81 344 VAL A O 1
ATOM 2753 N N . LEU A 1 345 ? 16.305 -2.077 9.682 1.00 86.06 345 LEU A N 1
ATOM 2754 C CA . LEU A 1 345 ? 17.756 -2.026 9.535 1.00 86.06 345 LEU A CA 1
ATOM 2755 C C . LEU A 1 345 ? 18.331 -3.371 9.958 1.00 86.06 345 LEU A C 1
ATOM 2757 O O . LEU A 1 345 ? 18.540 -3.620 11.143 1.00 86.06 345 LEU A O 1
ATOM 2761 N N . ARG A 1 346 ? 18.593 -4.262 8.998 1.00 74.94 346 ARG A N 1
ATOM 2762 C CA . ARG A 1 346 ? 18.987 -5.628 9.340 1.00 74.94 346 ARG A CA 1
ATOM 2763 C C . ARG A 1 346 ? 20.463 -5.705 9.736 1.00 74.94 346 ARG A C 1
ATOM 2765 O O . ARG A 1 346 ? 21.328 -6.042 8.927 1.00 74.94 346 ARG A O 1
ATOM 2772 N N . PHE A 1 347 ? 20.720 -5.481 11.021 1.00 60.78 347 PHE A N 1
ATOM 2773 C CA . PHE A 1 347 ? 21.943 -5.881 11.716 1.00 60.78 347 PHE A CA 1
ATOM 2774 C C . PHE A 1 347 ? 21.715 -7.245 12.397 1.00 60.78 347 PHE A C 1
ATOM 2776 O O . PHE A 1 347 ? 21.602 -7.333 13.615 1.00 60.78 347 PHE A O 1
ATOM 2783 N N . GLY A 1 348 ? 21.577 -8.325 11.616 1.00 65.62 348 GLY A N 1
ATOM 2784 C CA . GLY A 1 348 ? 21.371 -9.683 12.150 1.00 65.62 348 GLY A CA 1
ATOM 2785 C C . GLY A 1 348 ? 20.077 -10.356 11.681 1.00 65.62 348 GLY A C 1
ATOM 2786 O O . GLY A 1 348 ? 19.834 -10.443 10.483 1.00 65.62 348 GLY A O 1
ATOM 2787 N N . GLN A 1 349 ? 19.263 -10.888 12.601 1.00 71.69 349 GLN A N 1
ATOM 2788 C CA . GLN A 1 349 ? 18.079 -11.721 12.295 1.00 71.69 349 GLN A CA 1
ATOM 2789 C C . GLN A 1 349 ? 16.741 -10.958 12.249 1.00 71.69 349 GLN A C 1
ATOM 2791 O O . GLN A 1 349 ? 15.689 -11.585 12.171 1.00 71.69 349 GLN A O 1
ATOM 2796 N N . GLU A 1 350 ? 16.756 -9.625 12.294 1.00 85.19 350 GLU A N 1
ATOM 2797 C CA . GLU A 1 350 ? 15.521 -8.833 12.259 1.00 85.19 350 GLU A CA 1
ATOM 2798 C C . GLU A 1 350 ? 14.751 -9.056 10.945 1.00 85.19 350 GLU A C 1
ATOM 2800 O O . GLU A 1 350 ? 15.316 -8.984 9.849 1.00 85.19 350 GLU A O 1
ATOM 2805 N N . THR A 1 351 ? 13.455 -9.350 11.066 1.00 90.56 351 THR A N 1
ATOM 2806 C CA . THR A 1 351 ? 12.540 -9.566 9.938 1.00 90.56 351 THR A CA 1
ATOM 2807 C C . THR A 1 351 ? 11.566 -8.400 9.826 1.00 90.56 351 THR A C 1
ATOM 2809 O O . THR A 1 351 ? 11.289 -7.719 10.813 1.00 90.56 351 THR A O 1
ATOM 2812 N N . VAL A 1 352 ? 10.988 -8.194 8.638 1.00 92.88 352 VAL A N 1
ATOM 2813 C CA . VAL A 1 352 ? 9.932 -7.184 8.450 1.00 92.88 352 VAL A CA 1
ATOM 2814 C C . VAL A 1 352 ? 8.772 -7.430 9.417 1.00 92.88 352 VAL A C 1
ATOM 2816 O O . VAL A 1 352 ? 8.291 -6.491 10.043 1.00 92.88 352 VAL A O 1
ATOM 2819 N N . GLN A 1 353 ? 8.365 -8.693 9.588 1.00 94.31 353 GLN A N 1
ATOM 2820 C CA . GLN A 1 353 ? 7.302 -9.061 10.519 1.00 94.31 353 GLN A CA 1
ATOM 2821 C C . GLN A 1 353 ? 7.658 -8.722 11.968 1.00 94.31 353 GLN A C 1
ATOM 2823 O O . GLN A 1 353 ? 6.859 -8.092 12.651 1.00 94.31 353 GLN A O 1
ATOM 2828 N N . GLY A 1 354 ? 8.856 -9.103 12.421 1.00 93.00 354 GLY A N 1
ATOM 2829 C CA . GLY A 1 354 ? 9.312 -8.804 13.779 1.00 93.00 354 GLY A CA 1
ATOM 2830 C C . GLY A 1 354 ? 9.307 -7.305 14.052 1.00 93.00 354 GLY A C 1
ATOM 2831 O O . GLY A 1 354 ? 8.787 -6.868 15.073 1.00 93.00 354 GLY A O 1
ATOM 2832 N N . ARG A 1 355 ? 9.767 -6.503 13.083 1.00 94.38 355 ARG A N 1
ATOM 2833 C CA . ARG A 1 355 ? 9.738 -5.049 13.216 1.00 94.38 355 ARG A CA 1
ATOM 2834 C C . ARG A 1 355 ? 8.318 -4.502 13.313 1.00 94.38 355 ARG A C 1
ATOM 2836 O O . ARG A 1 355 ? 8.075 -3.651 14.157 1.00 94.38 355 ARG A O 1
ATOM 2843 N N . LEU A 1 356 ? 7.384 -4.978 12.487 1.00 94.19 356 LEU A N 1
ATOM 2844 C CA . LEU A 1 356 ? 5.977 -4.558 12.550 1.00 94.19 356 LEU A CA 1
ATOM 2845 C C . LEU A 1 356 ? 5.339 -4.861 13.910 1.00 94.19 356 LEU A C 1
ATOM 2847 O O . LEU A 1 356 ? 4.565 -4.044 14.404 1.00 94.19 356 LEU A O 1
ATOM 2851 N N . ASP A 1 357 ? 5.683 -5.995 14.518 1.00 92.50 357 ASP A N 1
ATOM 2852 C CA . ASP A 1 357 ? 5.145 -6.421 15.816 1.00 92.50 357 ASP A CA 1
ATOM 2853 C C . ASP A 1 357 ? 5.624 -5.509 16.959 1.00 92.50 357 ASP A C 1
ATOM 2855 O O . ASP A 1 357 ? 4.923 -5.346 17.955 1.00 92.50 357 ASP A O 1
ATOM 2859 N N . GLU A 1 358 ? 6.775 -4.856 16.790 1.00 93.50 358 GLU A N 1
ATOM 2860 C CA . GLU A 1 358 ? 7.374 -3.934 17.761 1.00 93.50 358 GLU A CA 1
ATOM 2861 C C . GLU A 1 358 ? 6.953 -2.464 17.597 1.00 93.50 358 GLU A C 1
ATOM 2863 O O . GLU A 1 358 ? 7.333 -1.639 18.431 1.00 93.50 358 GLU A O 1
ATOM 2868 N N . LEU A 1 359 ? 6.230 -2.098 16.528 1.00 93.94 359 LEU A N 1
ATOM 2869 C CA . LEU A 1 359 ? 5.856 -0.699 16.239 1.00 93.94 359 LEU A CA 1
ATOM 2870 C C . LEU A 1 359 ? 4.655 -0.191 17.035 1.00 93.94 359 LEU A C 1
ATOM 2872 O O . LEU A 1 359 ? 4.477 1.023 17.165 1.00 93.94 359 LEU A O 1
ATOM 2876 N N . PHE A 1 360 ? 3.808 -1.103 17.499 1.00 94.00 360 PHE A N 1
ATOM 2877 C CA . PHE A 1 360 ? 2.561 -0.777 18.175 1.00 94.00 360 PHE A CA 1
ATOM 2878 C C . PHE A 1 360 ? 2.685 -1.114 19.647 1.00 94.00 360 PHE A C 1
ATOM 2880 O O . PHE A 1 360 ? 3.285 -2.117 20.030 1.00 94.00 360 PHE A O 1
ATOM 2887 N N . GLY A 1 361 ? 2.119 -0.266 20.495 1.00 92.25 361 GLY A N 1
ATOM 2888 C CA . GLY A 1 361 ? 2.359 -0.406 21.918 1.00 92.25 361 GLY A CA 1
ATOM 2889 C C . GLY A 1 361 ? 2.233 0.883 22.693 1.00 92.25 361 GLY A C 1
ATOM 2890 O O . GLY A 1 361 ? 1.818 1.934 22.199 1.00 92.25 361 GLY A O 1
ATOM 2891 N N . LYS A 1 362 ? 2.645 0.752 23.947 1.00 91.31 362 LYS A N 1
ATOM 2892 C CA . LYS A 1 362 ? 2.816 1.837 24.894 1.00 91.31 362 LYS A CA 1
ATOM 2893 C C . LYS A 1 362 ? 4.277 2.279 24.873 1.00 91.31 362 LYS A C 1
ATOM 2895 O O . LYS A 1 362 ? 5.169 1.489 25.178 1.00 91.31 362 LYS A O 1
ATOM 2900 N N . TYR A 1 363 ? 4.510 3.551 24.579 1.00 92.31 363 TYR A N 1
ATOM 2901 C CA . TYR A 1 363 ? 5.839 4.156 24.539 1.00 92.31 363 TYR A CA 1
ATOM 2902 C C . TYR A 1 363 ? 5.915 5.309 25.517 1.00 92.31 363 TYR A C 1
ATOM 2904 O O . TYR A 1 363 ? 4.940 6.020 25.739 1.00 92.31 363 TYR A O 1
ATOM 2912 N N . ARG A 1 364 ? 7.085 5.514 26.111 1.00 92.94 364 ARG A N 1
ATOM 2913 C CA . ARG A 1 364 ? 7.315 6.680 26.960 1.00 92.94 364 ARG A CA 1
ATOM 2914 C C . ARG A 1 364 ? 7.355 7.932 26.081 1.00 92.94 364 ARG A C 1
ATOM 2916 O O . ARG A 1 364 ? 8.020 7.914 25.048 1.00 92.94 364 ARG A O 1
ATOM 2923 N N . SER A 1 365 ? 6.645 8.988 26.470 1.00 89.88 365 SER A N 1
ATOM 2924 C CA . SER A 1 365 ? 6.707 10.275 25.771 1.00 89.88 365 SER A CA 1
ATOM 2925 C C . SER A 1 365 ? 8.092 10.915 25.895 1.00 89.88 365 SER A C 1
ATOM 2927 O O . SER A 1 365 ? 8.850 10.600 26.816 1.00 89.88 365 SER A O 1
ATOM 2929 N N . ASP A 1 366 ? 8.406 11.851 24.996 1.00 88.19 366 ASP A N 1
ATOM 2930 C CA . ASP A 1 366 ? 9.710 12.534 24.945 1.00 88.19 366 ASP A CA 1
ATOM 2931 C C . ASP A 1 366 ? 10.043 13.303 26.236 1.00 88.19 366 ASP A C 1
ATOM 2933 O O . ASP A 1 366 ? 11.208 13.452 26.600 1.00 88.19 366 ASP A O 1
ATOM 2937 N N . ASP A 1 367 ? 9.026 13.759 26.972 1.00 87.94 367 ASP A N 1
ATOM 2938 C CA . ASP A 1 367 ? 9.193 14.419 28.272 1.00 87.94 367 ASP A CA 1
ATOM 2939 C C . ASP A 1 367 ? 9.545 13.446 29.419 1.00 87.94 367 ASP A C 1
ATOM 2941 O O . ASP A 1 367 ? 9.844 13.872 30.539 1.00 87.94 367 ASP A O 1
ATOM 2945 N N . GLY A 1 368 ? 9.492 12.137 29.159 1.00 91.12 368 GLY A N 1
ATOM 2946 C CA . GLY A 1 368 ? 9.744 11.074 30.120 1.00 91.12 368 GLY A CA 1
ATOM 2947 C C . GLY A 1 368 ? 8.694 10.943 31.227 1.00 91.12 368 GLY A C 1
ATOM 2948 O O . GLY A 1 368 ? 8.900 10.133 32.137 1.00 91.12 368 GLY A O 1
ATOM 2949 N N . ARG A 1 369 ? 7.605 11.715 31.204 1.00 91.00 369 ARG A N 1
ATOM 2950 C CA . ARG A 1 369 ? 6.633 11.787 32.308 1.00 91.00 369 ARG A CA 1
ATOM 2951 C C . ARG A 1 369 ? 5.357 11.016 32.038 1.00 91.00 369 ARG A C 1
ATOM 2953 O O . ARG A 1 369 ? 4.778 10.518 32.993 1.00 91.00 369 ARG A O 1
ATOM 2960 N N . SER A 1 370 ? 4.962 10.896 30.778 1.00 91.81 370 SER A N 1
ATOM 2961 C CA . SER A 1 370 ? 3.744 10.192 30.390 1.00 91.81 370 SER A CA 1
ATOM 2962 C C . SER A 1 370 ? 4.034 9.036 29.435 1.00 91.81 370 SER A C 1
ATOM 2964 O O . SER A 1 370 ? 5.180 8.781 29.042 1.00 91.81 370 SER A O 1
ATOM 2966 N N . TYR A 1 371 ? 2.982 8.310 29.081 1.00 92.44 371 TYR A N 1
ATOM 2967 C CA . TYR A 1 371 ? 3.040 7.291 28.050 1.00 92.44 371 TYR A CA 1
ATOM 2968 C C . TYR A 1 371 ? 2.071 7.626 26.927 1.00 92.44 371 TYR A C 1
ATOM 2970 O O . TYR A 1 371 ? 0.965 8.110 27.158 1.00 92.44 371 TYR A O 1
ATOM 2978 N N . ASN A 1 372 ? 2.508 7.336 25.711 1.00 92.44 372 ASN A N 1
ATOM 2979 C CA . ASN A 1 372 ? 1.743 7.449 24.490 1.00 92.44 372 ASN A CA 1
ATOM 2980 C C . ASN A 1 372 ? 1.397 6.051 23.981 1.00 92.44 372 ASN A C 1
ATOM 2982 O O . ASN A 1 372 ? 2.231 5.143 24.013 1.00 92.44 372 ASN A O 1
ATOM 2986 N N . ILE A 1 373 ? 0.184 5.896 23.475 1.00 92.56 373 ILE A N 1
ATOM 2987 C CA . ILE A 1 373 ? -0.301 4.675 22.848 1.00 92.56 373 ILE A CA 1
ATOM 2988 C C . ILE A 1 373 ? -0.288 4.884 21.335 1.00 92.56 373 ILE A C 1
ATOM 2990 O O . ILE A 1 373 ? -0.893 5.830 20.825 1.00 92.56 373 ILE A O 1
ATOM 2994 N N . LEU A 1 374 ? 0.410 3.995 20.630 1.00 93.69 374 LEU A N 1
ATOM 2995 C CA . LEU A 1 374 ? 0.440 3.930 19.171 1.00 93.69 374 LEU A CA 1
ATOM 2996 C C . LEU A 1 374 ? -0.347 2.703 18.717 1.00 93.69 374 LEU A C 1
ATOM 2998 O O . LEU A 1 374 ? 0.155 1.583 18.823 1.00 93.69 374 LEU A O 1
ATOM 3002 N N . ALA A 1 375 ? -1.569 2.917 18.224 1.00 93.56 375 ALA A N 1
ATOM 3003 C CA . ALA A 1 375 ? -2.396 1.840 17.688 1.00 93.56 375 ALA A CA 1
ATOM 3004 C C . ALA A 1 375 ? -2.284 1.744 16.153 1.00 93.56 375 ALA A C 1
ATOM 3006 O O . ALA A 1 375 ? -2.035 2.754 15.488 1.00 93.56 375 ALA A O 1
ATOM 3007 N N . PRO A 1 376 ? -2.471 0.546 15.579 1.00 96.00 376 PRO A N 1
ATOM 3008 C CA . PRO A 1 376 ? -2.478 0.331 14.135 1.00 96.00 376 PRO A CA 1
ATOM 3009 C C . PRO A 1 376 ? -3.780 0.820 13.472 1.00 96.00 376 PRO A C 1
ATOM 3011 O O . PRO A 1 376 ? -4.859 0.320 13.783 1.00 96.00 376 PRO A O 1
ATOM 3014 N N . SER A 1 377 ? -3.678 1.688 12.460 1.00 93.81 377 SER A N 1
ATOM 3015 C CA . SER A 1 377 ? -4.827 2.216 11.683 1.00 93.81 377 SER A CA 1
ATOM 3016 C C . SER A 1 377 ? -5.314 1.304 10.551 1.00 93.81 377 SER A C 1
ATOM 3018 O O . SER A 1 377 ? -6.355 1.554 9.941 1.00 93.81 377 SER A O 1
ATOM 3020 N N . ARG A 1 378 ? -4.577 0.221 10.260 1.00 92.94 378 ARG A N 1
ATOM 3021 C CA . ARG A 1 378 ? -4.817 -0.713 9.137 1.00 92.94 378 ARG A CA 1
ATOM 3022 C C . ARG A 1 378 ? -4.770 -0.003 7.771 1.00 92.94 378 ARG A C 1
ATOM 3024 O O . ARG A 1 378 ? -5.775 -0.009 7.051 1.00 92.94 378 ARG A O 1
ATOM 3031 N N . PRO A 1 379 ? -3.613 0.570 7.383 1.00 95.06 379 PRO A N 1
ATOM 3032 C CA . PRO A 1 379 ? -3.480 1.276 6.112 1.00 95.06 379 PRO A CA 1
ATOM 3033 C C . PRO A 1 379 ? -3.772 0.352 4.932 1.00 95.06 379 PRO A C 1
ATOM 3035 O O . PRO A 1 379 ? -3.481 -0.837 4.972 1.00 95.06 379 PRO A O 1
ATOM 3038 N N . ASN A 1 380 ? -4.277 0.882 3.829 1.00 93.38 380 ASN A N 1
ATOM 3039 C CA . ASN A 1 380 ? -4.456 0.105 2.607 1.00 93.38 380 ASN A CA 1
ATOM 3040 C C . ASN A 1 380 ? -3.116 -0.292 1.967 1.00 93.38 380 ASN A C 1
ATOM 3042 O O . ASN A 1 380 ? -3.038 -1.358 1.357 1.00 93.38 380 ASN A O 1
ATOM 3046 N N . ILE A 1 381 ? -2.080 0.542 2.136 1.00 95.69 381 ILE A N 1
ATOM 3047 C CA . ILE A 1 381 ? -0.702 0.270 1.714 1.00 95.69 381 ILE A CA 1
ATOM 3048 C C . ILE A 1 381 ? 0.239 0.410 2.904 1.00 95.69 381 ILE A C 1
ATOM 3050 O O . ILE A 1 381 ? 0.290 1.461 3.536 1.00 95.69 381 ILE A O 1
ATOM 3054 N N . LEU A 1 382 ? 1.048 -0.612 3.149 1.00 97.12 382 LEU A N 1
ATOM 3055 C CA . LEU A 1 382 ? 2.163 -0.558 4.083 1.00 97.12 382 LEU A CA 1
ATOM 3056 C C . LEU A 1 382 ? 3.462 -0.285 3.315 1.00 97.12 382 LEU A C 1
ATOM 3058 O O . LEU A 1 382 ? 3.754 -0.958 2.325 1.00 97.12 382 LEU A O 1
ATOM 3062 N N . ARG A 1 383 ? 4.256 0.682 3.786 1.00 97.62 383 ARG A N 1
ATOM 3063 C CA . ARG A 1 383 ? 5.569 1.016 3.217 1.00 97.62 383 ARG A CA 1
ATOM 3064 C C . ARG A 1 383 ? 6.672 0.618 4.182 1.00 97.62 383 ARG A C 1
ATOM 3066 O O . ARG A 1 383 ? 6.672 1.056 5.333 1.00 97.62 383 ARG A O 1
ATOM 3073 N N . VAL A 1 384 ? 7.623 -0.166 3.692 1.00 97.75 384 VAL A N 1
ATOM 3074 C CA . VAL A 1 384 ? 8.764 -0.639 4.475 1.00 97.75 384 VAL A CA 1
ATOM 3075 C C . VAL A 1 384 ? 10.049 -0.293 3.744 1.00 97.75 384 VAL A C 1
ATOM 3077 O O . VAL A 1 384 ? 10.272 -0.738 2.626 1.00 97.75 384 VAL A O 1
ATOM 3080 N N . GLU A 1 385 ? 10.910 0.490 4.369 1.00 96.75 385 GLU A N 1
ATOM 3081 C CA . GLU A 1 385 ? 12.298 0.645 3.966 1.00 96.75 385 GLU A CA 1
ATOM 3082 C C . GLU A 1 385 ? 13.123 -0.464 4.613 1.00 96.75 385 GLU A C 1
ATOM 3084 O O . GLU A 1 385 ? 13.234 -0.543 5.836 1.00 96.75 385 GLU A O 1
ATOM 3089 N N . PHE A 1 386 ? 13.670 -1.340 3.781 1.00 94.56 386 PHE A N 1
ATOM 3090 C CA . PHE A 1 386 ? 14.458 -2.485 4.199 1.00 94.56 386 PHE A CA 1
ATOM 3091 C C . PHE A 1 386 ? 15.903 -2.297 3.755 1.00 94.56 386 PHE A C 1
ATOM 3093 O O . PHE A 1 386 ? 16.179 -2.128 2.565 1.00 94.56 386 PHE A O 1
ATOM 3100 N N . GLN A 1 387 ? 16.826 -2.345 4.708 1.00 91.56 387 GLN A N 1
ATOM 3101 C CA . GLN A 1 387 ? 18.250 -2.221 4.445 1.00 91.56 387 GLN A CA 1
ATOM 3102 C C . GLN A 1 387 ? 18.977 -3.495 4.873 1.00 91.56 387 GLN A C 1
ATOM 3104 O O . GLN A 1 387 ? 18.892 -3.921 6.028 1.00 91.56 387 GLN A O 1
ATOM 3109 N N . TYR A 1 388 ? 19.705 -4.096 3.933 1.00 83.00 388 TYR A N 1
ATOM 3110 C CA . TYR A 1 388 ? 20.491 -5.304 4.165 1.00 83.00 388 TYR A CA 1
ATOM 3111 C C . TYR A 1 388 ? 21.980 -4.969 4.153 1.00 83.00 388 TYR A C 1
ATOM 3113 O O . TYR A 1 388 ? 22.471 -4.329 3.226 1.00 83.00 388 TYR A O 1
ATOM 3121 N N . HIS A 1 389 ? 22.703 -5.364 5.202 1.00 78.69 389 HIS A N 1
ATOM 3122 C CA . HIS A 1 389 ? 24.126 -5.037 5.382 1.00 78.69 389 HIS A CA 1
ATOM 3123 C C . HIS A 1 389 ? 25.033 -6.259 5.537 1.00 78.69 389 HIS A C 1
ATOM 3125 O O . HIS A 1 389 ? 26.242 -6.107 5.702 1.00 78.69 389 HIS A O 1
ATOM 3131 N N . SER A 1 390 ? 24.481 -7.470 5.472 1.00 75.38 390 SER A N 1
ATOM 3132 C CA . SER A 1 390 ? 25.276 -8.684 5.635 1.00 75.38 390 SER A CA 1
ATOM 3133 C C . SER A 1 390 ? 25.899 -9.124 4.310 1.00 75.38 390 SER A C 1
ATOM 3135 O O . SER A 1 390 ? 25.228 -9.203 3.283 1.00 75.38 390 SER A O 1
ATOM 3137 N N . SER A 1 391 ? 27.187 -9.457 4.339 1.00 73.12 391 SER A N 1
ATOM 3138 C CA . SER A 1 391 ? 27.854 -10.191 3.259 1.00 73.12 391 SER A CA 1
ATOM 3139 C C . SER A 1 391 ? 27.612 -11.704 3.343 1.00 73.12 391 SER A C 1
ATOM 3141 O O . SER A 1 391 ? 27.900 -12.421 2.386 1.00 73.12 391 SER A O 1
ATOM 3143 N N . ASP A 1 392 ? 27.069 -12.193 4.462 1.00 77.31 392 ASP A N 1
ATOM 3144 C CA . ASP A 1 392 ? 26.811 -13.611 4.692 1.00 77.31 392 ASP A CA 1
ATOM 3145 C C . ASP A 1 392 ? 25.513 -14.064 4.010 1.00 77.31 392 ASP A C 1
ATOM 3147 O O . ASP A 1 392 ? 24.402 -13.722 4.433 1.00 77.31 392 ASP A O 1
ATOM 3151 N N . ALA A 1 393 ? 25.674 -14.879 2.965 1.00 76.50 393 ALA A N 1
ATOM 3152 C CA . ALA A 1 393 ? 24.580 -15.470 2.206 1.00 76.50 393 ALA A CA 1
ATOM 3153 C C . ALA A 1 393 ? 23.673 -16.382 3.052 1.00 76.50 393 ALA A C 1
ATOM 3155 O O . ALA A 1 393 ? 22.490 -16.494 2.743 1.00 76.50 393 ALA A O 1
ATOM 3156 N N . SER A 1 394 ? 24.176 -16.986 4.137 1.00 77.88 394 SER A N 1
ATOM 3157 C CA . SER A 1 394 ? 23.392 -17.892 4.994 1.00 77.88 394 SER A CA 1
ATOM 3158 C C . SER A 1 394 ? 22.303 -17.180 5.806 1.00 77.88 394 SER A C 1
ATOM 3160 O O . SER A 1 394 ? 21.353 -17.801 6.279 1.00 77.88 394 SER A O 1
ATOM 3162 N N . HIS A 1 395 ? 22.420 -15.860 5.954 1.00 76.44 395 HIS A N 1
ATOM 3163 C CA . HIS A 1 395 ? 21.447 -15.014 6.642 1.00 76.44 395 HIS A CA 1
ATOM 3164 C C . HIS A 1 395 ? 20.620 -14.168 5.679 1.00 76.44 395 HIS A C 1
ATOM 3166 O O . HIS A 1 395 ? 19.900 -13.257 6.101 1.00 76.44 395 HIS A O 1
ATOM 3172 N N . ARG A 1 396 ? 20.718 -14.442 4.378 1.00 78.75 396 ARG A N 1
ATOM 3173 C CA . ARG A 1 396 ? 19.930 -13.739 3.382 1.00 78.75 396 ARG A CA 1
ATOM 3174 C C . ARG A 1 396 ? 18.450 -14.103 3.551 1.00 78.75 396 ARG A C 1
ATOM 3176 O O . ARG A 1 396 ? 18.124 -15.286 3.622 1.00 78.75 396 ARG A O 1
ATOM 3183 N N . PRO A 1 397 ? 17.556 -13.111 3.688 1.00 82.62 397 PRO A N 1
ATOM 3184 C CA . PRO A 1 397 ? 16.130 -13.392 3.705 1.00 82.62 397 PRO A CA 1
ATOM 3185 C C . PRO A 1 397 ? 15.727 -13.921 2.334 1.00 82.62 397 PRO A C 1
ATOM 3187 O O . PRO A 1 397 ? 16.137 -13.364 1.317 1.00 82.62 397 PRO A O 1
ATOM 3190 N N . THR A 1 398 ? 14.938 -14.988 2.323 1.00 86.38 398 THR A N 1
ATOM 3191 C CA . THR A 1 398 ? 14.349 -15.485 1.084 1.00 86.38 398 THR A CA 1
ATOM 3192 C C . THR A 1 398 ? 13.238 -14.546 0.634 1.00 86.38 398 THR A C 1
ATOM 3194 O O . THR A 1 398 ? 12.604 -13.876 1.458 1.00 86.38 398 THR A O 1
ATOM 3197 N N . PHE A 1 399 ? 12.948 -14.526 -0.659 1.00 83.81 399 PHE A N 1
ATOM 3198 C CA . PHE A 1 399 ? 11.848 -13.757 -1.223 1.00 83.81 399 PHE A CA 1
ATOM 3199 C C . PHE A 1 399 ? 10.512 -14.091 -0.541 1.00 83.81 399 PHE A C 1
ATOM 3201 O O . PHE A 1 399 ? 9.724 -13.198 -0.233 1.00 83.81 399 PHE A O 1
ATOM 3208 N N . ASP A 1 400 ? 10.292 -15.367 -0.204 1.00 83.62 400 ASP A N 1
ATOM 3209 C CA . ASP A 1 400 ? 9.087 -15.823 0.498 1.00 83.62 400 ASP A CA 1
ATOM 3210 C C . ASP A 1 400 ? 8.870 -15.095 1.840 1.00 83.62 400 ASP A C 1
ATOM 3212 O O . ASP A 1 400 ? 7.742 -14.749 2.186 1.00 83.62 400 ASP A O 1
ATOM 3216 N N . SER A 1 401 ? 9.952 -14.734 2.542 1.00 87.38 401 SER A N 1
ATOM 3217 C CA . SER A 1 401 ? 9.875 -13.963 3.793 1.00 87.38 401 SER A CA 1
ATOM 3218 C C . SER A 1 401 ? 9.426 -12.505 3.612 1.00 87.38 401 SER A C 1
ATOM 3220 O O . SER A 1 401 ? 8.974 -11.880 4.571 1.00 87.38 401 SER A O 1
ATOM 3222 N N . PHE A 1 402 ? 9.518 -11.964 2.393 1.00 89.44 402 PHE A N 1
ATOM 3223 C CA . PHE A 1 402 ? 9.010 -10.638 2.024 1.00 89.44 402 PHE A CA 1
ATOM 3224 C C . PHE A 1 402 ? 7.653 -10.689 1.342 1.00 89.44 402 PHE A C 1
ATOM 3226 O O . PHE A 1 402 ? 7.039 -9.653 1.111 1.00 89.44 402 PHE A O 1
ATOM 3233 N N . ARG A 1 403 ? 7.178 -11.872 0.959 1.00 87.00 403 ARG A N 1
ATOM 3234 C CA . ARG A 1 403 ? 5.973 -11.994 0.144 1.00 87.00 403 ARG A CA 1
ATOM 3235 C C . ARG A 1 403 ? 4.732 -11.534 0.895 1.00 87.00 403 ARG A C 1
ATOM 3237 O O . ARG A 1 403 ? 3.840 -10.912 0.313 1.00 87.00 403 ARG A O 1
ATOM 3244 N N . LYS A 1 404 ? 4.667 -11.890 2.175 1.00 90.94 404 LYS A N 1
ATOM 3245 C CA . LYS A 1 404 ? 3.505 -11.680 3.023 1.00 90.94 404 LYS A CA 1
ATOM 3246 C C . LYS A 1 404 ? 3.937 -11.196 4.397 1.00 90.94 404 LYS A C 1
ATOM 3248 O O . LYS A 1 404 ? 4.858 -11.744 4.991 1.00 90.94 404 LYS A O 1
ATOM 3253 N N . VAL A 1 405 ? 3.204 -10.221 4.914 1.00 94.56 405 VAL A N 1
ATOM 3254 C CA . VAL A 1 405 ? 3.279 -9.810 6.316 1.00 94.56 405 VAL A CA 1
ATOM 3255 C C . VAL A 1 405 ? 1.874 -9.765 6.900 1.00 94.56 405 VAL A C 1
ATOM 3257 O O . VAL A 1 405 ? 0.901 -9.493 6.199 1.00 94.56 405 VAL A O 1
ATOM 3260 N N . ASP A 1 406 ? 1.749 -10.060 8.183 1.00 95.00 406 ASP A N 1
ATOM 3261 C CA . ASP A 1 406 ? 0.498 -10.011 8.923 1.00 95.00 406 ASP A CA 1
ATOM 3262 C C . ASP A 1 406 ? 0.489 -8.758 9.807 1.00 95.00 406 ASP A C 1
ATOM 3264 O O . ASP A 1 406 ? 1.273 -8.612 10.748 1.00 95.00 406 ASP A O 1
ATOM 3268 N N . PHE A 1 407 ? -0.423 -7.839 9.515 1.00 95.56 407 PHE A N 1
ATOM 3269 C CA . PHE A 1 407 ? -0.544 -6.560 10.204 1.00 95.56 407 PHE A CA 1
ATOM 3270 C C . PHE A 1 407 ? -1.524 -6.668 11.381 1.00 95.56 407 PHE A C 1
ATOM 3272 O O . PHE A 1 407 ? -2.621 -7.204 11.189 1.00 95.56 407 PHE A O 1
ATOM 3279 N N . PRO A 1 408 ? -1.177 -6.200 12.591 1.00 95.12 408 PRO A N 1
ATOM 3280 C CA . PRO A 1 408 ? -2.045 -6.350 13.753 1.00 95.12 408 PRO A CA 1
ATOM 3281 C C . PRO A 1 408 ? -3.330 -5.524 13.622 1.00 95.12 408 PRO A C 1
ATOM 3283 O O . PRO A 1 408 ? -3.350 -4.430 13.056 1.00 95.12 408 PRO A O 1
ATOM 3286 N N . VAL A 1 409 ? -4.418 -6.060 14.168 1.00 93.56 409 VAL A N 1
ATOM 3287 C CA . VAL A 1 409 ? -5.698 -5.368 14.331 1.00 93.56 409 VAL A CA 1
ATOM 3288 C C . VAL A 1 409 ? -5.953 -5.203 15.807 1.00 93.56 409 VAL A C 1
ATOM 3290 O O . VAL A 1 409 ? -5.975 -6.189 16.544 1.00 93.56 409 VAL A O 1
ATOM 3293 N N . TRP A 1 410 ? -6.150 -3.958 16.218 1.00 93.38 410 TRP A N 1
ATOM 3294 C CA . TRP A 1 410 ? -6.491 -3.638 17.590 1.00 93.38 410 TRP A CA 1
ATOM 3295 C C . TRP A 1 410 ? -7.961 -3.264 17.715 1.00 93.38 410 TRP A C 1
ATOM 3297 O O . TRP A 1 410 ? -8.555 -2.676 16.806 1.00 93.38 410 TRP A O 1
ATOM 3307 N N . THR A 1 411 ? -8.536 -3.595 18.863 1.00 89.94 411 THR A N 1
ATOM 3308 C CA . THR A 1 411 ? -9.829 -3.082 19.314 1.00 89.94 411 THR A CA 1
ATOM 3309 C C . THR A 1 411 ? -9.646 -2.334 20.614 1.00 89.94 411 THR A C 1
ATOM 3311 O O . THR A 1 411 ? -8.861 -2.721 21.479 1.00 89.94 411 THR A O 1
ATOM 3314 N N . TRP A 1 412 ? -10.379 -1.237 20.730 1.00 86.12 412 TRP A N 1
ATOM 3315 C CA . TRP A 1 412 ? -10.431 -0.449 21.944 1.00 86.12 412 TRP A CA 1
ATOM 3316 C C . TRP A 1 412 ? -11.565 -0.954 22.834 1.00 86.12 412 TRP A C 1
ATOM 3318 O O . TRP A 1 412 ? -12.703 -1.091 22.379 1.00 86.12 412 TRP A O 1
ATOM 3328 N N . HIS A 1 413 ? -11.241 -1.215 24.095 1.00 85.00 413 HIS A N 1
ATOM 3329 C CA . HIS A 1 413 ? -12.176 -1.634 25.129 1.00 85.00 413 HIS A CA 1
ATOM 3330 C C . HIS A 1 413 ? -12.264 -0.528 26.176 1.00 85.00 413 HIS A C 1
ATOM 3332 O O . HIS A 1 413 ? -11.241 -0.019 26.631 1.00 85.00 413 HIS A O 1
ATOM 3338 N N . ASN A 1 414 ? -13.486 -0.147 26.544 1.00 81.88 414 ASN A N 1
ATOM 3339 C CA . ASN A 1 414 ? -13.761 0.837 27.586 1.00 81.88 414 ASN A CA 1
ATOM 3340 C C . ASN A 1 414 ? -14.746 0.217 28.581 1.00 81.88 414 ASN A C 1
ATOM 3342 O O . ASN A 1 414 ? -15.959 0.249 28.365 1.00 81.88 414 ASN A O 1
ATOM 3346 N N . GLU A 1 415 ? -14.207 -0.419 29.617 1.00 84.19 415 GLU A N 1
ATOM 3347 C CA . GLU A 1 415 ? -14.962 -1.192 30.607 1.00 84.19 415 GLU A CA 1
ATOM 3348 C C . GLU A 1 415 ? -14.817 -0.569 32.008 1.00 84.19 415 GLU A C 1
ATOM 3350 O O . GLU A 1 415 ? -13.927 0.253 32.252 1.00 84.19 415 GLU A O 1
ATOM 3355 N N . GLU A 1 416 ? -15.691 -0.953 32.951 1.00 64.06 416 GLU A N 1
ATOM 3356 C CA . GLU A 1 416 ? -15.583 -0.563 34.367 1.00 64.06 416 GLU A CA 1
ATOM 3357 C C . GLU A 1 416 ? -14.288 -1.141 34.971 1.00 64.06 416 GLU A C 1
ATOM 3359 O O . GLU A 1 416 ? -14.246 -2.259 35.477 1.00 64.06 416 GLU A O 1
ATOM 3364 N N . GLY A 1 417 ? -13.199 -0.380 34.866 1.00 68.75 417 GLY A N 1
ATOM 3365 C CA . GLY A 1 417 ? -11.848 -0.810 35.237 1.00 68.75 417 GLY A CA 1
ATOM 3366 C C . GLY A 1 417 ? -10.742 -0.108 34.446 1.00 68.75 417 GLY A C 1
ATOM 3367 O O . GLY A 1 417 ? -9.599 -0.081 34.899 1.00 68.75 417 GLY A O 1
ATOM 3368 N N . GLY A 1 418 ? -11.083 0.512 33.313 1.00 73.19 418 GLY A N 1
ATOM 3369 C CA . GLY A 1 418 ? -10.169 1.312 32.504 1.00 73.19 418 GLY A CA 1
ATOM 3370 C C . GLY A 1 418 ? -10.361 1.090 31.006 1.00 73.19 418 GLY A C 1
ATOM 3371 O O . GLY A 1 418 ? -11.071 0.183 30.572 1.00 73.19 418 GLY A O 1
ATOM 3372 N N . ALA A 1 419 ? -9.701 1.933 30.216 1.00 74.56 419 ALA A N 1
ATOM 3373 C CA . ALA A 1 419 ? -9.623 1.777 28.773 1.00 74.56 419 ALA A CA 1
ATOM 3374 C C . ALA A 1 419 ? -8.317 1.068 28.385 1.00 74.56 419 ALA A C 1
ATOM 3376 O O . ALA A 1 419 ? -7.243 1.445 28.856 1.00 74.56 419 ALA A O 1
ATOM 3377 N N . TYR A 1 420 ? -8.407 0.058 27.521 1.00 80.69 420 TYR A N 1
ATOM 3378 C CA . TYR A 1 420 ? -7.250 -0.690 27.024 1.00 80.69 420 TYR A CA 1
ATOM 3379 C C . TYR A 1 420 ? -7.408 -1.065 25.547 1.00 80.69 420 TYR A C 1
ATOM 3381 O O . TYR A 1 420 ? -8.502 -1.009 24.981 1.00 80.69 420 TYR A O 1
ATOM 3389 N N . PHE A 1 421 ? -6.292 -1.426 24.917 1.00 84.31 421 PHE A N 1
ATOM 3390 C CA . PHE A 1 421 ? -6.259 -1.959 23.559 1.00 84.31 421 PHE A CA 1
ATOM 3391 C C . PHE A 1 421 ? -5.894 -3.435 23.604 1.00 84.31 421 PHE A C 1
ATOM 3393 O O . PHE A 1 421 ? -4.978 -3.815 24.334 1.00 84.31 421 PHE A O 1
ATOM 3400 N N . ASP A 1 422 ? -6.585 -4.242 22.808 1.00 87.50 422 ASP A N 1
ATOM 3401 C CA . ASP A 1 422 ? -6.267 -5.656 22.635 1.00 87.50 422 ASP A CA 1
ATOM 3402 C C . ASP A 1 422 ? -6.050 -5.992 21.157 1.00 87.50 422 ASP A C 1
ATOM 3404 O O . ASP A 1 422 ? -6.698 -5.423 20.272 1.00 87.50 422 ASP A O 1
ATOM 3408 N N . THR A 1 423 ? -5.134 -6.922 20.887 1.00 90.94 423 THR A N 1
ATOM 3409 C CA . THR A 1 423 ? -4.899 -7.439 19.535 1.00 90.94 423 THR A CA 1
ATOM 3410 C C . THR A 1 423 ? -5.927 -8.522 19.234 1.00 90.94 423 THR A C 1
ATOM 3412 O O . THR A 1 423 ? -5.731 -9.694 19.542 1.00 90.94 423 THR A O 1
ATOM 3415 N N . THR A 1 424 ? -7.021 -8.145 18.578 1.00 92.06 424 THR A N 1
ATOM 3416 C CA . THR A 1 424 ? -8.123 -9.066 18.249 1.00 92.06 424 THR A CA 1
ATOM 3417 C C . THR A 1 424 ? -7.912 -9.869 16.977 1.00 92.06 424 THR A C 1
ATOM 3419 O O . THR A 1 424 ? -8.671 -10.796 16.692 1.00 92.06 424 THR A O 1
ATOM 3422 N N . GLY A 1 425 ? -6.889 -9.546 16.190 1.00 93.38 425 GLY A N 1
ATOM 3423 C CA . GLY A 1 425 ? -6.565 -10.322 15.004 1.00 93.38 425 GLY A CA 1
ATOM 3424 C C . GLY A 1 425 ? -5.399 -9.761 14.214 1.00 93.38 425 GLY A C 1
ATOM 3425 O O . GLY A 1 425 ? -4.712 -8.830 14.635 1.00 93.38 425 GLY A O 1
ATOM 3426 N N . ARG A 1 426 ? -5.183 -10.345 13.036 1.00 94.31 426 ARG A N 1
ATOM 3427 C CA . ARG A 1 426 ? -4.186 -9.886 12.071 1.00 94.31 426 ARG A CA 1
ATOM 3428 C C . ARG A 1 426 ? -4.784 -9.901 10.672 1.00 94.31 426 ARG A C 1
ATOM 3430 O O . ARG A 1 426 ? -5.584 -10.775 10.340 1.00 94.31 426 ARG A O 1
ATOM 3437 N N . VAL A 1 427 ? -4.413 -8.920 9.863 1.00 92.56 427 VAL A N 1
ATOM 3438 C CA . VAL A 1 427 ? -4.822 -8.812 8.463 1.00 92.56 427 VAL A CA 1
ATOM 3439 C C . VAL A 1 427 ? -3.612 -9.113 7.588 1.00 92.56 427 VAL A C 1
ATOM 3441 O O . VAL A 1 427 ? -2.560 -8.516 7.807 1.00 92.56 427 VAL A O 1
ATOM 3444 N N . PRO A 1 428 ? -3.741 -10.002 6.594 1.00 93.19 428 PRO A N 1
ATOM 3445 C CA . PRO A 1 428 ? -2.653 -10.295 5.680 1.00 93.19 428 PRO A CA 1
ATOM 3446 C C . PRO A 1 428 ? -2.419 -9.142 4.698 1.00 93.19 428 PRO A C 1
ATOM 3448 O O . PRO A 1 428 ? -3.356 -8.557 4.149 1.00 93.19 428 PRO A O 1
ATOM 3451 N N . TYR A 1 429 ? -1.149 -8.862 4.442 1.00 93.69 429 TYR A N 1
ATOM 3452 C CA . TYR A 1 429 ? -0.654 -7.921 3.447 1.00 93.69 429 TYR A CA 1
ATOM 3453 C C . TYR A 1 429 ? 0.297 -8.659 2.518 1.00 93.69 429 TYR A C 1
ATOM 3455 O O . TYR A 1 429 ? 1.075 -9.503 2.959 1.00 93.69 429 TYR A O 1
ATOM 3463 N N . VAL A 1 430 ? 0.231 -8.340 1.232 1.00 91.62 430 VAL A N 1
ATOM 3464 C CA . VAL A 1 430 ? 1.031 -8.976 0.182 1.00 91.62 430 VAL A CA 1
ATOM 3465 C C . VAL A 1 430 ? 1.867 -7.938 -0.534 1.00 91.62 430 VAL A C 1
ATOM 3467 O O . VAL A 1 430 ? 1.417 -6.815 -0.758 1.00 91.62 430 VAL A O 1
ATOM 3470 N N . LEU A 1 431 ? 3.088 -8.309 -0.891 1.00 92.50 431 LEU A N 1
ATOM 3471 C CA . LEU A 1 431 ? 3.992 -7.450 -1.640 1.00 92.50 431 LEU A CA 1
ATOM 3472 C C . LEU A 1 431 ? 3.396 -7.139 -3.023 1.00 92.50 431 LEU A C 1
ATOM 3474 O O . LEU A 1 431 ? 3.023 -8.052 -3.756 1.00 92.50 431 LEU A O 1
ATOM 3478 N N . ILE A 1 432 ? 3.287 -5.854 -3.369 1.00 91.25 432 ILE A N 1
ATOM 3479 C CA . ILE A 1 432 ? 2.743 -5.385 -4.658 1.00 91.25 432 ILE A CA 1
ATOM 3480 C C . ILE A 1 432 ? 3.764 -4.605 -5.487 1.00 91.25 432 ILE A C 1
ATOM 3482 O O . ILE A 1 432 ? 3.604 -4.501 -6.703 1.00 91.25 432 ILE A O 1
ATOM 3486 N N . ALA A 1 433 ? 4.803 -4.059 -4.851 1.00 93.12 433 ALA A N 1
ATOM 3487 C CA . ALA A 1 433 ? 5.928 -3.431 -5.528 1.00 93.12 433 ALA A CA 1
ATOM 3488 C C . ALA A 1 433 ? 7.176 -3.426 -4.640 1.00 93.12 433 ALA A C 1
ATOM 3490 O O . ALA A 1 433 ? 7.088 -3.363 -3.411 1.00 93.12 433 ALA A O 1
ATOM 3491 N N . VAL A 1 434 ? 8.338 -3.449 -5.280 1.00 94.19 434 VAL A N 1
ATOM 3492 C CA . VAL A 1 434 ? 9.654 -3.339 -4.650 1.00 94.19 434 VAL A CA 1
ATOM 3493 C C . VAL A 1 434 ? 10.466 -2.353 -5.456 1.00 94.19 434 VAL A C 1
ATOM 3495 O O . VAL A 1 434 ? 10.599 -2.531 -6.662 1.00 94.19 434 VAL A O 1
ATOM 3498 N N . VAL A 1 435 ? 11.054 -1.365 -4.792 1.00 94.94 435 VAL A N 1
ATOM 3499 C CA . VAL A 1 435 ? 12.022 -0.464 -5.417 1.00 94.94 435 VAL A CA 1
ATOM 3500 C C . VAL A 1 435 ? 13.381 -0.657 -4.771 1.00 94.94 435 VAL A C 1
ATOM 3502 O O . VAL A 1 435 ? 13.535 -0.392 -3.579 1.00 94.94 435 VAL A O 1
ATOM 3505 N N . ARG A 1 436 ? 14.371 -1.093 -5.546 1.00 94.38 436 ARG A N 1
ATOM 3506 C CA . ARG A 1 436 ? 15.783 -1.060 -5.169 1.00 94.38 436 ARG A CA 1
ATOM 3507 C C . ARG A 1 436 ? 16.314 0.349 -5.392 1.00 94.38 436 ARG A C 1
ATOM 3509 O O . ARG A 1 436 ? 16.218 0.891 -6.491 1.00 94.38 436 ARG A O 1
ATOM 3516 N N . HIS A 1 437 ? 16.870 0.947 -4.346 1.00 94.56 437 HIS A N 1
ATOM 3517 C CA . HIS A 1 437 ? 17.429 2.293 -4.427 1.00 94.56 437 HIS A CA 1
ATOM 3518 C C . HIS A 1 437 ? 18.763 2.256 -5.159 1.00 94.56 437 HIS A C 1
ATOM 3520 O O . HIS A 1 437 ? 19.561 1.332 -4.968 1.00 94.56 437 HIS A O 1
ATOM 3526 N N . ARG A 1 438 ? 19.039 3.292 -5.952 1.00 91.94 438 ARG A N 1
ATOM 3527 C CA . ARG A 1 438 ? 20.383 3.477 -6.505 1.00 91.94 438 ARG A CA 1
ATOM 3528 C C . ARG A 1 438 ? 21.409 3.651 -5.385 1.00 91.94 438 ARG A C 1
ATOM 3530 O O . ARG A 1 438 ? 21.185 4.399 -4.437 1.00 91.94 438 ARG A O 1
ATOM 3537 N N . HIS A 1 439 ? 22.549 2.981 -5.524 1.00 85.88 439 HIS A N 1
ATOM 3538 C CA . HIS A 1 439 ? 23.655 3.102 -4.572 1.00 85.88 439 HIS A CA 1
ATOM 3539 C C . HIS A 1 439 ? 24.431 4.417 -4.750 1.00 85.88 439 HIS A C 1
ATOM 3541 O O . HIS A 1 439 ? 24.849 5.042 -3.781 1.00 85.88 439 HIS A O 1
ATOM 3547 N N . GLU A 1 440 ? 24.585 4.856 -6.000 1.00 84.50 440 GLU A N 1
ATOM 3548 C CA . GLU A 1 440 ? 25.362 6.034 -6.381 1.00 84.50 440 GLU A CA 1
ATOM 3549 C C . GLU A 1 440 ? 24.484 7.072 -7.086 1.00 84.50 440 GLU A C 1
ATOM 3551 O O . GLU A 1 440 ? 23.454 6.741 -7.677 1.00 84.50 440 GLU A O 1
ATOM 3556 N N . SER A 1 441 ? 24.928 8.332 -7.103 1.00 80.69 441 SER A N 1
ATOM 3557 C CA . SER A 1 441 ? 24.213 9.438 -7.757 1.00 80.69 441 SER A CA 1
ATOM 3558 C C . SER A 1 441 ? 23.938 9.190 -9.246 1.00 80.69 441 SER A C 1
ATOM 3560 O O . SER A 1 441 ? 22.915 9.641 -9.761 1.00 80.69 441 SER A O 1
ATOM 3562 N N . PHE A 1 442 ? 24.827 8.454 -9.923 1.00 80.06 442 PHE A N 1
ATOM 3563 C CA . PHE A 1 442 ? 24.710 8.092 -11.341 1.00 80.06 442 PHE A CA 1
ATOM 3564 C C . PHE A 1 442 ? 24.073 6.718 -11.584 1.00 80.06 442 PHE A C 1
ATOM 3566 O O . PHE A 1 442 ? 23.854 6.356 -12.739 1.00 80.06 442 PHE A O 1
ATOM 3573 N N . GLY A 1 443 ? 23.780 5.961 -10.521 1.00 87.38 443 GLY A N 1
ATOM 3574 C CA . GLY A 1 443 ? 23.096 4.676 -10.622 1.00 87.38 443 GLY A CA 1
ATOM 3575 C C . GLY A 1 443 ? 21.618 4.826 -10.983 1.00 87.38 443 GLY A C 1
ATOM 3576 O O . GLY A 1 443 ? 21.112 5.934 -11.184 1.00 87.38 443 GLY A O 1
ATOM 3577 N N . HIS A 1 444 ? 20.913 3.696 -11.033 1.00 90.25 444 HIS A N 1
ATOM 3578 C CA . HIS A 1 444 ? 19.490 3.644 -11.368 1.00 90.25 444 HIS A CA 1
ATOM 3579 C C . HIS A 1 444 ? 18.699 3.068 -10.204 1.00 90.25 444 HIS A C 1
ATOM 3581 O O . HIS A 1 444 ? 19.117 2.100 -9.569 1.00 90.25 444 HIS A O 1
ATOM 3587 N N . ASP A 1 445 ? 17.581 3.717 -9.902 1.00 93.00 445 ASP A N 1
ATOM 3588 C CA . ASP A 1 445 ? 16.544 3.114 -9.077 1.00 93.00 445 ASP A CA 1
ATOM 3589 C C . ASP A 1 445 ? 15.850 2.053 -9.938 1.00 93.00 445 ASP A C 1
ATOM 3591 O O . ASP A 1 445 ? 15.564 2.314 -11.109 1.00 93.00 445 ASP A O 1
ATOM 3595 N N . LEU A 1 446 ? 15.630 0.865 -9.379 1.00 91.62 446 LEU A N 1
ATOM 3596 C CA . LEU A 1 446 ? 15.035 -0.260 -10.098 1.00 91.62 446 LEU A CA 1
ATOM 3597 C C . LEU A 1 446 ? 13.742 -0.680 -9.415 1.00 91.62 446 LEU A C 1
ATOM 3599 O O . LEU A 1 446 ? 13.680 -0.686 -8.187 1.00 91.62 446 LEU A O 1
ATOM 3603 N N . ILE A 1 447 ? 12.730 -1.073 -10.178 1.00 90.44 447 ILE A N 1
ATOM 3604 C CA . ILE A 1 447 ? 11.436 -1.497 -9.646 1.00 90.44 447 ILE A CA 1
ATOM 3605 C C . ILE A 1 447 ? 11.034 -2.876 -10.164 1.00 90.44 447 ILE A C 1
ATOM 3607 O O . ILE A 1 447 ? 11.360 -3.263 -11.279 1.00 90.44 447 ILE A O 1
ATOM 3611 N N . ARG A 1 448 ? 10.329 -3.620 -9.314 1.00 87.75 448 ARG A N 1
ATOM 3612 C CA . ARG A 1 448 ? 9.526 -4.790 -9.674 1.00 87.75 448 ARG A CA 1
ATOM 3613 C C . ARG A 1 448 ? 8.121 -4.601 -9.141 1.00 87.75 448 ARG A C 1
ATOM 3615 O O . ARG A 1 448 ? 7.945 -4.091 -8.029 1.00 87.75 448 ARG A O 1
ATOM 3622 N N . THR A 1 449 ? 7.121 -5.020 -9.908 1.00 86.62 449 THR A N 1
ATOM 3623 C CA . THR A 1 449 ? 5.724 -4.986 -9.470 1.00 86.62 449 THR A CA 1
ATOM 3624 C C . THR A 1 449 ? 5.111 -6.375 -9.480 1.00 86.62 449 THR A C 1
ATOM 3626 O O . THR A 1 449 ? 5.467 -7.243 -10.270 1.00 86.62 449 THR A O 1
ATOM 3629 N N . TYR A 1 450 ? 4.173 -6.592 -8.566 1.00 83.38 450 TYR A N 1
ATOM 3630 C CA . TYR A 1 450 ? 3.551 -7.888 -8.349 1.00 83.38 450 TYR A CA 1
ATOM 3631 C C . TYR A 1 450 ? 2.036 -7.745 -8.415 1.00 83.38 450 TYR A C 1
ATOM 3633 O O . TYR A 1 450 ? 1.446 -6.756 -7.954 1.00 83.38 450 TYR A O 1
ATOM 3641 N N . ARG A 1 451 ? 1.380 -8.761 -8.976 1.00 77.19 451 ARG A N 1
ATOM 3642 C CA . ARG A 1 451 ? -0.073 -8.943 -8.924 1.00 77.19 451 ARG A CA 1
ATOM 3643 C C . ARG A 1 451 ? -0.524 -9.018 -7.468 1.00 77.19 451 ARG A C 1
ATOM 3645 O O . ARG A 1 451 ? 0.252 -9.356 -6.583 1.00 77.19 451 ARG A O 1
ATOM 3652 N N . ALA A 1 452 ? -1.813 -8.790 -7.225 1.00 68.25 452 ALA A N 1
ATOM 3653 C CA . ALA A 1 452 ? -2.403 -8.921 -5.889 1.00 68.25 452 ALA A CA 1
ATOM 3654 C C . ALA A 1 452 ? -2.235 -10.332 -5.269 1.00 68.25 452 ALA A C 1
ATOM 3656 O O . ALA A 1 452 ? -2.513 -10.521 -4.092 1.00 68.25 452 ALA A O 1
ATOM 3657 N N . TYR A 1 453 ? -1.763 -11.314 -6.045 1.00 68.38 453 TYR A N 1
ATOM 3658 C CA . TYR A 1 453 ? -1.491 -12.692 -5.618 1.00 68.38 453 TYR A CA 1
ATOM 3659 C C . TYR A 1 453 ? 0.007 -13.029 -5.530 1.00 68.38 453 TYR A C 1
ATOM 3661 O O . TYR A 1 453 ? 0.368 -14.181 -5.280 1.00 68.38 453 TYR A O 1
ATOM 3669 N N . GLY A 1 454 ? 0.887 -12.048 -5.753 1.00 60.75 454 GLY A N 1
ATOM 3670 C CA . GLY A 1 454 ? 2.341 -12.210 -5.696 1.00 60.75 454 GLY A CA 1
ATOM 3671 C C . GLY A 1 454 ? 3.000 -12.745 -6.972 1.00 60.75 454 GLY A C 1
ATOM 3672 O O . GLY A 1 454 ? 4.195 -13.002 -6.944 1.00 60.75 454 GLY A O 1
ATOM 3673 N N . VAL A 1 455 ? 2.266 -12.911 -8.081 1.00 65.12 455 VAL A N 1
ATOM 3674 C CA . VAL A 1 455 ? 2.895 -13.172 -9.392 1.00 65.12 455 VAL A CA 1
ATOM 3675 C C . VAL A 1 455 ? 3.571 -11.892 -9.849 1.00 65.12 455 VAL A C 1
ATOM 3677 O O . VAL A 1 455 ? 2.899 -10.861 -9.906 1.00 65.12 455 VAL A O 1
ATOM 3680 N N . GLU A 1 456 ? 4.860 -11.944 -10.172 1.00 65.31 456 GLU A N 1
ATOM 3681 C CA . GLU A 1 456 ? 5.540 -10.826 -10.825 1.00 65.31 456 GLU A CA 1
ATOM 3682 C C . GLU A 1 456 ? 4.777 -10.446 -12.098 1.00 65.31 456 GLU A C 1
ATOM 3684 O O . GLU A 1 456 ? 4.405 -11.295 -12.913 1.00 65.31 456 GLU A O 1
ATOM 3689 N N . ILE A 1 457 ? 4.466 -9.163 -12.235 1.00 61.03 457 ILE A N 1
ATOM 3690 C CA . ILE A 1 457 ? 3.990 -8.641 -13.506 1.00 61.03 457 ILE A CA 1
ATOM 3691 C C . ILE A 1 457 ? 5.268 -8.340 -14.264 1.00 61.03 457 ILE A C 1
ATOM 3693 O O . ILE A 1 457 ? 5.964 -7.404 -13.899 1.00 61.03 457 ILE A O 1
ATOM 3697 N N . LEU A 1 458 ? 5.577 -9.150 -15.273 1.00 59.44 458 LEU A N 1
ATOM 3698 C CA . LEU A 1 458 ? 6.500 -8.771 -16.333 1.00 59.44 458 LEU A CA 1
ATOM 3699 C C . LEU A 1 458 ? 5.633 -8.142 -17.423 1.00 59.44 458 LEU A C 1
ATOM 3701 O O . LEU A 1 458 ? 4.963 -8.882 -18.150 1.00 59.44 458 LEU A O 1
ATOM 3705 N N . PRO A 1 459 ? 5.526 -6.808 -17.524 1.00 54.94 459 PRO A N 1
ATOM 3706 C CA . PRO A 1 459 ? 4.833 -6.226 -18.652 1.00 54.94 459 PRO A CA 1
ATOM 3707 C C . PRO A 1 459 ? 5.639 -6.560 -19.900 1.00 54.94 459 PRO A C 1
ATOM 3709 O O . PRO A 1 459 ? 6.846 -6.337 -19.932 1.00 54.94 459 PRO A O 1
ATOM 3712 N N . GLU A 1 460 ? 4.970 -7.005 -20.960 1.00 53.00 460 GLU A N 1
ATOM 3713 C CA . GLU A 1 460 ? 5.583 -7.228 -22.281 1.00 53.00 460 GLU A CA 1
ATOM 3714 C C . GLU A 1 460 ? 6.275 -5.964 -22.853 1.00 53.00 460 GLU A C 1
ATOM 3716 O O . GLU A 1 460 ? 6.942 -6.024 -23.882 1.00 53.00 460 GLU A O 1
ATOM 3721 N N . TYR A 1 461 ? 6.122 -4.813 -22.186 1.00 51.06 461 TYR A N 1
ATOM 3722 C CA . TYR A 1 461 ? 6.474 -3.475 -22.653 1.00 51.06 461 TYR A CA 1
ATOM 3723 C C . TYR A 1 461 ? 7.302 -2.650 -21.650 1.00 51.06 461 TYR A C 1
ATOM 3725 O O . TYR A 1 461 ? 7.414 -1.432 -21.802 1.00 51.06 461 TYR A O 1
ATOM 3733 N N . GLU A 1 462 ? 7.853 -3.267 -20.604 1.00 57.47 462 GLU A N 1
ATOM 3734 C CA . GLU A 1 462 ? 8.661 -2.548 -19.618 1.00 57.47 462 GLU A CA 1
ATOM 3735 C C . GLU A 1 462 ? 10.080 -2.235 -20.133 1.00 57.47 462 GLU A C 1
ATOM 3737 O O . GLU A 1 462 ? 10.751 -3.125 -20.655 1.00 57.47 462 GLU A O 1
ATOM 3742 N N . PRO A 1 463 ? 10.585 -0.990 -20.000 1.00 57.88 463 PRO A N 1
ATOM 3743 C CA . PRO A 1 463 ? 11.957 -0.685 -20.386 1.00 57.88 463 PRO A CA 1
ATOM 3744 C C . PRO A 1 463 ? 12.958 -1.395 -19.461 1.00 57.88 463 PRO A C 1
ATOM 3746 O O . PRO A 1 463 ? 13.062 -1.046 -18.282 1.00 57.88 463 PRO A O 1
ATOM 3749 N N . GLU A 1 464 ? 13.784 -2.291 -20.018 1.00 63.28 464 GLU A N 1
ATOM 3750 C CA . GLU A 1 464 ? 14.825 -3.059 -19.294 1.00 63.28 464 GLU A CA 1
ATOM 3751 C C . GLU A 1 464 ? 15.717 -2.202 -18.376 1.00 63.28 464 GLU A C 1
ATOM 3753 O O . GLU A 1 464 ? 16.303 -2.680 -17.411 1.00 63.28 464 GLU A O 1
ATOM 3758 N N . THR A 1 465 ? 15.826 -0.908 -18.664 1.00 63.25 465 THR A N 1
ATOM 3759 C CA . THR A 1 465 ? 16.676 0.048 -17.948 1.00 63.25 465 THR A CA 1
ATOM 3760 C C . THR A 1 465 ? 16.339 0.285 -16.475 1.00 63.25 465 THR A C 1
ATOM 3762 O O . THR A 1 465 ? 17.247 0.626 -15.720 1.00 63.25 465 THR A O 1
ATOM 3765 N N . PHE A 1 466 ? 15.077 0.146 -16.053 1.00 65.44 466 PHE A N 1
ATOM 3766 C CA . PHE A 1 466 ? 14.689 0.333 -14.645 1.00 65.44 466 PHE A CA 1
ATOM 3767 C C . PHE A 1 466 ? 13.841 -0.813 -14.087 1.00 65.44 466 PHE A C 1
ATOM 3769 O O . PHE A 1 466 ? 13.600 -0.854 -12.883 1.00 65.44 466 PHE A O 1
ATOM 3776 N N . THR A 1 467 ? 13.480 -1.796 -14.911 1.00 63.78 467 THR A N 1
ATOM 3777 C CA . THR A 1 467 ? 12.936 -3.087 -14.466 1.00 63.78 467 THR A CA 1
ATOM 3778 C C . THR A 1 467 ? 13.730 -4.276 -15.026 1.00 63.78 467 THR A C 1
ATOM 3780 O O . THR A 1 467 ? 13.165 -5.197 -15.614 1.00 63.78 467 THR A O 1
ATOM 3783 N N . PRO A 1 468 ? 15.070 -4.307 -14.874 1.00 69.19 468 PRO A N 1
ATOM 3784 C CA . PRO A 1 468 ? 15.839 -5.409 -15.423 1.00 69.19 468 PRO A CA 1
ATOM 3785 C C . PRO A 1 468 ? 15.475 -6.716 -14.709 1.00 69.19 468 PRO A C 1
ATOM 3787 O O . PRO A 1 468 ? 15.419 -6.782 -13.478 1.00 69.19 468 PRO A O 1
ATOM 3790 N N . GLY A 1 469 ? 15.299 -7.794 -15.474 1.00 69.00 469 GLY A N 1
ATOM 3791 C CA . GLY A 1 469 ? 15.064 -9.137 -14.928 1.00 69.00 469 GLY A CA 1
ATOM 3792 C C . GLY A 1 469 ? 16.248 -9.704 -14.127 1.00 69.00 469 GLY A C 1
ATOM 3793 O O . GLY A 1 469 ? 16.123 -10.751 -13.502 1.00 69.00 469 GLY A O 1
ATOM 3794 N N . SER A 1 470 ? 17.392 -9.014 -14.111 1.00 76.31 470 SER A N 1
ATOM 3795 C CA . SER A 1 470 ? 18.673 -9.507 -13.597 1.00 76.31 470 SER A CA 1
ATOM 3796 C C . SER A 1 470 ? 18.947 -9.269 -12.106 1.00 76.31 470 SER A C 1
ATOM 3798 O O . SER A 1 470 ? 20.014 -9.665 -11.645 1.00 76.31 470 SER A O 1
ATOM 3800 N N . TRP A 1 471 ? 18.042 -8.631 -11.352 1.00 84.50 471 TRP A N 1
ATOM 3801 C CA . TRP A 1 471 ? 18.238 -8.367 -9.916 1.00 84.50 471 TRP A CA 1
ATOM 3802 C C . TRP A 1 471 ? 17.145 -8.988 -9.053 1.00 84.50 471 TRP A C 1
ATOM 3804 O O . TRP A 1 471 ? 15.982 -8.936 -9.417 1.00 84.50 471 TRP A O 1
ATOM 3814 N N . SER A 1 472 ? 17.483 -9.504 -7.879 1.00 83.19 472 SER A N 1
ATOM 3815 C CA . SER A 1 472 ? 16.525 -10.039 -6.908 1.00 83.19 472 SER A CA 1
ATOM 3816 C C . SER A 1 472 ? 16.585 -9.288 -5.575 1.00 83.19 472 SER A C 1
ATOM 3818 O O . SER A 1 472 ? 17.602 -8.698 -5.209 1.00 83.19 472 SER A O 1
ATOM 3820 N N . LEU A 1 473 ? 15.503 -9.352 -4.790 1.00 84.25 473 LEU A N 1
ATOM 3821 C CA . LEU A 1 473 ? 15.550 -9.015 -3.357 1.00 84.25 473 LEU A CA 1
ATOM 3822 C C . LEU A 1 473 ? 16.573 -9.873 -2.599 1.00 84.25 473 LE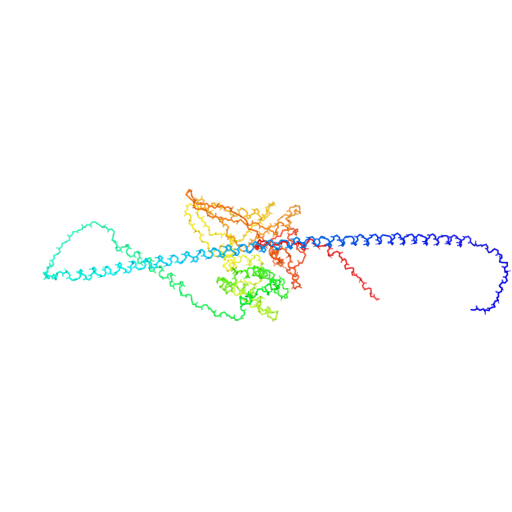U A C 1
ATOM 3824 O O . LEU A 1 473 ? 17.093 -9.459 -1.562 1.00 84.25 473 LEU A O 1
ATOM 3828 N N . GLU A 1 474 ? 16.868 -11.052 -3.143 1.00 85.19 474 GLU A N 1
ATOM 3829 C CA . GLU A 1 474 ? 17.898 -11.962 -2.674 1.00 85.19 474 GLU A CA 1
ATOM 3830 C C . GLU A 1 474 ? 19.279 -11.654 -3.277 1.00 85.19 474 GLU A C 1
ATOM 3832 O O . GLU A 1 474 ? 20.176 -12.486 -3.178 1.00 85.19 474 GLU A O 1
ATOM 3837 N N . ASP A 1 475 ? 19.513 -10.501 -3.901 1.00 83.25 475 ASP A N 1
ATOM 3838 C CA . ASP A 1 475 ? 20.856 -10.160 -4.372 1.00 83.25 475 ASP A CA 1
ATOM 3839 C C . ASP A 1 475 ? 21.823 -9.928 -3.205 1.00 83.25 475 ASP A C 1
ATOM 3841 O O . ASP A 1 475 ? 21.482 -9.382 -2.151 1.00 83.25 475 ASP A O 1
ATOM 3845 N N . ALA A 1 476 ? 23.080 -10.322 -3.412 1.00 74.38 476 ALA A N 1
ATOM 3846 C CA . ALA A 1 476 ? 24.152 -10.051 -2.466 1.00 74.38 476 ALA A CA 1
ATOM 3847 C C . ALA A 1 476 ? 24.468 -8.546 -2.380 1.00 74.38 476 ALA A C 1
ATOM 3849 O O . ALA A 1 476 ? 24.391 -7.822 -3.373 1.00 74.38 476 ALA A O 1
ATOM 3850 N N . GLY A 1 477 ? 24.934 -8.102 -1.211 1.00 77.00 477 GLY A N 1
ATOM 3851 C CA . GLY A 1 477 ? 25.536 -6.780 -1.028 1.00 77.00 477 GLY A CA 1
ATOM 3852 C C . GLY A 1 477 ? 24.652 -5.754 -0.309 1.00 77.00 477 GLY A C 1
ATOM 3853 O O . GLY A 1 477 ? 23.500 -6.040 0.029 1.00 77.00 477 GLY A O 1
ATOM 3854 N N . PRO A 1 478 ? 25.210 -4.560 -0.030 1.00 83.56 478 PRO A N 1
ATOM 3855 C CA . PRO A 1 478 ? 24.532 -3.512 0.717 1.00 83.56 478 PRO A CA 1
ATOM 3856 C C . PRO A 1 478 ? 23.491 -2.815 -0.160 1.00 83.56 478 PRO A C 1
ATOM 3858 O O . PRO A 1 478 ? 23.766 -1.800 -0.799 1.00 83.56 478 PRO A O 1
ATOM 3861 N N . ASN A 1 479 ? 22.287 -3.374 -0.193 1.00 88.62 479 ASN A N 1
ATOM 3862 C CA . ASN A 1 479 ? 21.165 -2.814 -0.929 1.00 88.62 479 ASN A CA 1
ATOM 3863 C C . ASN A 1 479 ? 20.125 -2.242 0.041 1.00 88.62 479 ASN A C 1
ATOM 3865 O O . ASN A 1 479 ? 19.846 -2.815 1.101 1.00 88.62 479 ASN A O 1
ATOM 3869 N N . THR A 1 480 ? 19.540 -1.114 -0.356 1.00 93.38 480 THR A N 1
ATOM 3870 C CA . THR A 1 480 ? 18.367 -0.532 0.296 1.00 93.38 480 THR A CA 1
ATOM 3871 C C . THR A 1 480 ? 17.179 -0.696 -0.636 1.00 93.38 480 THR A C 1
ATOM 3873 O O . THR A 1 480 ? 17.265 -0.402 -1.830 1.00 93.38 480 THR A O 1
ATOM 3876 N N . TYR A 1 481 ? 16.070 -1.161 -0.080 1.00 95.25 481 TYR A N 1
ATOM 3877 C CA . TYR A 1 481 ? 14.830 -1.387 -0.796 1.00 95.25 481 TYR A CA 1
ATOM 3878 C C . TYR A 1 481 ? 13.694 -0.623 -0.123 1.00 95.25 481 TYR A C 1
ATOM 3880 O O . TYR A 1 481 ? 13.669 -0.467 1.097 1.00 95.25 481 TYR A O 1
ATOM 3888 N N . THR A 1 482 ? 12.706 -0.190 -0.899 1.00 97.56 482 THR A N 1
ATOM 3889 C CA . THR A 1 482 ? 11.377 0.125 -0.371 1.00 97.56 482 THR A CA 1
ATOM 3890 C C . THR A 1 482 ? 10.383 -0.905 -0.875 1.00 97.56 482 THR A C 1
ATOM 3892 O O . THR A 1 482 ? 10.172 -1.048 -2.077 1.00 97.56 482 THR A O 1
ATOM 3895 N N . LEU A 1 483 ? 9.777 -1.615 0.066 1.00 97.00 483 LEU A N 1
ATOM 3896 C CA . LEU A 1 483 ? 8.753 -2.624 -0.134 1.00 97.00 483 LEU A CA 1
ATOM 3897 C C . LEU A 1 483 ? 7.382 -1.977 0.072 1.00 97.00 483 LEU A C 1
ATOM 3899 O O . LEU A 1 483 ? 7.159 -1.275 1.064 1.00 97.00 483 LEU A O 1
ATOM 3903 N N . PHE A 1 484 ? 6.462 -2.235 -0.849 1.00 97.00 484 PHE A N 1
ATOM 3904 C CA . PHE A 1 484 ? 5.078 -1.785 -0.777 1.00 97.00 484 PHE A CA 1
ATOM 3905 C C . PHE A 1 484 ? 4.178 -3.001 -0.664 1.00 97.00 484 PHE A C 1
ATOM 3907 O O . PHE A 1 484 ? 4.153 -3.834 -1.573 1.00 97.00 484 PHE A O 1
ATOM 3914 N N . TYR A 1 485 ? 3.419 -3.083 0.424 1.00 95.69 485 TYR A N 1
ATOM 3915 C CA . TYR A 1 485 ? 2.456 -4.152 0.624 1.00 95.69 485 TYR A CA 1
ATOM 3916 C C . TYR A 1 485 ? 1.031 -3.629 0.521 1.00 95.69 485 TYR A C 1
ATOM 3918 O O . TYR A 1 485 ? 0.677 -2.658 1.186 1.00 95.69 485 TYR A O 1
ATOM 3926 N N . GLY A 1 486 ? 0.212 -4.294 -0.285 1.00 93.12 486 GLY A N 1
ATOM 3927 C CA . GLY A 1 486 ? -1.223 -4.061 -0.375 1.00 93.12 486 GLY A CA 1
ATOM 3928 C C . GLY A 1 486 ? -1.990 -4.995 0.553 1.00 93.12 486 GLY A C 1
ATOM 3929 O O . GLY A 1 486 ? -1.580 -6.136 0.787 1.00 93.12 486 GLY A O 1
ATOM 3930 N N . ARG A 1 487 ? -3.115 -4.524 1.089 1.00 90.12 487 ARG A N 1
ATOM 3931 C CA . ARG A 1 487 ? -4.002 -5.352 1.910 1.00 90.12 487 ARG A CA 1
ATOM 3932 C C . ARG A 1 487 ? -4.584 -6.501 1.077 1.00 90.12 487 ARG A C 1
ATOM 3934 O O . ARG A 1 487 ? -5.147 -6.286 0.005 1.00 90.12 487 ARG A O 1
ATOM 3941 N N . PHE A 1 488 ? -4.486 -7.725 1.586 1.00 83.56 488 PHE A N 1
ATOM 39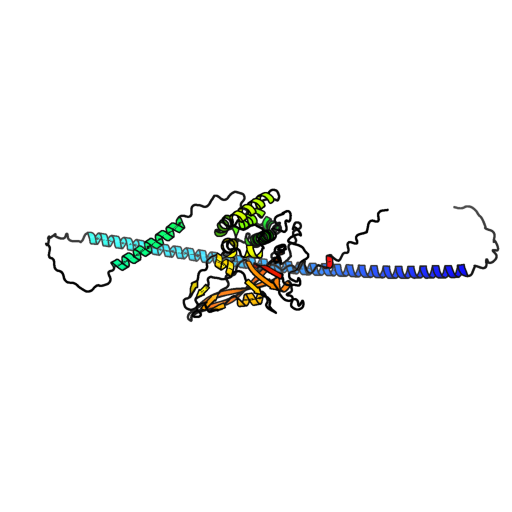42 C CA . PHE A 1 488 ? -4.987 -8.912 0.900 1.00 83.56 488 PHE A CA 1
ATOM 3943 C C . PHE A 1 488 ? -6.433 -9.222 1.303 1.00 83.56 488 PHE A C 1
ATOM 3945 O O . PHE A 1 488 ? -6.760 -9.276 2.492 1.00 83.56 488 PHE A O 1
ATOM 3952 N N . TYR A 1 489 ? -7.305 -9.451 0.318 1.00 74.69 489 TYR A N 1
ATOM 3953 C CA . TYR A 1 489 ? -8.686 -9.857 0.571 1.00 74.69 489 TYR A CA 1
ATOM 3954 C C . TYR A 1 489 ? -8.763 -11.382 0.761 1.00 74.69 489 TYR A C 1
ATOM 3956 O O . TYR A 1 489 ? -8.328 -12.127 -0.121 1.00 74.69 489 TYR A O 1
ATOM 3964 N N . PRO A 1 490 ? -9.301 -11.871 1.896 1.00 67.31 490 PRO A N 1
ATOM 3965 C CA . PRO A 1 490 ? -9.446 -13.302 2.144 1.00 67.31 490 PRO A CA 1
ATOM 3966 C C . PRO A 1 490 ? -10.288 -13.978 1.057 1.00 67.31 490 PRO A C 1
ATOM 3968 O O . PRO A 1 490 ? -11.316 -13.442 0.653 1.00 67.31 490 PRO A O 1
ATOM 3971 N N . GLY A 1 491 ? -9.879 -15.173 0.625 1.00 64.19 491 GLY A N 1
ATOM 3972 C CA . GLY A 1 491 ? -10.643 -15.999 -0.321 1.00 64.19 491 GLY A CA 1
ATOM 3973 C C . GLY A 1 491 ? -10.018 -16.149 -1.705 1.00 64.19 491 GLY A C 1
ATOM 3974 O O . GLY A 1 491 ? -10.504 -16.956 -2.491 1.00 64.19 491 GLY A O 1
ATOM 3975 N N . MET A 1 492 ? -8.919 -15.449 -1.990 1.00 59.09 492 MET A N 1
ATOM 3976 C CA . MET A 1 492 ? -8.188 -15.641 -3.242 1.00 59.09 492 MET A CA 1
ATOM 3977 C C . MET A 1 492 ? -6.945 -16.519 -3.029 1.00 59.09 492 MET A C 1
ATOM 3979 O O . MET A 1 492 ? -6.265 -16.366 -2.014 1.00 59.09 492 MET A O 1
ATOM 3983 N N . PRO A 1 493 ? -6.635 -17.474 -3.921 1.00 59.66 493 PRO A N 1
ATOM 3984 C CA . PRO A 1 493 ? -5.419 -18.272 -3.812 1.00 59.66 493 PRO A CA 1
ATOM 3985 C C . PRO A 1 493 ? -4.182 -17.434 -4.165 1.00 59.66 493 PRO A C 1
ATOM 3987 O O . PRO A 1 493 ? -4.196 -16.634 -5.098 1.00 59.66 493 PRO A O 1
ATOM 3990 N N . LEU A 1 494 ? -3.089 -17.636 -3.426 1.00 62.53 494 LEU A N 1
ATOM 3991 C CA . LEU A 1 494 ? -1.777 -17.112 -3.796 1.00 62.53 494 LEU A CA 1
ATOM 3992 C C . LEU A 1 494 ? -1.215 -17.971 -4.932 1.00 62.53 494 LEU A C 1
ATOM 3994 O O . LEU A 1 494 ? -1.086 -19.185 -4.791 1.00 62.53 494 LEU A O 1
ATOM 3998 N N . ALA A 1 495 ? -0.894 -17.352 -6.062 1.00 60.78 495 ALA A N 1
ATOM 3999 C CA . ALA A 1 495 ? -0.346 -18.064 -7.211 1.00 60.78 495 ALA A CA 1
ATOM 4000 C C . ALA A 1 495 ? 1.106 -18.529 -6.952 1.00 60.78 495 ALA A C 1
ATOM 4002 O O . ALA A 1 495 ? 1.819 -17.903 -6.166 1.00 60.78 495 ALA A O 1
ATOM 4003 N N . PRO A 1 496 ? 1.574 -19.620 -7.575 1.00 56.19 496 PRO A N 1
ATOM 4004 C CA . PRO A 1 496 ? 2.972 -20.051 -7.482 1.00 56.19 496 PRO A CA 1
ATOM 4005 C C . PRO A 1 496 ? 3.944 -19.052 -8.150 1.00 56.19 496 PRO A C 1
ATOM 4007 O O . PRO A 1 496 ? 3.528 -18.185 -8.916 1.00 56.19 496 PRO A O 1
ATOM 4010 N N . PHE A 1 497 ? 5.234 -19.146 -7.806 1.00 54.78 497 PHE A N 1
ATOM 4011 C CA . PHE A 1 497 ? 6.284 -18.190 -8.189 1.00 54.78 497 PHE A CA 1
ATOM 4012 C C . PHE A 1 497 ? 6.656 -18.247 -9.683 1.00 54.78 497 PHE A C 1
ATOM 4014 O O . PHE A 1 497 ? 6.823 -19.350 -10.195 1.00 54.78 497 PHE A O 1
ATOM 4021 N N . PRO A 1 498 ? 6.923 -17.102 -10.343 1.00 53.19 498 PRO A N 1
ATOM 4022 C CA . PRO A 1 498 ? 7.681 -17.075 -11.596 1.00 53.19 498 PRO A CA 1
ATOM 4023 C C . PRO A 1 498 ? 9.204 -17.188 -11.374 1.00 53.19 498 PRO A C 1
ATOM 4025 O O . PRO A 1 498 ? 9.886 -17.843 -12.151 1.00 53.19 498 PRO A O 1
ATOM 4028 N N . GLU A 1 499 ? 9.747 -16.641 -10.278 1.00 51.03 499 GLU A N 1
ATOM 4029 C CA . GLU A 1 499 ? 11.204 -16.594 -10.012 1.00 51.03 499 GLU A CA 1
ATOM 4030 C C . GLU A 1 499 ? 11.841 -17.972 -9.726 1.00 51.03 499 GLU A C 1
ATOM 4032 O O . GLU A 1 499 ? 13.058 -18.136 -9.810 1.00 51.03 499 GLU A O 1
ATOM 4037 N N . VAL A 1 500 ? 11.025 -18.982 -9.408 1.00 47.66 500 VAL A N 1
ATOM 4038 C CA . VAL A 1 500 ? 11.476 -20.369 -9.193 1.00 47.66 500 VAL A CA 1
ATOM 4039 C C . VAL A 1 500 ? 11.553 -21.145 -10.517 1.00 47.66 500 VAL A C 1
ATOM 4041 O O . VAL A 1 500 ? 12.239 -22.162 -10.588 1.00 47.66 500 VAL A O 1
ATOM 4044 N N . ASP A 1 501 ? 10.936 -20.641 -11.592 1.00 44.06 501 ASP A N 1
ATOM 4045 C CA . ASP A 1 501 ? 10.872 -21.306 -12.902 1.00 44.06 501 ASP A CA 1
ATOM 4046 C C . ASP A 1 501 ? 12.047 -20.932 -13.830 1.00 44.06 501 ASP A C 1
ATOM 4048 O O . ASP A 1 501 ? 11.971 -21.000 -15.057 1.00 44.06 501 ASP A O 1
ATOM 4052 N N . ASN A 1 502 ? 13.205 -20.613 -13.243 1.00 44.47 502 ASN A N 1
ATOM 4053 C CA . ASN A 1 502 ? 14.472 -20.427 -13.962 1.00 44.47 502 ASN A CA 1
ATOM 4054 C C . ASN A 1 502 ? 14.975 -21.699 -14.681 1.00 44.47 502 ASN A C 1
ATOM 4056 O O . ASN A 1 502 ? 16.011 -21.651 -15.337 1.00 44.47 502 ASN A O 1
ATOM 4060 N N . GLN A 1 503 ? 14.249 -22.822 -14.624 1.00 44.41 503 GLN A N 1
ATOM 4061 C CA . GLN A 1 503 ? 14.544 -23.997 -15.452 1.00 44.41 503 GLN A CA 1
ATOM 4062 C C . GLN A 1 503 ? 14.213 -23.798 -16.942 1.00 44.41 503 GLN A C 1
ATOM 4064 O O . GLN A 1 503 ? 14.643 -24.608 -17.759 1.00 44.41 503 GLN A O 1
ATOM 4069 N N . VAL A 1 504 ? 13.498 -22.734 -17.329 1.00 45.19 504 VAL A N 1
ATOM 4070 C CA . VAL A 1 504 ? 13.165 -22.481 -18.747 1.00 45.19 504 VAL A CA 1
ATOM 4071 C C . VAL A 1 504 ? 14.254 -21.684 -19.483 1.00 45.19 504 VAL A C 1
ATOM 4073 O O . VAL A 1 504 ? 14.375 -21.801 -20.700 1.00 45.19 504 VAL A O 1
ATOM 4076 N N . ASN A 1 505 ? 15.119 -20.955 -18.770 1.00 42.88 505 ASN A N 1
ATOM 4077 C CA . ASN A 1 505 ? 16.206 -20.178 -19.388 1.00 42.88 505 ASN A CA 1
ATOM 4078 C C . ASN A 1 505 ? 17.472 -21.000 -19.700 1.00 42.88 505 ASN A C 1
ATOM 4080 O O . ASN A 1 505 ? 18.424 -20.452 -20.248 1.00 42.88 505 ASN A O 1
ATOM 4084 N N . ASP A 1 506 ? 17.472 -22.306 -19.410 1.00 41.25 506 ASP A N 1
ATOM 4085 C CA . ASP A 1 506 ? 18.566 -23.237 -19.742 1.00 41.25 506 ASP A CA 1
ATOM 4086 C C . ASP A 1 506 ? 18.299 -24.034 -21.039 1.00 41.25 506 ASP A C 1
ATOM 4088 O O . ASP A 1 506 ? 19.006 -24.988 -21.371 1.00 41.25 506 ASP A O 1
ATOM 4092 N N . ILE A 1 507 ? 17.276 -23.650 -21.817 1.00 44.00 507 ILE A N 1
ATOM 4093 C CA . ILE A 1 507 ? 17.123 -24.123 -23.198 1.00 44.00 507 ILE A CA 1
ATOM 4094 C C . ILE A 1 507 ? 18.085 -23.303 -24.057 1.00 44.00 507 ILE A C 1
ATOM 4096 O O . ILE A 1 507 ? 17.749 -22.229 -24.554 1.00 44.00 507 ILE A O 1
ATOM 4100 N N . GLY A 1 508 ? 19.308 -23.819 -24.178 1.00 38.94 508 GLY A N 1
ATOM 4101 C CA . GLY A 1 508 ? 20.387 -23.248 -24.969 1.00 38.94 508 GLY A CA 1
ATOM 4102 C C . GLY A 1 508 ? 19.929 -22.819 -26.361 1.00 38.94 508 GLY A C 1
ATOM 4103 O O . GLY A 1 508 ? 19.685 -23.642 -27.242 1.00 38.94 508 GLY A O 1
ATOM 4104 N N . PHE A 1 509 ? 19.871 -21.507 -26.576 1.00 38.47 509 PHE A N 1
ATOM 4105 C CA . PHE A 1 509 ? 20.041 -20.952 -27.907 1.00 38.47 509 PHE A CA 1
ATOM 4106 C C . PHE A 1 509 ? 21.522 -21.086 -28.257 1.00 38.47 509 PHE A C 1
ATOM 4108 O O . PHE A 1 509 ? 22.319 -20.174 -28.042 1.00 38.47 509 PHE A O 1
ATOM 4115 N N . ASP A 1 510 ? 21.889 -22.258 -28.779 1.00 39.66 510 ASP A N 1
ATOM 4116 C CA . ASP A 1 510 ? 23.124 -22.423 -29.532 1.00 39.66 510 ASP A CA 1
ATOM 4117 C C . ASP A 1 510 ? 23.073 -21.442 -30.706 1.00 39.66 510 ASP A C 1
ATOM 4119 O O . ASP A 1 510 ? 22.387 -21.644 -31.715 1.00 39.66 510 ASP A O 1
ATOM 4123 N N . HIS A 1 511 ? 23.792 -20.334 -30.557 1.00 39.34 511 HIS A N 1
ATOM 4124 C CA . HIS A 1 511 ? 24.151 -19.485 -31.672 1.00 39.34 511 HIS A CA 1
ATOM 4125 C C . HIS A 1 511 ? 25.021 -20.313 -32.615 1.00 39.34 511 HIS A C 1
ATOM 4127 O O . HIS A 1 511 ? 26.232 -20.431 -32.440 1.00 39.34 511 HIS A O 1
ATOM 4133 N N . HIS A 1 512 ? 24.392 -20.887 -33.639 1.00 39.12 512 HIS A N 1
ATOM 4134 C CA . HIS A 1 512 ? 25.092 -21.302 -34.839 1.00 39.12 512 HIS A CA 1
ATOM 4135 C C . HIS A 1 512 ? 25.834 -20.083 -35.398 1.00 39.12 512 HIS A C 1
ATOM 4137 O O . HIS A 1 512 ? 25.235 -19.193 -36.005 1.00 39.12 512 HIS A O 1
ATOM 4143 N N . GLU A 1 513 ? 27.148 -20.050 -35.178 1.00 42.47 513 GLU A N 1
ATOM 4144 C CA . GLU A 1 513 ? 28.068 -19.203 -35.922 1.00 42.47 513 GLU A CA 1
ATOM 4145 C C . GLU A 1 513 ? 27.881 -19.493 -37.413 1.00 42.47 513 GLU A C 1
ATOM 4147 O O . GLU A 1 513 ? 28.235 -20.555 -37.932 1.00 42.47 513 GLU A O 1
ATOM 4152 N N . ALA A 1 514 ? 27.291 -18.528 -38.112 1.00 41.81 514 ALA A N 1
ATOM 4153 C CA . ALA A 1 514 ? 27.319 -18.480 -39.556 1.00 41.81 514 ALA A CA 1
ATOM 4154 C C . ALA A 1 514 ? 28.763 -18.196 -39.989 1.00 41.81 514 ALA A C 1
ATOM 4156 O O . ALA A 1 514 ? 29.211 -17.049 -40.014 1.00 41.81 514 ALA A O 1
ATOM 4157 N N . GLY A 1 515 ? 29.489 -19.256 -40.339 1.00 49.12 515 GLY A N 1
ATOM 4158 C CA . GLY A 1 515 ? 30.699 -19.138 -41.139 1.00 49.12 515 GLY A CA 1
ATOM 4159 C C . GLY A 1 515 ? 30.378 -18.414 -42.447 1.00 49.12 515 GLY A C 1
ATOM 4160 O O . GLY A 1 515 ? 29.510 -18.843 -43.207 1.00 49.12 515 GLY A O 1
ATOM 4161 N N . SER A 1 516 ? 31.068 -17.303 -42.693 1.00 36.03 516 SER A N 1
ATOM 4162 C CA . SER A 1 516 ? 31.163 -16.689 -44.020 1.00 36.03 516 SER A CA 1
ATOM 4163 C C . SER A 1 516 ? 32.467 -17.126 -44.704 1.00 36.03 516 SER A C 1
ATOM 4165 O O . SER A 1 516 ? 33.440 -17.395 -43.997 1.00 36.03 516 SER A O 1
ATOM 4167 N N . PRO A 1 517 ? 32.462 -17.244 -46.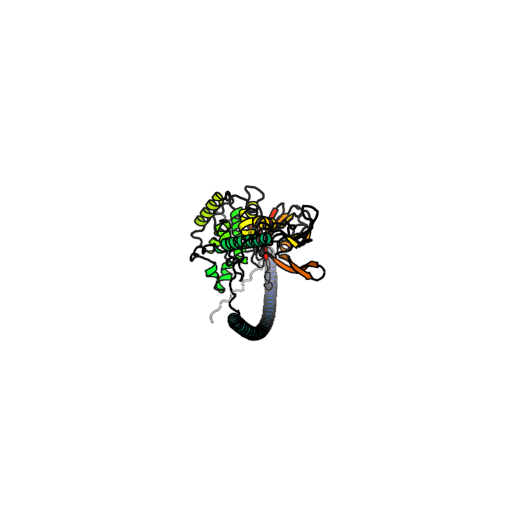046 1.00 51.78 517 PRO A N 1
ATOM 4168 C CA . PRO A 1 517 ? 33.540 -17.834 -46.844 1.00 51.78 517 PRO A CA 1
ATOM 4169 C C . PRO A 1 517 ? 34.832 -17.014 -46.902 1.00 51.78 517 PRO A C 1
ATOM 4171 O O . PRO A 1 517 ? 34.760 -15.766 -46.802 1.00 51.78 517 PRO A O 1
#

Foldseek 3Di:
DDDDDDDDDPDPDDPPPPDVVVVVVVVVVVVVVVVVVVVVVVVVVVVVVVVVVVVVVVVVVVVVVVVVVVVVVVVVVVVVVVVVVVVVVVVVVVVVVVVVVVVVVVVVVVVVVVVVVVVVVVVVVVVVVVVPDDDDDDDDDDDDDDDDDDDDDPDVVVVVVVVVVVVVVVVVVVVVVVPPDDDDDDDPLDPLVVLPDPPVLPVLLLPLPQLLDPCPQLLQLLSQLLSVLLLLQSQFQNPPPGPSPDPLLVVLVVQQLSSVLSNCSSRDDNPCSVVSVVVSCVVCVVVVHNSRDWNVCVQLDLSCQQRPCLDLQNFFWDFKAWAPPRDGDDDHSNVSSNLQEAEAEDPDQDAPQNSLVVPFDWDQDPVNPTIIGTHTSNHQKRKYKYKDADQDLVNQDDVVSQFKYWHFDWDWDQDPPGIDIDGPGTFMWGWAKKWKIAPDSSGGIAMWGADLLRETSPDPSDDCSRHPPPDDSSDGHTIIMMTMIGTHDPDDHRDDYPVVVCVVVPPDPPPPPPDDD

Sequence (517 aa):
MPDQTAQPHATTTRPVVLNPLTNAFSEIVRGVADSFRTLRSDIQERFSHLESELDEKNRMRERAGKIHLNLLEERVKEVEARLNNMMEDQGRREAELHSEIKDLKRQNQSIHDQLSHLIAERMAIETSTAQHVPRPTFQPRASRDQAHPSPAAPSNLSRRRAVAQERDHLHDERLSEAKMEPGPRMKSGDMRKRFRNDDECESFLQDARPALSSATPRYSGVDCLLTVVSRIYSHLMLSPNGLGKKEWFAAAESENPILTHACDMFRQGDQKANDIRMALFEALCGSGISGTESFHHLNRSPLMARTFWGQSELVLFDPTWNEESFAETRLTRQQDGEKSLVQVLRFGQETVQGRLDELFGKYRSDDGRSYNILAPSRPNILRVEFQYHSSDASHRPTFDSFRKVDFPVWTWHNEEGGAYFDTTGRVPYVLIAVVRHRHESFGHDLIRTYRAYGVEILPEYEPETFTPGSWSLEDAGPNTYTLFYGRFYPGMPLAPFPEVDNQVNDIGFDHHEAGSP

pLDDT: mean 77.91, std 18.57, range [36.03, 97.75]

Organism: Fusarium vanettenii (strain ATCC MYA-4622 / CBS 123669 / FGSC 9596 / NRRL 45880 / 77-13-4) (NCBI:txid660122)

Secondary structure (DSSP, 8-state):
-------------------HHHHHHHHHHHHHHHHHHHHHHHHHHHHHHHHHHHHHHHHHHHHHHHHHHHHHHHHHHHHHHHHHHHHHHHHHHHHHHHHHHHHHHHHHHHHHHHHHHHHHHHHHHHHHHHTS--------------------PPPHHHHHHHHHHHHHHHHHHHHHHTT--------TT-HHHHTTSGGGHHHHHH----------GGGHHHHHHHHHHHHHHHHHHTSTT-GGG-HHHHHHHHH-HHHHHHHHTTTS-GGGHHHHHHHHHHHHHHTT--S---HHHHHT-HHHIIIIITSTTT-SBPPEEETTT--EEPPPHHHHHHHTEEEEEESSS--HHHHHHTSSEEEE-TTSSSEEEE-B---SEEEEEEEE----GGGPPPHHHHHEEEEEEEEEEEETTEEEEEEEEEEEEEEEEEEEPPSSTTS--EEEEE-TTS-EE--TT--TTTS-TT--TT-SSSEEEEEEEEEPPTTPPPPPPSTT-TTSTTS----------